Protein AF-A0A167NV75-F1 (afdb_monomer_lite)

InterPro domains:
  IPR060487 Spore killer, N-terminal domain [PF27653] (122-400)

Foldseek 3Di:
DDPVVVVVVVVVVVVVVVVVVVVVVVVVVVVVVVVVVVVVVVVVVVVVVVVVVVVVVVVVVVVVVVVVVVVVVVVVVVVVVVVVVVVVVVVVVVVVVVVVVVVVVVVVVVVVVVCLQQFFDFPVRLLVLLCPQQNVLAAADPDPVLADDDALLPLPPFDADQKDADPVCVVVVVVVLVVVVVVDCSRVDRQHGGSNVSNVLSVVLSVDHFRYLVNVVVSCCSSPVVSQQSVLQSLCVVVVSCVVVVQQHTKDKDQACVVLDDCVVVVVVVVVPDPPDDDDDDDPPPPPPDDDDDDDDDDDDDDDPDDDDDPDDPHDDRQWIWMWRDHPPDTHTAATEGEDRCVNQPPVLCVLADHIDRVVVLVDDDPDDDPSSVSVSSVSSNVSVRVSSCVSSVYPHYDYD

Radius of gyration: 64.73 Å; chains: 1; bounding box: 189×59×182 Å

Structure (mmCIF, N/CA/C/O backbone):
data_AF-A0A167NV75-F1
#
_entry.id   AF-A0A167NV75-F1
#
loop_
_atom_site.group_PDB
_atom_site.id
_atom_site.type_symbol
_atom_site.label_atom_id
_atom_site.label_alt_id
_atom_site.label_comp_id
_atom_site.label_asym_id
_atom_site.label_entity_id
_atom_site.label_seq_id
_atom_site.pdbx_PDB_ins_code
_atom_site.Cartn_x
_atom_site.Cartn_y
_atom_site.Cartn_z
_atom_site.occupancy
_atom_site.B_iso_or_equiv
_atom_site.auth_seq_id
_atom_site.auth_comp_id
_atom_site.auth_asym_id
_atom_site.auth_atom_id
_atom_site.pdbx_PDB_model_num
ATOM 1 N N . MET A 1 1 ? -116.058 -7.822 131.829 1.00 46.25 1 MET A N 1
ATOM 2 C CA . MET A 1 1 ? -116.247 -7.078 130.558 1.00 46.25 1 MET A CA 1
ATOM 3 C C . MET A 1 1 ? -114.898 -6.467 130.189 1.00 46.25 1 MET A C 1
ATOM 5 O O . MET A 1 1 ? -114.355 -5.819 131.060 1.00 46.25 1 MET A O 1
ATOM 9 N N . ARG A 1 2 ? -114.283 -6.664 129.015 1.00 49.78 2 ARG A N 1
ATOM 10 C CA . ARG A 1 2 ? -114.650 -7.441 127.815 1.00 49.78 2 ARG A CA 1
ATOM 11 C C . ARG A 1 2 ? -113.383 -8.068 127.208 1.00 49.78 2 ARG A C 1
ATOM 13 O O . ARG A 1 2 ? -112.376 -7.400 127.034 1.00 49.78 2 ARG A O 1
ATOM 20 N N . PHE A 1 3 ? -113.500 -9.332 126.818 1.00 51.41 3 PHE A N 1
ATOM 21 C CA . PHE A 1 3 ? -112.498 -10.187 126.164 1.00 51.41 3 PHE A CA 1
ATOM 22 C C . PHE A 1 3 ? -111.933 -9.624 124.829 1.00 51.41 3 PHE A C 1
ATOM 24 O O . PHE A 1 3 ? -111.003 -10.195 124.278 1.00 51.41 3 PHE A O 1
ATOM 31 N N . GLY A 1 4 ? -112.456 -8.494 124.324 1.00 54.09 4 GLY A N 1
ATOM 32 C CA . GLY A 1 4 ? -112.075 -7.888 123.038 1.00 54.09 4 GLY A CA 1
ATOM 33 C C . GLY A 1 4 ? -110.856 -6.948 123.056 1.00 54.09 4 GLY A C 1
ATOM 34 O O . GLY A 1 4 ? -110.278 -6.703 122.002 1.00 54.09 4 GLY A O 1
ATOM 35 N N . GLU A 1 5 ? -110.418 -6.434 124.214 1.00 54.75 5 GLU A N 1
ATOM 36 C CA . GLU A 1 5 ? -109.227 -5.555 124.292 1.00 54.75 5 GLU A CA 1
ATOM 37 C C . GLU A 1 5 ? -107.904 -6.342 124.308 1.00 54.75 5 GLU A C 1
ATOM 39 O O . GLU A 1 5 ? -106.921 -5.915 123.703 1.00 54.75 5 GLU A O 1
ATOM 44 N N . LEU A 1 6 ? -107.896 -7.539 124.907 1.00 55.75 6 LEU A N 1
ATOM 45 C CA . LEU A 1 6 ? -106.759 -8.472 124.880 1.00 55.75 6 LEU A CA 1
ATOM 46 C C . LEU A 1 6 ? -106.546 -9.091 123.489 1.00 55.75 6 LEU A C 1
ATOM 48 O O . LEU A 1 6 ? -105.407 -9.288 123.072 1.00 55.75 6 LEU A O 1
ATOM 52 N N . GLU A 1 7 ? -107.625 -9.332 122.740 1.00 59.34 7 GLU A N 1
ATOM 53 C CA . GLU A 1 7 ? -107.563 -9.792 121.345 1.00 59.34 7 GLU A CA 1
ATOM 54 C C . GLU A 1 7 ? -107.029 -8.707 120.393 1.00 59.34 7 GLU A C 1
ATOM 56 O O . GLU A 1 7 ? -106.280 -9.009 119.466 1.00 59.34 7 GLU A O 1
ATOM 61 N N . SER A 1 8 ? -107.356 -7.436 120.652 1.00 60.00 8 SER A N 1
ATOM 62 C CA . SER A 1 8 ? -106.864 -6.283 119.883 1.00 60.00 8 SER A CA 1
ATOM 63 C C . SER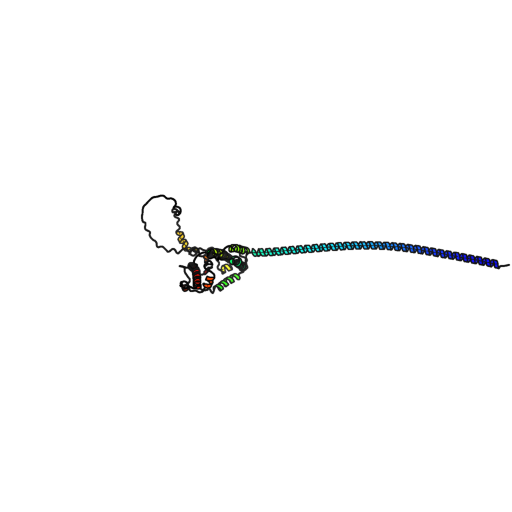 A 1 8 ? -105.377 -5.995 120.143 1.00 60.00 8 SER A C 1
ATOM 65 O O . SER A 1 8 ? -104.617 -5.752 119.205 1.00 60.00 8 SER A O 1
ATOM 67 N N . LEU A 1 9 ? -104.925 -6.099 121.400 1.00 63.34 9 LEU A N 1
ATOM 68 C CA . LEU A 1 9 ? -103.506 -5.980 121.763 1.00 63.34 9 LEU A CA 1
ATOM 69 C C . LEU A 1 9 ? -102.668 -7.145 121.231 1.00 63.34 9 LEU A C 1
ATOM 71 O O . LEU A 1 9 ? -101.576 -6.913 120.724 1.00 63.34 9 LEU A O 1
ATOM 75 N N . ARG A 1 10 ? -103.189 -8.377 121.277 1.00 66.12 10 ARG A N 1
ATOM 76 C CA . ARG A 1 10 ? -102.521 -9.544 120.689 1.00 66.12 10 ARG A CA 1
ATOM 77 C C . ARG A 1 10 ? -102.408 -9.429 119.167 1.00 66.12 10 ARG A C 1
ATOM 79 O O . ARG A 1 10 ? -101.325 -9.650 118.644 1.00 66.12 10 ARG A O 1
ATOM 86 N N . LYS A 1 11 ? -103.467 -8.993 118.471 1.00 69.75 11 LYS A N 1
ATOM 87 C CA . LYS A 1 11 ? -103.410 -8.707 117.026 1.00 69.75 11 LYS A CA 1
ATOM 88 C C . LYS A 1 11 ? -102.404 -7.613 116.680 1.00 69.75 11 LYS A C 1
ATOM 90 O O . LYS A 1 11 ? -101.676 -7.772 115.713 1.00 69.75 11 LYS A O 1
ATOM 95 N N . ARG A 1 12 ? -102.329 -6.536 117.470 1.00 70.88 12 ARG A N 1
ATOM 96 C CA . ARG A 1 12 ? -101.333 -5.469 117.274 1.00 70.88 12 ARG A CA 1
ATOM 97 C C . ARG A 1 12 ? -99.906 -5.945 117.508 1.00 70.88 12 ARG A C 1
ATOM 99 O O . ARG A 1 12 ? -99.027 -5.536 116.767 1.00 70.88 12 ARG A O 1
ATOM 106 N N . LEU A 1 13 ? -99.678 -6.791 118.510 1.00 72.25 13 LEU A N 1
ATOM 107 C CA . LEU A 1 13 ? -98.352 -7.336 118.798 1.00 72.25 13 LEU A CA 1
ATOM 108 C C . LEU A 1 13 ? -97.928 -8.350 117.725 1.00 72.25 13 LEU A C 1
ATOM 110 O O . LEU A 1 13 ? -96.788 -8.319 117.283 1.00 72.25 13 LEU A O 1
ATOM 114 N N . GLU A 1 14 ? -98.858 -9.178 117.238 1.00 75.25 14 GLU A N 1
ATOM 115 C CA . GLU A 1 14 ? -98.642 -10.091 116.105 1.00 75.25 14 GLU A CA 1
ATOM 116 C C . GLU A 1 14 ? -98.414 -9.326 114.785 1.00 75.25 14 GLU A C 1
ATOM 118 O O . GLU A 1 14 ? -97.583 -9.726 113.971 1.00 75.25 14 GLU A O 1
ATOM 123 N N . GLU A 1 15 ? -99.106 -8.205 114.565 1.00 77.50 15 GLU A N 1
ATOM 124 C CA . GLU A 1 15 ? -98.922 -7.333 113.399 1.00 77.50 15 GLU A CA 1
ATOM 125 C C . GLU A 1 15 ? -97.608 -6.540 113.472 1.00 77.50 15 GLU A C 1
ATOM 127 O O . GLU A 1 15 ? -96.898 -6.444 112.474 1.00 77.50 15 GLU A O 1
ATOM 132 N N . GLU A 1 16 ? -97.228 -6.041 114.650 1.00 77.38 16 GLU A N 1
ATOM 133 C CA . GLU A 1 16 ? -95.951 -5.365 114.891 1.00 77.38 16 GLU A CA 1
ATOM 134 C C . GLU A 1 16 ? -94.774 -6.341 114.780 1.00 77.38 16 GLU A C 1
ATOM 136 O O . GLU A 1 16 ? -93.780 -6.021 114.136 1.00 77.38 16 GLU A O 1
ATOM 141 N N . GLU A 1 17 ? -94.898 -7.566 115.302 1.00 78.75 17 GLU A N 1
ATOM 142 C CA . GLU A 1 17 ? -93.900 -8.627 115.131 1.00 78.75 17 GLU A CA 1
ATOM 143 C C . GLU A 1 17 ? -93.784 -9.056 113.660 1.00 78.75 17 GLU A C 1
ATOM 145 O O . GLU A 1 17 ? -92.680 -9.270 113.158 1.00 78.75 17 GLU A O 1
ATOM 150 N N . ARG A 1 18 ? -94.904 -9.112 112.929 1.00 80.31 18 ARG A N 1
ATOM 151 C CA . ARG A 1 18 ? -94.916 -9.376 111.486 1.00 80.31 18 ARG A CA 1
ATOM 152 C C . ARG A 1 18 ? -94.267 -8.239 110.693 1.00 80.31 18 ARG A C 1
ATOM 154 O O . ARG A 1 18 ? -93.493 -8.523 109.784 1.00 80.31 18 ARG A O 1
ATOM 161 N N . LEU A 1 19 ? -94.524 -6.979 111.043 1.00 81.06 19 LEU A N 1
ATOM 162 C CA . LEU A 1 19 ? -93.865 -5.814 110.444 1.00 81.06 19 LEU A CA 1
ATOM 163 C C . LEU A 1 19 ? -92.371 -5.776 110.777 1.00 81.06 19 LEU A C 1
ATOM 165 O O . LEU A 1 19 ? -91.573 -5.418 109.915 1.00 81.06 19 LEU A O 1
ATOM 169 N N . ARG A 1 20 ? -91.977 -6.189 111.988 1.00 80.19 20 ARG A N 1
ATOM 170 C CA . ARG A 1 20 ? -90.573 -6.283 112.409 1.00 80.19 20 ARG A CA 1
ATOM 171 C C . ARG A 1 20 ? -89.834 -7.367 111.632 1.00 80.19 20 ARG A C 1
ATOM 173 O O . ARG A 1 20 ? -88.796 -7.067 111.058 1.00 80.19 20 ARG A O 1
ATOM 180 N N . LYS A 1 21 ? -90.422 -8.563 111.511 1.00 81.50 21 LYS A N 1
ATOM 181 C CA . LYS A 1 21 ? -89.900 -9.650 110.665 1.00 81.50 21 LYS A CA 1
ATOM 182 C C . LYS A 1 21 ? -89.816 -9.234 109.201 1.00 81.50 21 LYS A C 1
ATOM 184 O O . LYS A 1 21 ? -88.832 -9.523 108.540 1.00 81.50 21 LYS A O 1
ATOM 189 N N . GLN A 1 22 ? -90.809 -8.506 108.696 1.00 83.88 22 GLN A N 1
ATOM 190 C CA . GLN A 1 22 ? -90.800 -8.007 107.322 1.00 83.88 22 GLN A CA 1
ATOM 191 C C . GLN A 1 22 ? -89.756 -6.895 107.112 1.00 83.88 22 GLN A C 1
ATOM 193 O O . GLN A 1 22 ? -89.167 -6.800 106.039 1.00 83.88 22 GLN A O 1
ATOM 198 N N . ALA A 1 23 ? -89.504 -6.052 108.116 1.00 81.12 23 ALA A N 1
ATOM 199 C CA . ALA A 1 23 ? -88.459 -5.031 108.077 1.00 81.12 23 ALA A CA 1
ATOM 200 C C . ALA A 1 23 ? -87.049 -5.635 108.177 1.00 81.12 23 ALA A C 1
ATOM 202 O O . ALA A 1 23 ? -86.145 -5.152 107.501 1.00 81.12 23 ALA A O 1
ATOM 203 N N . GLU A 1 24 ? -86.881 -6.687 108.979 1.00 83.50 24 GLU A N 1
ATOM 204 C CA . GLU A 1 24 ? -85.655 -7.483 109.092 1.00 83.50 24 GLU A CA 1
ATOM 205 C C . GLU A 1 24 ? -85.366 -8.209 107.774 1.00 83.50 24 GLU A C 1
ATOM 207 O O . GLU A 1 24 ? -84.323 -7.986 107.174 1.00 83.50 24 GLU A O 1
ATOM 212 N N . GLN A 1 25 ? -86.363 -8.888 107.203 1.00 85.50 25 GLN A N 1
ATOM 213 C CA . GLN A 1 25 ? -86.255 -9.545 105.898 1.00 85.50 25 GLN A CA 1
ATOM 214 C C . GLN A 1 25 ? -85.906 -8.562 104.763 1.00 85.50 25 GLN A C 1
ATOM 216 O O . GLN A 1 25 ? -85.081 -8.861 103.907 1.00 85.50 25 GLN A O 1
ATOM 221 N N . ARG A 1 26 ? -86.470 -7.343 104.772 1.00 84.56 26 ARG A N 1
ATOM 222 C CA . ARG A 1 26 ? -86.100 -6.284 103.811 1.00 84.56 26 ARG A CA 1
ATOM 223 C C . ARG A 1 26 ? -84.702 -5.711 104.050 1.00 84.56 26 ARG A C 1
ATOM 225 O O . ARG A 1 26 ? -84.119 -5.178 103.108 1.00 84.56 26 ARG A O 1
ATOM 232 N N . ARG A 1 27 ? -84.193 -5.756 105.284 1.00 84.81 27 ARG A N 1
ATOM 233 C CA . ARG A 1 27 ? -82.813 -5.377 105.613 1.00 84.81 27 ARG A CA 1
ATOM 234 C C . ARG A 1 27 ? -81.843 -6.426 105.092 1.00 84.81 27 ARG A C 1
ATOM 236 O O . ARG A 1 27 ? -80.931 -6.039 104.375 1.00 84.81 27 ARG A O 1
ATOM 243 N N . ASP A 1 28 ? -82.114 -7.700 105.349 1.00 87.38 28 ASP A N 1
ATOM 244 C CA . ASP A 1 28 ? -81.296 -8.822 104.880 1.00 87.38 28 ASP A CA 1
ATOM 245 C C . ASP A 1 28 ? -81.250 -8.867 103.345 1.00 87.38 28 ASP A C 1
ATOM 247 O O . ASP A 1 28 ? -80.185 -8.997 102.749 1.00 87.38 28 ASP A O 1
ATOM 251 N N . GLU A 1 29 ? -82.389 -8.652 102.673 1.00 88.69 29 GLU A N 1
ATOM 252 C CA . GLU A 1 29 ? -82.440 -8.523 101.209 1.00 88.69 29 GLU A CA 1
ATOM 253 C C . GLU A 1 29 ? -81.672 -7.292 100.696 1.00 88.69 29 GLU A C 1
ATOM 255 O O . GLU A 1 29 ? -81.089 -7.323 99.610 1.00 88.69 29 GLU A O 1
ATOM 260 N N . ALA A 1 30 ? -81.690 -6.178 101.434 1.00 85.81 30 ALA A N 1
ATOM 261 C CA . ALA A 1 30 ? -80.947 -4.976 101.062 1.00 85.81 30 ALA A CA 1
ATOM 262 C C . ALA A 1 30 ? -79.436 -5.131 101.294 1.00 85.81 30 ALA A C 1
ATOM 264 O O . ALA A 1 30 ? -78.659 -4.536 100.548 1.00 85.81 30 ALA A O 1
ATOM 265 N N . GLU A 1 31 ? -79.035 -5.908 102.300 1.00 88.06 31 GLU A N 1
ATOM 266 C CA . GLU A 1 31 ? -77.649 -6.268 102.600 1.00 88.06 31 GLU A CA 1
ATOM 267 C C . GLU A 1 31 ? -77.109 -7.237 101.543 1.00 88.06 31 GLU A C 1
ATOM 269 O O . GLU A 1 31 ? -76.140 -6.898 100.874 1.00 88.06 31 GLU A O 1
ATOM 274 N N . GLN A 1 32 ? -77.838 -8.313 101.218 1.00 88.88 32 GLN A N 1
ATOM 275 C CA . GLN A 1 32 ? -77.487 -9.206 100.101 1.00 88.88 32 GLN A CA 1
ATOM 276 C C . GLN A 1 32 ? -77.331 -8.460 98.770 1.00 88.88 32 GLN A C 1
ATOM 278 O O . GLN A 1 32 ? -76.381 -8.691 98.028 1.00 88.88 32 GLN A O 1
ATOM 283 N N . ARG A 1 33 ? -78.230 -7.517 98.460 1.00 89.19 33 ARG A N 1
ATOM 284 C CA . ARG A 1 33 ? -78.111 -6.697 97.241 1.00 89.19 33 ARG A CA 1
ATOM 285 C C . ARG A 1 33 ? -76.902 -5.765 97.255 1.00 89.19 33 ARG A C 1
ATOM 287 O O . ARG A 1 33 ? -76.428 -5.405 96.179 1.00 89.19 33 ARG A O 1
ATOM 294 N N . ARG A 1 34 ? -76.445 -5.315 98.430 1.00 89.56 34 ARG A N 1
ATOM 295 C CA . ARG A 1 34 ? -75.214 -4.522 98.553 1.00 89.56 34 ARG A CA 1
ATOM 296 C C . ARG A 1 34 ? -73.996 -5.400 98.331 1.00 89.56 34 ARG A C 1
ATOM 298 O O . ARG A 1 34 ? -73.177 -5.014 97.508 1.00 89.56 34 ARG A O 1
ATOM 305 N N . ASP A 1 35 ? -73.946 -6.571 98.954 1.00 91.31 35 ASP A N 1
ATOM 306 C CA . ASP A 1 35 ? -72.844 -7.523 98.793 1.00 91.31 35 ASP A CA 1
ATOM 307 C C . ASP A 1 35 ? -72.716 -7.979 97.331 1.00 91.31 35 ASP A C 1
ATOM 309 O O . ASP A 1 35 ? -71.629 -7.975 96.758 1.00 91.31 35 ASP A O 1
ATOM 313 N N . GLU A 1 36 ? -73.839 -8.274 96.667 1.00 92.06 36 GLU A N 1
ATOM 314 C CA . GLU A 1 36 ? -73.860 -8.577 95.230 1.00 92.06 36 GLU A CA 1
ATOM 315 C C . GLU A 1 36 ? -73.412 -7.383 94.371 1.00 92.06 36 GLU A C 1
ATOM 317 O O . GLU A 1 36 ? -72.770 -7.559 93.333 1.00 92.06 36 GLU A O 1
ATOM 322 N N . ALA A 1 37 ? -73.774 -6.156 94.756 1.00 89.19 37 ALA A N 1
ATOM 323 C CA . ALA A 1 37 ? -73.356 -4.954 94.040 1.00 89.19 37 ALA A CA 1
ATOM 324 C C . ALA A 1 37 ? -71.865 -4.642 94.244 1.00 89.19 37 ALA A C 1
ATOM 326 O O . ALA A 1 37 ? -71.240 -4.110 93.326 1.00 89.19 37 ALA A O 1
ATOM 327 N N . GLU A 1 38 ? -71.312 -4.969 95.412 1.00 91.88 38 GLU A N 1
ATOM 328 C CA . GLU A 1 38 ? -69.891 -4.850 95.741 1.00 91.88 38 GLU A CA 1
ATOM 329 C C . GLU A 1 38 ? -69.072 -5.892 94.972 1.00 91.88 38 GLU A C 1
ATOM 331 O O . GLU A 1 38 ? -68.196 -5.508 94.205 1.00 91.88 38 GLU A O 1
ATOM 336 N N . GLN A 1 39 ? -69.474 -7.168 94.984 1.00 91.50 39 GLN A N 1
ATOM 337 C CA . GLN A 1 39 ? -68.841 -8.210 94.159 1.00 91.50 39 GLN A CA 1
ATOM 338 C C . GLN A 1 39 ? -68.835 -7.861 92.665 1.00 91.50 39 GLN A C 1
ATOM 340 O O . GLN A 1 39 ? -67.828 -8.026 91.980 1.00 91.50 39 GLN A O 1
ATOM 345 N N . ARG A 1 40 ? -69.942 -7.320 92.136 1.00 92.25 40 ARG A N 1
ATOM 346 C CA . ARG A 1 40 ? -70.000 -6.868 90.735 1.00 92.25 40 ARG A CA 1
ATOM 347 C C . ARG A 1 40 ? -69.080 -5.684 90.448 1.00 92.25 40 ARG A C 1
ATOM 349 O O . ARG A 1 40 ? -68.660 -5.532 89.301 1.00 92.25 40 ARG A O 1
ATOM 356 N N . ARG A 1 41 ? -68.816 -4.818 91.433 1.00 92.75 41 ARG A N 1
ATOM 357 C CA . ARG A 1 41 ? -67.844 -3.725 91.291 1.00 92.75 41 ARG A CA 1
ATOM 358 C C . ARG A 1 41 ? -66.429 -4.275 91.261 1.00 92.75 41 ARG A C 1
ATOM 360 O O . ARG A 1 41 ? -65.715 -3.919 90.332 1.00 92.75 41 ARG A O 1
ATOM 367 N N . ASP A 1 42 ? -66.088 -5.180 92.170 1.00 93.62 42 ASP A N 1
ATOM 368 C CA . ASP A 1 42 ? -64.764 -5.807 92.225 1.00 93.62 42 ASP A CA 1
ATOM 369 C C . ASP A 1 42 ? -64.463 -6.586 90.936 1.00 93.62 42 ASP A C 1
ATOM 371 O O . ASP A 1 42 ? -63.396 -6.439 90.342 1.00 93.62 42 ASP A O 1
ATOM 375 N N . GLU A 1 43 ? -65.434 -7.348 90.419 1.00 93.62 43 GLU A N 1
ATOM 376 C CA . GLU A 1 43 ? -65.304 -8.022 89.120 1.00 93.62 43 GLU A CA 1
ATOM 377 C C . GLU A 1 43 ? -65.157 -7.030 87.956 1.00 93.62 43 GLU A C 1
ATOM 379 O O . GLU A 1 43 ? -64.434 -7.290 86.991 1.00 93.62 43 GLU A O 1
ATOM 384 N N . ALA A 1 44 ? -65.870 -5.901 87.999 1.00 91.44 44 ALA A N 1
ATOM 385 C CA . ALA A 1 44 ? -65.767 -4.872 86.970 1.00 91.44 44 ALA A CA 1
ATOM 386 C C . ALA A 1 44 ? -64.423 -4.127 87.026 1.00 91.44 44 ALA A C 1
ATOM 388 O O . ALA A 1 44 ? -63.930 -3.716 85.974 1.00 91.44 44 ALA A O 1
ATOM 389 N N . GLU A 1 45 ? -63.846 -3.963 88.216 1.00 93.81 45 GLU A N 1
ATOM 390 C CA . GLU A 1 45 ? -62.519 -3.389 88.441 1.00 93.81 45 GLU A CA 1
ATOM 391 C C . GLU A 1 45 ? -61.429 -4.339 87.936 1.00 93.81 45 GLU A C 1
ATOM 393 O O . GLU A 1 45 ? -60.667 -3.955 87.054 1.00 93.81 45 GLU A O 1
ATOM 398 N N . GLN A 1 46 ? -61.469 -5.624 88.307 1.00 93.06 46 GLN A N 1
ATOM 399 C CA . GLN A 1 46 ? -60.542 -6.635 87.775 1.00 93.06 46 GLN A CA 1
ATOM 400 C C . GLN A 1 46 ? -60.573 -6.719 86.242 1.00 93.06 46 GLN A C 1
ATOM 402 O O . GLN A 1 46 ? -59.534 -6.772 85.586 1.00 93.06 46 GLN A O 1
ATOM 407 N N . ARG A 1 47 ? -61.766 -6.676 85.632 1.00 93.88 47 ARG A N 1
ATOM 408 C CA . ARG A 1 47 ? -61.894 -6.664 84.164 1.00 93.88 47 ARG A CA 1
ATOM 409 C C . ARG A 1 47 ? -61.324 -5.401 83.523 1.00 93.88 47 ARG A C 1
ATOM 411 O O . ARG A 1 47 ? -60.915 -5.461 82.363 1.00 93.88 47 ARG A O 1
ATOM 418 N N . ARG A 1 48 ? -61.349 -4.259 84.219 1.00 94.12 48 ARG A N 1
ATOM 419 C CA . ARG A 1 48 ? -60.716 -3.023 83.738 1.00 94.12 48 ARG A CA 1
ATOM 420 C C . ARG A 1 48 ? -59.203 -3.148 83.790 1.00 94.12 48 ARG A C 1
ATOM 422 O O . ARG A 1 48 ? -58.586 -2.881 82.766 1.00 94.12 48 ARG A O 1
ATOM 429 N N . ASP A 1 49 ? -58.655 -3.640 84.894 1.00 94.88 49 ASP A N 1
ATOM 430 C CA . ASP A 1 49 ? -57.212 -3.838 85.054 1.00 94.88 49 ASP A CA 1
ATOM 431 C C . ASP A 1 49 ? -56.665 -4.822 84.009 1.00 94.88 49 ASP A C 1
ATOM 433 O O . ASP A 1 49 ? -55.665 -4.550 83.347 1.00 94.88 49 ASP A O 1
ATOM 437 N N . GLU A 1 50 ? -57.365 -5.935 83.765 1.00 94.62 50 GLU A N 1
ATOM 438 C CA . GLU A 1 50 ? -57.004 -6.874 82.694 1.00 94.62 50 GLU A CA 1
ATOM 439 C C . GLU A 1 50 ? -57.090 -6.237 81.298 1.00 94.62 50 GLU A C 1
ATOM 441 O O . GLU A 1 50 ? -56.286 -6.541 80.413 1.00 94.62 50 GLU A O 1
ATOM 446 N N . ALA A 1 51 ? -58.086 -5.380 81.059 1.00 92.75 51 ALA A N 1
ATOM 447 C CA . ALA A 1 51 ? -58.232 -4.687 79.783 1.00 92.75 51 ALA A CA 1
ATOM 448 C C . ALA A 1 51 ? -57.145 -3.621 79.575 1.00 92.75 51 ALA A C 1
ATOM 450 O O . ALA A 1 51 ? -56.739 -3.402 78.433 1.00 92.75 51 ALA A O 1
ATOM 451 N N . GLU A 1 52 ? -56.684 -2.982 80.650 1.00 94.88 52 GLU A N 1
ATOM 452 C CA . GLU A 1 52 ? -55.574 -2.029 80.649 1.00 94.88 52 GLU A CA 1
ATOM 453 C C . GLU A 1 52 ? -54.248 -2.745 80.373 1.00 94.88 52 GLU A C 1
ATOM 455 O O . GLU A 1 52 ? -53.591 -2.423 79.388 1.00 94.88 52 GLU A O 1
ATOM 460 N N . GLN A 1 53 ? -53.946 -3.837 81.083 1.00 94.12 53 GLN A N 1
ATOM 461 C CA . GLN A 1 53 ? -52.758 -4.660 80.809 1.00 94.12 53 GLN A CA 1
ATOM 462 C C . GLN A 1 53 ? -52.708 -5.161 79.358 1.00 94.12 53 GLN A C 1
ATOM 464 O O . GLN A 1 53 ? -51.671 -5.103 78.699 1.00 94.12 53 GLN A O 1
ATOM 469 N N . ARG A 1 54 ? -53.844 -5.612 78.808 1.00 95.06 54 ARG A N 1
ATOM 470 C CA . ARG A 1 54 ? -53.919 -6.036 77.398 1.00 95.06 54 ARG A CA 1
ATOM 471 C C . ARG A 1 54 ? -53.694 -4.889 76.415 1.00 95.06 54 ARG A C 1
ATOM 473 O O . ARG A 1 54 ? -53.237 -5.147 75.301 1.00 95.06 54 ARG A O 1
ATOM 480 N N . ARG A 1 55 ? -54.061 -3.654 76.773 1.00 95.12 55 ARG A N 1
ATOM 481 C CA . ARG A 1 55 ? -53.777 -2.471 75.949 1.00 95.12 55 ARG A CA 1
ATOM 482 C C . ARG A 1 55 ? -52.290 -2.160 75.965 1.00 95.12 55 ARG A C 1
ATOM 484 O O . ARG A 1 55 ? -51.737 -2.021 74.880 1.00 95.12 55 ARG A O 1
ATOM 491 N N . ASP A 1 56 ? -51.664 -2.165 77.135 1.00 95.81 56 ASP A N 1
ATOM 492 C CA . ASP A 1 56 ? -50.230 -1.904 77.280 1.00 95.81 56 ASP A CA 1
ATOM 493 C C . ASP A 1 56 ? -49.394 -2.942 76.516 1.00 95.81 56 ASP A C 1
ATOM 495 O O . ASP A 1 56 ? -48.488 -2.595 75.761 1.00 95.81 56 ASP A O 1
ATOM 499 N N . 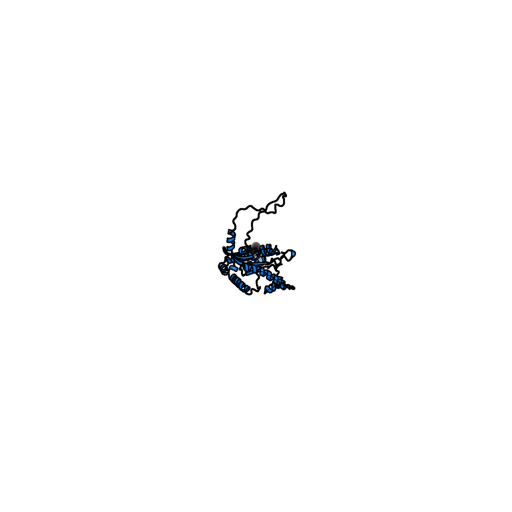GLU A 1 57 ? -49.748 -4.230 76.612 1.00 95.62 57 GLU A N 1
ATOM 500 C CA . GLU A 1 57 ? -49.102 -5.284 75.818 1.00 95.62 57 GLU A CA 1
ATOM 501 C C . GLU A 1 57 ? -49.309 -5.095 74.307 1.00 95.62 57 GLU A C 1
ATOM 503 O O . GLU A 1 57 ? -48.417 -5.382 73.504 1.00 95.62 57 GLU A O 1
ATOM 508 N N . ALA A 1 58 ? -50.499 -4.655 73.889 1.00 93.75 58 ALA A N 1
ATOM 509 C CA . ALA A 1 58 ? -50.788 -4.406 72.481 1.00 93.75 58 ALA A CA 1
ATOM 510 C C . ALA A 1 58 ? -50.039 -3.177 71.945 1.00 93.75 58 ALA A C 1
ATOM 512 O O . ALA A 1 58 ? -49.671 -3.173 70.769 1.00 93.75 58 ALA A O 1
ATOM 513 N N . GLU A 1 59 ? -49.819 -2.164 72.782 1.00 95.50 59 GLU A N 1
ATOM 514 C CA . GLU A 1 59 ? -49.019 -0.978 72.476 1.00 95.50 59 GLU A CA 1
ATOM 515 C C . GLU A 1 59 ? -47.540 -1.349 72.334 1.00 95.50 59 GLU A C 1
ATOM 517 O O . GLU A 1 59 ? -46.974 -1.143 71.264 1.00 95.50 59 GLU A O 1
ATOM 522 N N . GLN A 1 60 ? -46.966 -2.077 73.298 1.00 94.94 60 GLN A N 1
ATOM 523 C CA . GLN A 1 60 ? -45.586 -2.578 73.200 1.00 94.94 60 GLN A CA 1
ATOM 524 C C . GLN A 1 60 ? -45.350 -3.416 71.935 1.00 94.94 60 GLN A C 1
ATOM 526 O O . GLN A 1 60 ? -44.350 -3.251 71.239 1.00 94.94 60 GLN A O 1
ATOM 531 N N . ARG A 1 61 ? -46.296 -4.295 71.575 1.00 95.50 61 ARG A N 1
ATOM 532 C CA . ARG A 1 61 ? -46.201 -5.086 70.334 1.00 95.50 61 ARG A CA 1
ATOM 533 C C . ARG A 1 61 ? -46.269 -4.232 69.071 1.00 95.50 61 ARG A C 1
ATOM 535 O O . ARG A 1 61 ? -45.720 -4.643 68.048 1.00 95.50 61 ARG A O 1
ATOM 542 N N . ARG A 1 62 ? -46.980 -3.100 69.098 1.00 95.56 62 ARG A N 1
ATOM 543 C CA . ARG A 1 62 ? -47.016 -2.157 67.971 1.00 95.56 62 ARG A CA 1
ATOM 544 C C . ARG A 1 62 ? -45.684 -1.440 67.839 1.00 95.56 62 ARG A C 1
ATOM 546 O O . ARG A 1 62 ? -45.154 -1.444 66.734 1.00 95.56 62 ARG A O 1
ATOM 553 N N . ASP A 1 63 ? -45.129 -0.954 68.942 1.00 96.06 63 ASP A N 1
ATOM 554 C CA . ASP A 1 63 ? -43.836 -0.267 68.955 1.00 96.06 63 ASP A CA 1
ATOM 555 C C . ASP A 1 63 ? -42.712 -1.188 68.457 1.00 96.06 63 ASP A C 1
ATOM 557 O O . ASP A 1 63 ? -41.921 -0.811 67.593 1.00 96.06 63 ASP A O 1
ATOM 561 N N . GLU A 1 64 ? -42.681 -2.447 68.910 1.00 95.81 64 GLU A N 1
ATOM 562 C CA . GLU A 1 64 ? -41.728 -3.441 68.399 1.00 95.81 64 GLU A CA 1
ATOM 563 C C . GLU A 1 64 ? -41.924 -3.733 66.903 1.00 95.81 64 GLU A C 1
ATOM 565 O O . GLU A 1 64 ? -40.959 -3.959 66.167 1.00 95.81 64 GLU A O 1
ATOM 570 N N . ALA A 1 65 ? -43.174 -3.779 66.433 1.00 94.38 65 ALA A N 1
ATOM 571 C CA . ALA A 1 65 ? -43.471 -4.015 65.025 1.00 94.38 65 ALA A CA 1
ATOM 572 C C . ALA A 1 65 ? -43.088 -2.817 64.144 1.00 94.38 65 ALA A C 1
ATOM 574 O O . ALA A 1 65 ? -42.690 -3.027 62.997 1.00 94.38 65 ALA A O 1
ATOM 575 N N . GLU A 1 66 ? -43.206 -1.595 64.663 1.00 95.94 66 GLU A N 1
ATOM 576 C CA . GLU A 1 66 ? -42.774 -0.359 64.010 1.00 95.94 66 GLU A CA 1
ATOM 577 C C . GLU A 1 66 ? -41.248 -0.307 63.912 1.00 95.94 66 GLU A C 1
ATOM 579 O O . GLU A 1 66 ? -40.723 -0.239 62.804 1.00 95.94 66 GLU A O 1
ATOM 584 N N . GLN A 1 67 ? -40.527 -0.549 65.012 1.00 95.25 67 GLN A N 1
ATOM 585 C CA . GLN A 1 67 ? -39.059 -0.634 64.997 1.00 95.25 67 GLN A CA 1
ATOM 586 C C . GLN A 1 67 ? -38.538 -1.670 63.991 1.00 95.25 67 GLN A C 1
ATOM 588 O O . GLN A 1 67 ? -37.606 -1.410 63.232 1.00 95.25 67 GLN A O 1
ATOM 593 N N . ARG A 1 68 ? -39.167 -2.852 63.921 1.00 95.81 68 ARG A N 1
ATOM 594 C CA . ARG A 1 68 ? -38.794 -3.881 62.933 1.00 95.81 68 ARG A CA 1
ATOM 595 C C . ARG A 1 68 ? -39.059 -3.453 61.491 1.00 95.81 68 ARG A C 1
ATOM 597 O O . ARG A 1 68 ? -38.374 -3.946 60.593 1.00 95.81 68 ARG A O 1
ATOM 604 N N . ARG A 1 69 ? -40.069 -2.612 61.243 1.00 95.50 69 ARG A N 1
ATOM 605 C CA . ARG A 1 69 ? -40.334 -2.061 59.907 1.00 95.50 69 ARG A CA 1
ATOM 606 C C . ARG A 1 69 ? -39.266 -1.049 59.530 1.00 95.50 69 ARG A C 1
ATOM 608 O O . ARG A 1 69 ? -38.715 -1.194 58.444 1.00 95.50 69 ARG A O 1
ATOM 615 N N . ASP A 1 70 ? -38.919 -0.144 60.436 1.00 96.62 70 ASP A N 1
ATOM 616 C CA . ASP A 1 70 ? -37.885 0.868 60.208 1.00 96.62 70 ASP A CA 1
ATOM 617 C C . ASP A 1 70 ? -36.522 0.217 59.929 1.00 96.62 70 ASP A C 1
ATOM 619 O O . ASP A 1 70 ? -35.842 0.563 58.964 1.00 96.62 70 ASP A O 1
ATOM 623 N N . GLU A 1 71 ? -36.143 -0.808 60.701 1.00 96.31 71 GLU A N 1
ATOM 624 C CA . GLU A 1 71 ? -34.922 -1.581 60.436 1.00 96.31 71 GLU A CA 1
ATOM 625 C C . GLU A 1 71 ? -34.962 -2.300 59.078 1.00 96.31 71 GLU A C 1
ATOM 627 O O . GLU A 1 71 ? -33.942 -2.424 58.395 1.00 96.31 71 GLU A O 1
ATOM 632 N N . ALA A 1 72 ? -36.124 -2.827 58.683 1.00 94.75 72 ALA A N 1
ATOM 633 C CA . ALA A 1 72 ? -36.279 -3.504 57.400 1.00 94.75 72 ALA A CA 1
ATOM 634 C C . ALA A 1 72 ? -36.230 -2.525 56.217 1.00 94.75 72 ALA A C 1
ATOM 636 O O . ALA A 1 72 ? -35.739 -2.906 55.153 1.00 94.75 72 ALA A O 1
ATOM 637 N N . GLU A 1 73 ? -36.723 -1.300 56.396 1.00 96.50 73 GLU A N 1
ATOM 638 C CA . GLU A 1 73 ? -36.642 -0.211 55.421 1.00 96.50 73 GLU A CA 1
ATOM 639 C C . GLU A 1 73 ? -35.195 0.260 55.257 1.00 96.50 73 GLU A C 1
ATOM 641 O O . GLU A 1 73 ? -34.664 0.183 54.152 1.00 96.50 73 GLU A O 1
ATOM 646 N N . GLN A 1 74 ? -34.486 0.544 56.355 1.00 95.50 74 GLN A N 1
ATOM 647 C CA . GLN A 1 74 ? -33.059 0.898 56.311 1.00 95.50 74 GLN A CA 1
ATOM 648 C C . GLN A 1 74 ? -32.212 -0.167 55.600 1.00 95.50 74 GLN A C 1
ATOM 650 O O . GLN A 1 74 ? -31.367 0.144 54.761 1.00 95.50 74 GLN A O 1
ATOM 655 N N . ARG A 1 75 ? -32.463 -1.456 55.873 1.00 96.38 75 ARG A N 1
ATOM 656 C CA . ARG A 1 75 ? -31.763 -2.555 55.184 1.00 96.38 75 ARG A CA 1
ATOM 657 C C . ARG A 1 75 ? -32.071 -2.621 53.690 1.00 96.38 75 ARG A C 1
ATOM 659 O O . ARG A 1 75 ? -31.229 -3.106 52.932 1.00 96.38 75 ARG A O 1
ATOM 666 N N . ARG A 1 76 ? -33.271 -2.216 53.262 1.00 96.19 76 ARG A N 1
ATOM 667 C CA . ARG A 1 76 ? -33.626 -2.148 51.837 1.00 96.19 76 ARG A CA 1
ATOM 668 C C . ARG A 1 76 ? -32.886 -1.005 51.160 1.00 96.19 76 ARG A C 1
ATOM 670 O O . ARG A 1 76 ? -32.263 -1.267 50.137 1.00 96.19 76 ARG A O 1
ATOM 677 N N . ASP A 1 77 ? -32.870 0.172 51.771 1.00 97.06 77 ASP A N 1
ATOM 678 C CA . ASP A 1 77 ? -32.177 1.346 51.236 1.00 97.06 77 ASP A CA 1
ATOM 679 C C . ASP A 1 77 ? -30.671 1.086 51.095 1.00 97.06 77 ASP A C 1
ATOM 681 O O . ASP A 1 77 ? -30.078 1.343 50.048 1.00 97.06 77 ASP A O 1
ATOM 685 N N . GLU A 1 78 ? -30.042 0.474 52.106 1.00 96.69 78 GLU A N 1
ATOM 686 C CA . GLU A 1 78 ? -28.635 0.062 52.022 1.00 96.69 78 GLU A CA 1
ATOM 687 C C . GLU A 1 78 ? -28.388 -0.972 50.912 1.00 96.69 78 GLU A C 1
ATOM 689 O O . GLU A 1 78 ? -27.342 -0.963 50.256 1.00 96.69 78 GLU A O 1
ATOM 694 N N . ALA A 1 79 ? -29.320 -1.906 50.708 1.00 95.06 79 ALA A N 1
ATOM 695 C CA . ALA A 1 79 ? -29.201 -2.917 49.663 1.00 95.06 79 ALA A CA 1
ATOM 696 C C . ALA A 1 79 ? -29.381 -2.324 48.258 1.00 95.06 79 ALA A C 1
ATOM 698 O O . ALA A 1 79 ? -28.741 -2.808 47.322 1.00 95.06 79 ALA A O 1
ATOM 699 N N . GLU A 1 80 ? -30.225 -1.303 48.112 1.00 97.12 80 GLU A N 1
ATOM 700 C CA . GLU A 1 80 ? -30.424 -0.549 46.874 1.00 97.12 80 GLU A CA 1
ATOM 701 C C . GLU A 1 80 ? -29.179 0.275 46.535 1.00 97.12 80 GLU A C 1
ATOM 703 O O . GLU A 1 80 ? -28.593 0.064 45.476 1.00 97.12 80 GLU A O 1
ATOM 708 N N . GLN A 1 81 ? -28.645 1.047 47.488 1.00 96.44 81 GLN A N 1
ATOM 709 C CA . GLN A 1 81 ? -27.390 1.792 47.300 1.00 96.44 81 GLN A CA 1
ATOM 710 C C . GLN A 1 81 ? -26.227 0.885 46.874 1.00 96.44 81 GLN A C 1
ATOM 712 O O . GLN A 1 81 ? -25.464 1.206 45.963 1.00 96.44 81 GLN A O 1
ATOM 717 N N . ARG A 1 82 ? -26.100 -0.302 47.485 1.00 96.94 82 ARG A N 1
ATOM 718 C CA . ARG A 1 82 ? -25.070 -1.281 47.094 1.00 96.94 82 ARG A CA 1
ATOM 719 C C . ARG A 1 82 ? -25.266 -1.829 45.682 1.00 96.94 82 ARG A C 1
ATOM 721 O O . ARG A 1 82 ? -24.279 -2.222 45.058 1.00 96.94 82 ARG A O 1
ATOM 728 N N . ARG A 1 83 ? -26.507 -1.930 45.196 1.00 96.88 83 ARG A N 1
ATOM 729 C CA . ARG A 1 83 ? -26.791 -2.353 43.818 1.00 96.88 83 ARG A CA 1
ATOM 730 C C . ARG A 1 83 ? -26.397 -1.265 42.834 1.00 96.88 83 ARG A C 1
ATOM 732 O O . ARG A 1 83 ? -25.678 -1.592 41.895 1.00 96.88 83 ARG A O 1
ATOM 739 N N . ASP A 1 84 ? -26.765 -0.020 43.106 1.00 97.56 84 ASP A N 1
ATOM 740 C CA . ASP A 1 84 ? -26.433 1.123 42.252 1.00 97.56 84 ASP A CA 1
ATOM 741 C C . ASP A 1 84 ? -24.914 1.303 42.137 1.00 97.56 84 ASP A C 1
ATOM 743 O O . ASP A 1 84 ? -24.370 1.410 41.039 1.00 97.56 84 ASP A O 1
ATOM 747 N N . GLU A 1 85 ? -24.187 1.214 43.258 1.00 97.44 85 GLU A N 1
ATOM 748 C CA . GLU A 1 85 ? -22.721 1.234 43.236 1.00 97.44 85 GLU A CA 1
ATOM 749 C C . GLU A 1 85 ? -22.129 0.072 42.424 1.00 97.44 85 GLU A C 1
ATOM 751 O O . GLU A 1 85 ? -21.102 0.223 41.756 1.00 97.44 85 GLU A O 1
ATOM 756 N N . ALA A 1 86 ? -22.726 -1.119 42.507 1.00 95.88 86 ALA A N 1
ATOM 757 C CA . ALA A 1 86 ? -22.253 -2.282 41.767 1.00 95.88 86 ALA A CA 1
ATOM 758 C C . ALA A 1 86 ? -22.537 -2.166 40.262 1.00 95.88 86 ALA A C 1
ATOM 760 O O . ALA A 1 86 ? -21.724 -2.641 39.467 1.00 95.88 86 ALA A O 1
ATOM 761 N N . GLU A 1 87 ? -23.656 -1.553 39.879 1.00 97.56 87 GLU A N 1
ATOM 762 C CA . GLU A 1 87 ? -24.008 -1.240 38.492 1.00 97.56 87 GLU A CA 1
ATOM 763 C C . GLU A 1 87 ? -23.055 -0.189 37.922 1.00 97.56 87 GLU A C 1
ATOM 765 O O . GLU A 1 87 ? -22.379 -0.463 36.934 1.00 97.56 87 GLU A O 1
ATOM 770 N N . GLN A 1 88 ? -22.831 0.916 38.637 1.00 97.19 88 GLN A N 1
ATOM 771 C CA . GLN A 1 88 ? -21.872 1.942 38.223 1.00 97.19 88 GLN A CA 1
ATOM 772 C C . GLN A 1 88 ? -20.456 1.371 38.033 1.00 97.19 88 GLN A C 1
ATOM 774 O O . GLN A 1 88 ? -19.784 1.649 37.039 1.00 97.19 88 GLN A O 1
ATOM 779 N N . ARG A 1 89 ? -19.997 0.500 38.944 1.00 97.44 89 ARG A N 1
ATOM 780 C CA . ARG A 1 89 ? -18.694 -0.175 38.797 1.00 97.44 89 ARG A CA 1
ATOM 781 C C . ARG A 1 89 ? -18.640 -1.110 37.587 1.00 97.44 89 ARG A C 1
ATOM 783 O O . ARG A 1 89 ? -17.550 -1.306 37.040 1.00 97.44 89 ARG A O 1
ATOM 790 N N . ARG A 1 90 ? -19.762 -1.729 37.201 1.00 97.31 90 ARG A N 1
ATOM 791 C CA . ARG A 1 90 ? -19.849 -2.573 35.998 1.00 97.31 90 ARG A CA 1
ATOM 792 C C . ARG A 1 90 ? -19.773 -1.722 34.742 1.00 97.31 90 ARG A C 1
ATOM 794 O O . ARG A 1 90 ? -18.929 -2.034 33.907 1.00 97.31 90 ARG A O 1
ATOM 801 N N . ASP A 1 91 ? -20.540 -0.644 34.672 1.00 97.81 91 ASP A N 1
ATOM 802 C CA . ASP A 1 91 ? -20.549 0.270 33.528 1.00 97.81 91 ASP A CA 1
ATOM 803 C C . ASP A 1 91 ? -19.161 0.873 33.297 1.00 97.81 91 ASP A C 1
ATOM 805 O O . ASP A 1 91 ? -18.631 0.844 32.188 1.00 97.81 91 ASP A O 1
ATOM 809 N N . GLU A 1 92 ? -18.493 1.325 34.362 1.00 97.62 92 GLU A N 1
ATOM 810 C CA . GLU A 1 92 ? -17.113 1.803 34.263 1.00 97.62 92 GLU A CA 1
ATOM 811 C C . GLU A 1 92 ? -16.136 0.703 33.818 1.00 97.62 92 GLU A C 1
ATOM 813 O O . GLU A 1 92 ? -15.156 0.963 33.117 1.00 97.62 92 GLU A O 1
ATOM 818 N N . ALA A 1 93 ? -16.334 -0.540 34.266 1.00 96.62 93 ALA A N 1
ATOM 819 C CA . ALA A 1 93 ? -15.487 -1.655 33.856 1.00 96.62 93 ALA A CA 1
ATOM 820 C C . ALA A 1 93 ? -15.714 -2.045 32.390 1.00 96.62 93 ALA A C 1
ATOM 822 O O . ALA A 1 93 ? -14.757 -2.464 31.740 1.00 96.62 93 ALA A O 1
ATOM 823 N N . GLU A 1 94 ? -16.937 -1.909 31.885 1.00 97.81 94 GLU A N 1
ATOM 824 C CA . GLU A 1 94 ? -17.290 -2.113 30.481 1.00 97.81 94 GLU A CA 1
ATOM 825 C C . GLU A 1 94 ? -16.691 -1.013 29.601 1.00 97.81 94 G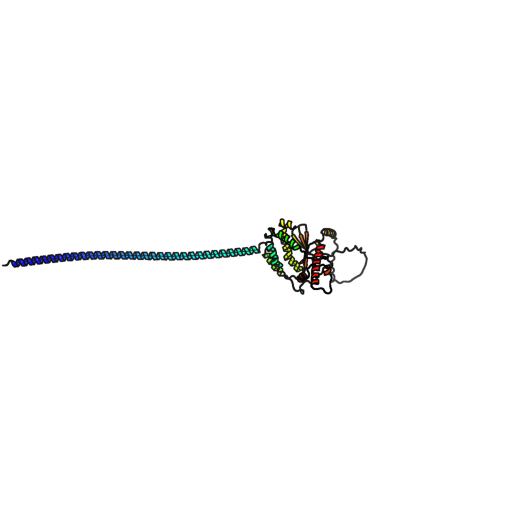LU A C 1
ATOM 827 O O . GLU A 1 94 ? -15.934 -1.328 28.687 1.00 97.81 94 GLU A O 1
ATOM 832 N N . GLN A 1 95 ? -16.856 0.260 29.971 1.00 97.50 95 GLN A N 1
ATOM 833 C CA . GLN A 1 95 ? -16.229 1.387 29.267 1.00 97.50 95 GLN A CA 1
ATOM 834 C C . GLN A 1 95 ? -14.707 1.229 29.162 1.00 97.50 95 GLN A C 1
ATOM 836 O O . GLN A 1 95 ? -14.131 1.357 28.082 1.00 97.50 95 GLN A O 1
ATOM 841 N N . ARG A 1 96 ? -14.040 0.849 30.262 1.00 97.56 96 ARG A N 1
ATOM 842 C CA . ARG A 1 96 ? -12.593 0.571 30.248 1.00 97.56 96 ARG A CA 1
ATOM 843 C C . ARG A 1 96 ? -12.219 -0.584 29.314 1.00 97.56 96 ARG A C 1
ATOM 845 O O . ARG A 1 96 ? -11.120 -0.583 28.763 1.00 97.56 96 ARG A O 1
ATOM 852 N N . ARG A 1 97 ? -13.079 -1.596 29.151 1.00 97.31 97 ARG A N 1
ATOM 853 C CA . ARG A 1 97 ? -12.831 -2.708 28.216 1.00 97.31 97 ARG A CA 1
ATOM 854 C C . ARG A 1 97 ? -12.966 -2.250 26.771 1.00 97.31 97 ARG A C 1
ATOM 856 O O . ARG A 1 97 ? -12.082 -2.574 25.978 1.00 97.31 97 ARG A O 1
ATOM 863 N N . ASP A 1 98 ? -13.999 -1.477 26.467 1.00 97.88 98 ASP A N 1
ATOM 864 C CA . ASP A 1 98 ? -14.243 -0.947 25.127 1.00 97.88 98 ASP A CA 1
ATOM 865 C C . ASP A 1 98 ? -13.110 -0.017 24.681 1.00 97.88 98 ASP A C 1
ATOM 867 O O . ASP A 1 98 ? -12.604 -0.140 23.566 1.00 97.88 98 ASP A O 1
ATOM 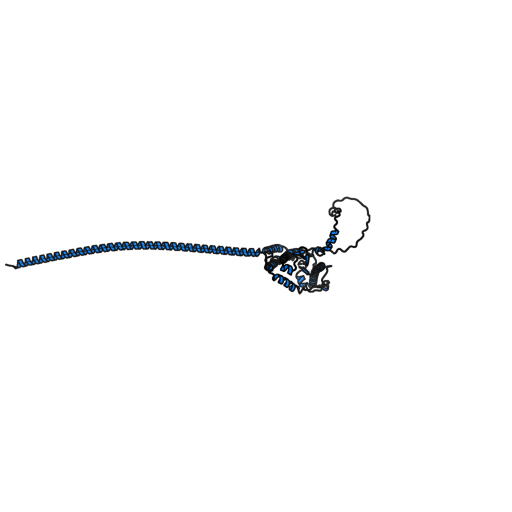871 N N . GLU A 1 99 ? -12.630 0.858 25.568 1.00 97.81 99 GLU A N 1
ATOM 872 C CA . GLU A 1 99 ? -11.475 1.720 25.296 1.00 97.81 99 GLU A CA 1
ATOM 873 C C . GLU A 1 99 ? -10.210 0.908 24.984 1.00 97.81 99 GLU A C 1
ATOM 875 O O . GLU A 1 99 ? -9.494 1.200 24.022 1.00 97.81 99 GLU A O 1
ATOM 880 N N . VAL A 1 100 ? -9.934 -0.141 25.765 1.00 97.81 100 VAL A N 1
ATOM 881 C CA . VAL A 1 100 ? -8.783 -1.028 25.534 1.00 97.81 100 VAL A CA 1
ATOM 882 C C . VAL A 1 100 ? -8.922 -1.785 24.212 1.00 97.81 100 VAL A C 1
ATOM 884 O O . VAL A 1 100 ? -7.934 -1.953 23.492 1.00 97.81 100 VAL A O 1
ATOM 887 N N . GLU A 1 101 ? -10.126 -2.239 23.862 1.00 97.69 101 GLU A N 1
ATOM 888 C CA . GLU A 1 101 ? -10.390 -2.896 22.583 1.00 97.69 101 GLU A CA 1
ATOM 889 C C . GLU A 1 101 ? -10.177 -1.944 21.401 1.00 97.69 101 GLU A C 1
ATOM 891 O O . GLU A 1 101 ? -9.441 -2.288 20.471 1.00 97.69 101 GLU A O 1
ATOM 896 N N . GLN A 1 102 ? -10.708 -0.723 21.474 1.00 97.44 102 GLN A N 1
ATOM 897 C CA . GLN A 1 102 ? -10.498 0.304 20.452 1.00 97.44 102 GLN A CA 1
ATOM 898 C C . GLN A 1 102 ? -9.015 0.648 20.283 1.00 97.44 102 GLN A C 1
ATOM 900 O O . GLN A 1 102 ? -8.517 0.709 19.157 1.00 97.44 102 GLN A O 1
ATOM 905 N N . GLN A 1 103 ? -8.275 0.816 21.383 1.00 96.94 103 GLN A N 1
ATOM 906 C CA . GLN A 1 103 ? -6.832 1.067 21.335 1.00 96.94 103 GLN A CA 1
ATOM 907 C C . GLN A 1 103 ? -6.071 -0.099 20.702 1.00 96.94 103 GLN A C 1
ATOM 909 O O . GLN A 1 103 ? -5.183 0.112 19.874 1.00 96.94 103 GLN A O 1
ATOM 914 N N . ARG A 1 104 ? -6.425 -1.339 21.054 1.00 97.56 104 ARG A N 1
ATOM 915 C CA . ARG A 1 104 ? -5.817 -2.542 20.476 1.00 97.56 104 ARG A CA 1
ATOM 916 C C . ARG A 1 104 ? -6.069 -2.617 18.975 1.00 97.56 104 ARG A C 1
ATOM 918 O O . ARG A 1 104 ? -5.157 -2.959 18.222 1.00 97.56 104 ARG A O 1
ATOM 925 N N . ASP A 1 105 ? -7.283 -2.327 18.537 1.00 97.62 105 ASP A N 1
ATOM 926 C CA . ASP A 1 105 ? -7.654 -2.427 17.131 1.00 97.62 105 ASP A CA 1
ATOM 927 C C . ASP A 1 105 ? -7.031 -1.289 16.310 1.00 97.62 105 ASP A C 1
ATOM 929 O O . ASP A 1 105 ? -6.494 -1.545 15.229 1.00 97.62 105 ASP A O 1
ATOM 933 N N . ALA A 1 106 ? -6.950 -0.075 16.865 1.00 97.31 106 ALA A N 1
ATOM 934 C CA . ALA A 1 106 ? -6.181 1.027 16.290 1.00 97.31 106 ALA A CA 1
ATOM 935 C C . ALA A 1 106 ? -4.683 0.687 16.178 1.00 97.31 106 ALA A C 1
ATOM 937 O O . ALA A 1 106 ? -4.084 0.876 15.117 1.00 97.31 106 ALA A O 1
ATOM 938 N N . ALA A 1 107 ? -4.085 0.107 17.224 1.00 97.12 107 ALA A N 1
ATOM 939 C CA . ALA A 1 107 ? -2.685 -0.317 17.216 1.00 97.12 107 ALA A CA 1
ATOM 940 C C . ALA A 1 107 ? -2.424 -1.427 16.185 1.00 97.12 107 ALA A C 1
ATOM 942 O O . ALA A 1 107 ? -1.448 -1.361 15.436 1.00 97.12 107 ALA A O 1
ATOM 943 N N . LYS A 1 108 ? -3.314 -2.424 16.082 1.00 97.12 108 LYS A N 1
ATOM 944 C CA . LYS A 1 108 ? -3.246 -3.469 15.045 1.00 97.12 108 LYS A CA 1
ATOM 945 C C . LYS A 1 108 ? -3.359 -2.879 13.643 1.00 97.12 108 LYS A C 1
ATOM 947 O O . LYS A 1 108 ? -2.620 -3.293 12.750 1.00 97.12 108 LYS A O 1
ATOM 952 N N . HIS A 1 109 ? -4.268 -1.928 13.440 1.00 96.19 109 HIS A N 1
ATOM 953 C CA . HIS A 1 109 ? -4.439 -1.256 12.158 1.00 96.19 109 HIS A CA 1
ATOM 954 C C . HIS A 1 109 ? -3.182 -0.463 11.773 1.00 96.19 109 HIS A C 1
ATOM 956 O O . HIS A 1 109 ? -2.668 -0.624 10.667 1.00 96.19 109 HIS A O 1
ATOM 962 N N . GLN A 1 110 ? -2.629 0.322 12.700 1.00 95.69 110 GLN A N 1
ATOM 963 C CA . GLN A 1 110 ? -1.394 1.073 12.478 1.00 95.69 110 GLN A CA 1
ATOM 964 C C . GLN A 1 110 ? -0.205 0.151 12.191 1.00 95.69 110 GLN A C 1
ATOM 966 O O . GLN A 1 110 ? 0.549 0.401 11.250 1.00 95.69 110 GLN A O 1
ATOM 971 N N . LEU A 1 111 ? -0.067 -0.943 12.946 1.00 96.12 111 LEU A N 1
ATOM 972 C CA . LEU A 1 111 ? 0.962 -1.947 12.699 1.00 96.12 111 LEU A CA 1
ATOM 973 C C . LEU A 1 111 ? 0.810 -2.553 11.302 1.00 96.12 111 LEU A C 1
ATOM 975 O O . LEU A 1 111 ? 1.792 -2.652 10.577 1.00 96.12 111 LEU A O 1
ATOM 979 N N . ARG A 1 112 ? -0.416 -2.895 10.884 1.00 95.19 112 ARG A N 1
ATOM 980 C CA . ARG A 1 112 ? -0.682 -3.437 9.545 1.00 95.19 112 ARG A CA 1
ATOM 981 C C . ARG A 1 112 ? -0.264 -2.467 8.442 1.00 95.19 112 ARG A C 1
ATOM 983 O O . ARG A 1 112 ? 0.364 -2.904 7.481 1.00 95.19 112 ARG A O 1
ATOM 990 N N . LEU A 1 113 ? -0.576 -1.178 8.581 1.00 92.88 113 LEU A N 1
ATOM 991 C CA . LEU A 1 113 ? -0.152 -0.153 7.622 1.00 92.88 113 LEU A CA 1
ATOM 992 C C . LEU A 1 113 ? 1.376 -0.034 7.566 1.00 92.88 113 LEU A C 1
ATOM 994 O O . LEU A 1 113 ? 1.954 -0.045 6.480 1.00 92.88 113 LEU A O 1
ATOM 998 N N . GLN A 1 114 ? 2.043 0.004 8.723 1.00 92.75 114 GLN A N 1
ATOM 999 C CA . GLN A 1 114 ? 3.506 0.041 8.781 1.00 92.75 114 GLN A CA 1
ATOM 1000 C C . GLN A 1 114 ? 4.131 -1.206 8.156 1.00 92.75 114 GLN A C 1
ATOM 1002 O O . GLN A 1 114 ? 5.067 -1.094 7.365 1.00 92.75 114 GLN A O 1
ATOM 1007 N N . THR A 1 115 ? 3.607 -2.395 8.456 1.00 93.69 115 THR A N 1
ATOM 1008 C CA . THR A 1 115 ? 4.069 -3.645 7.846 1.00 93.69 115 THR A CA 1
ATOM 1009 C C . THR A 1 115 ? 3.883 -3.606 6.336 1.00 93.69 115 THR A C 1
ATOM 1011 O O . THR A 1 115 ? 4.813 -3.948 5.620 1.00 93.69 115 THR A O 1
ATOM 1014 N N . GLN A 1 116 ? 2.744 -3.129 5.827 1.00 90.94 116 GLN A N 1
ATOM 1015 C CA . GLN A 1 116 ? 2.521 -3.016 4.382 1.00 90.94 116 GLN A CA 1
ATOM 1016 C C . GLN A 1 116 ? 3.515 -2.072 3.694 1.00 90.94 116 GLN A C 1
ATOM 1018 O O . GLN A 1 116 ? 3.953 -2.368 2.585 1.00 90.94 116 GLN A O 1
ATOM 1023 N N . GLN A 1 117 ? 3.897 -0.972 4.346 1.00 91.25 117 GLN A N 1
ATOM 1024 C CA . GLN A 1 117 ? 4.865 -0.014 3.804 1.00 91.25 117 GLN A CA 1
ATOM 1025 C C . GLN A 1 117 ? 6.320 -0.504 3.872 1.00 91.25 117 GLN A C 1
ATOM 1027 O O . GLN A 1 117 ? 7.126 -0.154 3.007 1.00 91.25 117 GLN A O 1
ATOM 1032 N N . THR A 1 118 ? 6.660 -1.289 4.898 1.00 94.75 118 THR A N 1
ATOM 1033 C CA . THR A 1 118 ? 8.044 -1.700 5.205 1.00 94.75 118 THR A CA 1
ATOM 1034 C C . THR A 1 118 ? 8.394 -3.110 4.740 1.00 94.75 118 THR A C 1
ATOM 1036 O O . THR A 1 118 ? 9.574 -3.413 4.573 1.00 94.75 118 THR A O 1
ATOM 1039 N N . GLN A 1 119 ? 7.404 -3.970 4.499 1.00 95.94 119 GLN A N 1
ATOM 1040 C CA . GLN A 1 119 ? 7.636 -5.286 3.914 1.00 95.94 119 GLN A CA 1
ATOM 1041 C C . GLN A 1 119 ? 8.092 -5.164 2.460 1.00 95.94 119 GLN A C 1
ATOM 1043 O O . GLN A 1 119 ? 7.729 -4.230 1.741 1.00 95.94 119 GLN A O 1
ATOM 1048 N N . ASN A 1 120 ? 8.841 -6.163 2.005 1.00 97.69 120 ASN A N 1
ATOM 1049 C CA . ASN A 1 120 ? 9.194 -6.280 0.601 1.00 97.69 120 ASN A CA 1
ATOM 1050 C C . ASN A 1 120 ? 7.939 -6.392 -0.278 1.00 97.69 120 ASN A C 1
ATOM 1052 O O . ASN A 1 120 ? 6.919 -6.975 0.109 1.00 97.69 120 ASN A O 1
ATOM 1056 N N . THR A 1 121 ? 8.028 -5.846 -1.481 1.00 97.94 121 THR A N 1
ATOM 1057 C CA . THR A 1 121 ? 6.947 -5.872 -2.466 1.00 97.94 121 THR A CA 1
ATOM 1058 C C . THR A 1 121 ? 6.985 -7.159 -3.289 1.00 97.94 121 THR A C 1
ATOM 1060 O O . THR A 1 121 ? 8.045 -7.773 -3.472 1.00 97.94 121 THR A O 1
ATOM 1063 N N . THR A 1 122 ? 5.817 -7.591 -3.768 1.00 97.56 122 THR A N 1
ATOM 1064 C CA . THR A 1 122 ? 5.718 -8.598 -4.838 1.00 97.56 122 THR A CA 1
ATOM 1065 C C . THR A 1 122 ? 6.135 -7.998 -6.180 1.00 97.56 122 THR A C 1
ATOM 1067 O O . THR A 1 122 ? 6.302 -6.783 -6.285 1.00 97.56 122 THR A O 1
ATOM 1070 N N . LEU A 1 123 ? 6.298 -8.810 -7.233 1.00 96.94 123 LEU A N 1
ATOM 1071 C CA . LEU A 1 123 ? 6.707 -8.280 -8.542 1.00 96.94 123 LEU A CA 1
ATOM 1072 C C . LEU A 1 123 ? 5.725 -7.218 -9.064 1.00 96.94 123 LEU A C 1
ATOM 1074 O O . LEU A 1 123 ? 6.144 -6.164 -9.533 1.00 96.94 123 LEU A O 1
ATOM 1078 N N . LEU A 1 124 ? 4.420 -7.480 -8.969 1.00 96.69 124 LEU A N 1
ATOM 1079 C CA . LEU A 1 124 ? 3.397 -6.561 -9.474 1.00 96.69 124 LEU A CA 1
ATOM 1080 C C . LEU A 1 124 ? 3.292 -5.293 -8.620 1.00 96.69 124 LEU A C 1
ATOM 1082 O O . LEU A 1 124 ? 3.208 -4.196 -9.170 1.00 96.69 124 LEU A O 1
ATOM 1086 N N . GLU A 1 125 ? 3.353 -5.429 -7.290 1.00 96.75 125 GLU A N 1
ATOM 1087 C CA . GLU A 1 125 ? 3.411 -4.279 -6.379 1.00 96.75 125 GLU A CA 1
ATOM 1088 C C . GLU A 1 125 ? 4.644 -3.412 -6.674 1.00 96.75 125 GLU A C 1
ATOM 1090 O O . GLU A 1 125 ? 4.528 -2.191 -6.750 1.00 96.75 125 GLU A O 1
ATOM 1095 N N . PHE A 1 126 ? 5.804 -4.038 -6.901 1.00 97.50 126 PHE A N 1
ATOM 1096 C CA . PHE A 1 126 ? 7.059 -3.367 -7.230 1.00 97.50 126 PHE A CA 1
ATOM 1097 C C . PHE A 1 126 ? 6.975 -2.593 -8.546 1.00 97.50 126 PHE A C 1
ATOM 1099 O O . PHE A 1 126 ? 7.297 -1.409 -8.579 1.00 97.50 126 PHE A O 1
ATOM 1106 N N . LEU A 1 127 ? 6.512 -3.232 -9.626 1.00 96.62 127 LEU A N 1
ATOM 1107 C CA . LEU A 1 127 ? 6.389 -2.590 -10.938 1.00 96.62 127 LEU A CA 1
ATOM 1108 C C . LEU A 1 127 ? 5.398 -1.422 -10.904 1.00 96.62 127 LEU A C 1
ATOM 1110 O O . LEU A 1 127 ? 5.693 -0.348 -11.432 1.00 96.62 127 LEU A O 1
ATOM 1114 N N . ASN A 1 128 ? 4.258 -1.602 -10.231 1.00 96.75 128 ASN A N 1
ATOM 1115 C CA . ASN A 1 128 ? 3.293 -0.527 -10.037 1.00 96.75 128 ASN A CA 1
ATOM 1116 C C . ASN A 1 128 ? 3.893 0.622 -9.211 1.00 96.75 128 ASN A C 1
ATOM 1118 O O . ASN A 1 128 ? 3.752 1.782 -9.586 1.00 96.75 128 ASN A O 1
ATOM 1122 N N . ALA A 1 129 ? 4.613 0.319 -8.128 1.00 95.88 129 ALA A N 1
ATOM 1123 C CA . ALA A 1 129 ? 5.280 1.326 -7.309 1.00 95.88 129 ALA A CA 1
ATOM 1124 C C . ALA A 1 129 ? 6.376 2.078 -8.083 1.00 95.88 129 ALA A C 1
ATOM 1126 O O . ALA A 1 129 ? 6.470 3.298 -7.970 1.00 95.88 129 ALA A O 1
ATOM 1127 N N . CYS A 1 130 ? 7.168 1.391 -8.913 1.00 95.50 130 CYS A N 1
ATOM 1128 C CA . CYS A 1 130 ? 8.133 2.031 -9.806 1.00 95.50 130 CYS A CA 1
ATOM 1129 C C . CYS A 1 130 ? 7.441 2.998 -10.772 1.00 95.50 130 CYS A C 1
ATOM 1131 O O . CYS A 1 130 ? 7.882 4.136 -10.912 1.00 95.50 130 CYS A O 1
ATOM 1133 N N . HIS A 1 131 ? 6.329 2.586 -11.383 1.00 95.19 131 HIS A N 1
ATOM 1134 C CA . HIS A 1 131 ? 5.561 3.462 -12.263 1.00 95.19 131 HIS A CA 1
ATOM 1135 C C . HIS A 1 131 ? 5.016 4.692 -11.516 1.00 95.19 131 HIS A C 1
ATOM 1137 O O . HIS A 1 131 ? 5.293 5.824 -11.908 1.00 95.19 131 HIS A O 1
ATOM 1143 N N . GLN A 1 132 ? 4.303 4.479 -10.407 1.00 95.12 132 GLN A N 1
ATOM 1144 C CA . GLN A 1 132 ? 3.609 5.538 -9.668 1.00 95.12 132 GLN A CA 1
ATOM 1145 C C . GLN A 1 132 ? 4.561 6.514 -8.963 1.00 95.12 132 GLN A C 1
ATOM 1147 O O . GLN A 1 132 ? 4.365 7.731 -9.004 1.00 95.12 132 GLN A O 1
ATOM 1152 N N . HIS A 1 133 ? 5.592 5.997 -8.295 1.00 93.69 133 HIS A N 1
ATOM 1153 C CA . HIS A 1 133 ? 6.456 6.817 -7.449 1.00 93.69 133 HIS A CA 1
ATOM 1154 C C . HIS A 1 133 ? 7.680 7.346 -8.190 1.00 93.69 133 HIS A C 1
ATOM 1156 O O . HIS A 1 133 ? 8.042 8.502 -7.969 1.00 93.69 133 HIS A O 1
ATOM 1162 N N . LEU A 1 134 ? 8.279 6.545 -9.080 1.00 91.81 134 LEU A N 1
ATOM 1163 C CA . LEU A 1 134 ? 9.522 6.912 -9.762 1.00 91.81 134 LEU A CA 1
ATOM 1164 C C . LEU A 1 134 ? 9.275 7.517 -11.147 1.00 91.81 134 LEU A C 1
ATOM 1166 O O . LEU A 1 134 ? 9.868 8.540 -11.468 1.00 91.81 134 LEU A O 1
ATOM 1170 N N . PHE A 1 135 ? 8.412 6.902 -11.963 1.00 89.88 135 PHE A N 1
ATOM 1171 C CA . PHE A 1 135 ? 8.286 7.275 -13.375 1.00 89.88 135 PHE A CA 1
ATOM 1172 C C . PHE A 1 135 ? 7.313 8.435 -13.625 1.00 89.88 135 PHE A C 1
ATOM 1174 O O . PHE A 1 135 ? 7.657 9.372 -14.336 1.00 89.88 135 PHE A O 1
ATOM 1181 N N . LEU A 1 136 ? 6.119 8.429 -13.017 1.00 88.25 136 LEU A N 1
ATOM 1182 C CA . LEU A 1 136 ? 5.117 9.497 -13.211 1.00 88.25 136 LEU A CA 1
ATOM 1183 C C . LEU A 1 136 ? 5.577 10.886 -12.733 1.00 88.25 136 LEU A C 1
ATOM 1185 O O . LEU A 1 136 ? 4.943 11.882 -13.062 1.00 88.25 136 LEU A O 1
ATOM 1189 N N . GLY A 1 137 ? 6.659 10.960 -11.954 1.00 76.94 137 GLY A N 1
ATOM 1190 C CA . GLY A 1 137 ? 7.278 12.214 -11.522 1.00 76.94 137 GLY A CA 1
ATOM 1191 C C . GLY A 1 137 ? 8.235 12.841 -12.540 1.00 76.94 137 GLY A C 1
ATOM 1192 O O . GLY A 1 137 ? 8.936 13.779 -12.174 1.00 76.94 137 GLY A O 1
ATOM 1193 N N . LEU A 1 138 ? 8.312 12.302 -13.761 1.00 84.12 138 LEU A N 1
ATOM 1194 C CA . LEU A 1 138 ? 9.133 12.820 -14.851 1.00 84.12 138 LEU A CA 1
ATOM 1195 C C . LEU A 1 138 ? 8.737 14.262 -15.198 1.00 84.12 138 LEU A C 1
ATOM 1197 O O . LEU A 1 138 ? 7.644 14.496 -15.712 1.00 84.12 138 LEU A O 1
ATOM 1201 N N . ASP A 1 139 ? 9.650 15.200 -14.964 1.00 82.56 139 ASP A N 1
ATOM 1202 C CA . ASP A 1 139 ? 9.502 16.601 -15.351 1.00 82.56 139 ASP A CA 1
ATOM 1203 C C . ASP A 1 139 ? 10.475 16.932 -16.486 1.00 82.56 139 ASP A C 1
ATOM 1205 O O . ASP A 1 139 ? 11.666 16.622 -16.407 1.00 82.56 139 ASP A O 1
ATOM 1209 N N . VAL A 1 140 ? 9.976 17.531 -17.565 1.00 82.44 140 VAL A N 1
ATOM 1210 C CA . VAL A 1 140 ? 10.767 17.851 -18.760 1.00 82.44 140 VAL A CA 1
ATOM 1211 C C . VAL A 1 140 ? 10.920 19.360 -18.851 1.00 82.44 140 VAL A C 1
ATOM 1213 O O . VAL A 1 140 ? 9.934 20.089 -18.835 1.00 82.44 140 VAL A O 1
ATOM 1216 N N . GLN A 1 141 ? 12.156 19.835 -19.005 1.00 77.75 141 GLN A N 1
ATOM 1217 C CA . GLN A 1 141 ? 12.419 21.258 -19.175 1.00 77.75 141 GLN A CA 1
ATOM 1218 C C . GLN A 1 141 ? 11.842 21.749 -20.514 1.00 77.75 141 GLN A C 1
ATOM 1220 O O . GLN A 1 141 ? 12.351 21.408 -21.582 1.00 77.75 141 GLN A O 1
ATOM 1225 N N . GLU A 1 142 ? 10.796 22.575 -20.462 1.00 72.06 142 GLU A N 1
ATOM 1226 C CA . GLU A 1 142 ? 10.127 23.101 -21.664 1.00 72.06 142 GLU A CA 1
ATOM 1227 C C . GLU A 1 142 ? 10.875 24.281 -22.309 1.00 72.06 142 GLU A C 1
ATOM 1229 O O . GLU A 1 142 ? 10.720 24.550 -23.505 1.00 72.06 142 GLU A O 1
ATOM 1234 N N . ASP A 1 143 ? 11.712 24.980 -21.535 1.00 70.31 143 ASP A N 1
ATOM 1235 C CA . ASP A 1 143 ? 12.482 26.118 -22.031 1.00 70.31 143 ASP A CA 1
ATOM 1236 C C . ASP A 1 143 ? 13.669 25.673 -22.902 1.00 70.31 143 ASP A C 1
ATOM 1238 O O . ASP A 1 143 ? 14.655 25.094 -22.432 1.00 70.31 143 ASP A O 1
ATOM 1242 N N . LYS A 1 144 ? 13.587 26.012 -24.191 1.00 63.22 144 LYS A N 1
ATOM 1243 C CA . LYS A 1 144 ? 14.598 25.704 -25.209 1.00 63.22 144 LYS A CA 1
ATOM 1244 C C . LYS A 1 144 ? 15.927 26.423 -24.975 1.00 63.22 144 LYS A C 1
ATOM 1246 O O . LYS A 1 144 ? 16.950 25.946 -25.468 1.00 63.22 144 LYS A O 1
ATOM 1251 N N . GLU A 1 145 ? 15.945 27.550 -24.261 1.00 63.69 145 GLU A N 1
ATOM 1252 C CA . GLU A 1 145 ? 17.187 28.285 -23.985 1.00 63.69 145 GLU A CA 1
ATOM 1253 C C . GLU A 1 145 ? 18.028 27.631 -22.886 1.00 63.69 145 GLU A C 1
ATOM 1255 O O . GLU A 1 145 ? 19.254 27.767 -22.888 1.00 63.69 145 GLU A O 1
ATOM 1260 N N . SER A 1 146 ? 17.384 26.853 -22.013 1.00 54.88 146 SER A N 1
ATOM 1261 C CA . SER A 1 146 ? 18.021 26.149 -20.898 1.00 54.88 146 SER A CA 1
ATOM 1262 C C . SER A 1 146 ? 18.463 24.716 -21.235 1.00 54.88 146 SER A C 1
ATOM 1264 O O . SER A 1 146 ? 18.917 23.987 -20.353 1.00 54.88 146 SER A O 1
ATOM 1266 N N . SER A 1 147 ? 18.312 24.289 -22.490 1.00 61.12 147 SER A N 1
ATOM 1267 C CA . SER A 1 147 ? 18.507 22.902 -22.915 1.00 61.12 147 SER A CA 1
ATOM 1268 C C . SER A 1 147 ? 19.747 22.697 -23.802 1.00 61.12 147 SER A C 1
ATOM 1270 O O . SER A 1 147 ? 20.305 23.642 -24.373 1.00 61.12 147 SER A O 1
ATOM 1272 N N . THR A 1 148 ? 20.218 21.448 -23.929 1.00 58.00 148 THR A N 1
ATOM 1273 C CA . THR A 1 148 ? 21.407 21.131 -24.736 1.00 58.00 148 THR A CA 1
ATOM 1274 C C . THR A 1 148 ? 21.171 21.415 -26.219 1.00 58.00 148 THR A C 1
ATOM 1276 O O . THR A 1 148 ? 20.263 20.875 -26.851 1.00 58.00 148 THR A O 1
ATOM 1279 N N . LYS A 1 149 ? 22.038 22.238 -26.816 1.00 54.19 149 LYS A N 1
ATOM 1280 C CA . LYS A 1 149 ? 21.981 22.582 -28.244 1.00 54.19 149 LYS A CA 1
ATOM 1281 C C . LYS A 1 149 ? 22.722 21.525 -29.070 1.00 54.19 149 LYS A C 1
ATOM 1283 O O . LYS A 1 149 ? 23.881 21.228 -28.793 1.00 54.19 149 LYS A O 1
ATOM 1288 N N . GLY A 1 150 ? 22.066 20.955 -30.079 1.00 57.09 150 GLY A N 1
ATOM 1289 C CA . GLY A 1 150 ? 22.665 20.000 -31.017 1.00 57.09 150 GLY A CA 1
ATOM 1290 C C . GLY A 1 150 ? 21.623 19.387 -31.951 1.00 57.09 150 GLY A C 1
ATOM 1291 O O . GLY A 1 150 ? 20.479 19.207 -31.542 1.00 57.09 150 GLY A O 1
ATOM 1292 N N . ASP A 1 151 ? 22.018 19.088 -33.189 1.00 58.97 151 ASP A N 1
ATOM 1293 C CA . ASP A 1 151 ? 21.132 18.506 -34.200 1.00 58.97 151 ASP A CA 1
ATOM 1294 C C . ASP A 1 151 ? 20.880 17.008 -33.911 1.00 58.97 151 ASP A C 1
ATOM 1296 O O . ASP A 1 151 ? 21.845 16.231 -33.892 1.00 58.97 151 ASP A O 1
ATOM 1300 N N . PRO A 1 152 ? 19.624 16.575 -33.673 1.00 57.38 152 PRO A N 1
ATOM 1301 C CA . PRO A 1 152 ? 19.288 15.158 -33.516 1.00 57.38 152 PRO A CA 1
ATOM 1302 C C . PRO A 1 152 ? 19.616 14.315 -34.754 1.00 57.38 152 PRO A C 1
ATOM 1304 O O . PRO A 1 152 ? 19.787 13.103 -34.628 1.00 57.38 152 PRO A O 1
ATOM 1307 N N . ALA A 1 153 ? 19.724 14.937 -35.932 1.00 57.44 153 ALA A N 1
ATOM 1308 C CA . ALA A 1 153 ? 19.895 14.265 -37.212 1.00 57.44 153 ALA A CA 1
ATOM 1309 C C . ALA A 1 153 ? 21.356 13.942 -37.578 1.00 57.44 153 ALA A C 1
ATOM 1311 O O . ALA A 1 153 ? 21.633 13.567 -38.717 1.00 57.44 153 ALA A O 1
ATOM 1312 N N . ASN A 1 154 ? 22.306 14.039 -36.637 1.00 61.25 154 ASN A N 1
ATOM 1313 C CA . ASN A 1 154 ? 23.717 13.746 -36.908 1.00 61.25 154 ASN A CA 1
ATOM 1314 C C . ASN A 1 154 ? 24.000 12.227 -37.009 1.00 61.25 154 ASN A C 1
ATOM 1316 O O . ASN A 1 154 ? 24.579 11.591 -36.117 1.00 61.25 154 ASN A O 1
ATOM 1320 N N . ALA A 1 155 ? 23.560 11.644 -38.123 1.00 61.50 155 ALA A N 1
ATOM 1321 C CA . ALA A 1 155 ? 23.798 10.263 -38.534 1.00 61.50 155 ALA A CA 1
ATOM 1322 C C . ALA A 1 155 ? 24.837 10.152 -39.669 1.00 61.50 155 ALA A C 1
ATOM 1324 O O . ALA A 1 155 ? 24.919 9.125 -40.342 1.00 61.50 155 ALA A O 1
ATOM 1325 N N . GLU A 1 156 ? 25.645 11.194 -39.887 1.00 65.88 156 GLU A N 1
ATOM 1326 C CA . GLU A 1 156 ? 26.658 11.200 -40.941 1.00 65.88 156 GLU A CA 1
ATOM 1327 C C . GLU A 1 156 ? 27.671 10.058 -40.756 1.00 65.88 156 GLU A C 1
ATOM 1329 O O . GLU A 1 156 ? 28.147 9.793 -39.650 1.00 65.88 156 GLU A O 1
ATOM 1334 N N . GLN A 1 157 ? 28.014 9.385 -41.861 1.00 75.44 157 GLN A N 1
ATOM 1335 C CA . GLN A 1 157 ? 28.987 8.281 -41.914 1.00 75.44 157 GLN A CA 1
ATOM 1336 C C . GLN A 1 157 ? 28.625 7.041 -41.069 1.00 75.44 157 GLN A C 1
ATOM 1338 O O . GLN A 1 157 ? 29.508 6.256 -40.720 1.00 75.44 157 GLN A O 1
ATOM 1343 N N . LYS A 1 158 ? 27.340 6.835 -40.750 1.00 81.06 158 LYS A N 1
ATOM 1344 C CA . LYS A 1 158 ? 26.846 5.646 -40.037 1.00 81.06 158 LYS A CA 1
ATOM 1345 C C . LYS A 1 158 ? 26.238 4.617 -40.987 1.00 81.06 158 LYS A C 1
ATOM 1347 O O . LYS A 1 158 ? 25.731 4.963 -42.053 1.00 81.06 158 LYS A O 1
ATOM 1352 N N . LEU A 1 159 ? 26.266 3.347 -40.581 1.00 84.75 159 LEU A N 1
ATOM 1353 C CA . LEU A 1 159 ? 25.509 2.305 -41.275 1.00 84.75 159 LEU A CA 1
ATOM 1354 C C . LEU A 1 159 ? 24.022 2.537 -41.010 1.00 84.75 159 LEU A C 1
ATOM 1356 O O . LEU A 1 159 ? 23.623 2.677 -39.856 1.00 84.75 159 LEU A O 1
ATOM 1360 N N . ARG A 1 160 ? 23.219 2.578 -42.072 1.00 88.88 160 ARG A N 1
ATOM 1361 C CA . ARG A 1 160 ? 21.766 2.767 -41.996 1.00 88.88 160 ARG A CA 1
ATOM 1362 C C . ARG A 1 160 ? 21.026 1.490 -42.387 1.00 88.88 160 ARG A C 1
ATOM 1364 O O . ARG A 1 160 ? 21.570 0.714 -43.175 1.00 88.88 160 ARG A O 1
ATOM 1371 N N . PRO A 1 161 ? 19.811 1.264 -41.868 1.00 92.50 161 PRO A N 1
ATOM 1372 C CA . PRO A 1 161 ? 18.943 0.234 -42.410 1.00 92.50 161 PRO A CA 1
ATOM 1373 C C . PRO A 1 161 ? 18.415 0.656 -43.789 1.00 92.50 161 PRO A C 1
ATOM 1375 O O . PRO A 1 161 ? 18.398 1.842 -44.135 1.00 92.50 161 PRO A O 1
ATOM 1378 N N . ASP A 1 162 ? 17.953 -0.317 -44.567 1.00 93.38 162 ASP A N 1
ATOM 1379 C CA . ASP A 1 162 ? 17.245 -0.037 -45.820 1.00 93.38 162 ASP A CA 1
ATOM 1380 C C . ASP A 1 162 ? 15.807 0.418 -45.539 1.00 93.38 162 ASP A C 1
ATOM 1382 O O . ASP A 1 162 ? 15.311 1.362 -46.146 1.00 93.38 162 ASP A O 1
ATOM 1386 N N . HIS A 1 163 ? 15.158 -0.214 -44.555 1.00 95.12 163 HIS A N 1
ATOM 1387 C CA . HIS A 1 163 ? 13.757 0.021 -44.220 1.00 95.12 163 HIS A CA 1
ATOM 1388 C C . HIS A 1 163 ? 13.554 0.121 -42.708 1.00 95.12 163 HIS A C 1
ATOM 1390 O O . HIS A 1 163 ? 14.178 -0.615 -41.941 1.00 95.12 163 HIS A O 1
ATOM 1396 N N . ILE A 1 164 ? 12.610 0.962 -42.293 1.00 94.69 164 ILE A N 1
ATOM 1397 C CA . ILE A 1 164 ? 12.012 0.928 -40.952 1.00 94.69 164 ILE A CA 1
ATOM 1398 C C . ILE A 1 164 ? 10.593 0.396 -41.113 1.00 94.69 164 ILE A C 1
ATOM 1400 O O . ILE A 1 164 ? 9.864 0.876 -41.979 1.00 94.69 164 ILE A O 1
ATOM 1404 N N . ARG A 1 165 ? 10.227 -0.620 -40.323 1.00 95.06 165 ARG A N 1
ATOM 1405 C CA . ARG A 1 165 ? 8.906 -1.261 -40.361 1.00 95.06 165 ARG A CA 1
ATOM 1406 C C . ARG A 1 165 ? 8.423 -1.642 -38.973 1.00 95.06 165 ARG A C 1
ATOM 1408 O O . ARG A 1 165 ? 9.234 -1.886 -38.078 1.00 95.06 165 ARG A O 1
ATOM 1415 N N . GLU A 1 166 ? 7.109 -1.747 -38.822 1.00 93.75 166 GLU A N 1
ATOM 1416 C CA . GLU A 1 166 ? 6.498 -2.254 -37.595 1.00 93.75 166 GLU A CA 1
ATOM 1417 C C . GLU A 1 166 ? 6.925 -3.701 -37.279 1.00 93.75 166 GLU A C 1
ATOM 1419 O O . GLU A 1 166 ? 6.870 -4.607 -38.117 1.00 93.75 166 GLU A O 1
ATOM 1424 N N . TRP A 1 167 ? 7.288 -3.944 -36.017 1.00 92.94 167 TRP A N 1
ATOM 1425 C CA . TRP A 1 167 ? 7.588 -5.279 -35.505 1.00 92.94 167 TRP A CA 1
ATOM 1426 C C . TRP A 1 167 ? 6.310 -5.996 -35.024 1.00 92.94 167 TRP A C 1
ATOM 1428 O O . TRP A 1 167 ? 6.033 -6.126 -33.832 1.00 92.94 167 TRP A O 1
ATOM 1438 N N . THR A 1 168 ? 5.524 -6.498 -35.976 1.00 95.12 168 THR A N 1
ATOM 1439 C CA . THR A 1 168 ? 4.150 -6.994 -35.744 1.00 95.12 168 THR A CA 1
ATOM 1440 C C . THR A 1 168 ? 4.021 -8.213 -34.814 1.00 95.12 168 THR A C 1
ATOM 1442 O O . THR A 1 168 ? 2.991 -8.387 -34.162 1.00 95.12 168 THR A O 1
ATOM 1445 N N . ASN A 1 169 ? 5.039 -9.073 -34.702 1.00 95.69 169 ASN A N 1
ATOM 1446 C CA . ASN A 1 169 ? 5.026 -10.241 -33.805 1.00 95.69 169 ASN A CA 1
ATOM 1447 C C . ASN A 1 169 ? 5.504 -9.948 -32.374 1.00 95.69 169 ASN A C 1
ATOM 1449 O O . ASN A 1 169 ? 5.261 -10.780 -31.492 1.00 95.69 169 ASN A O 1
ATOM 1453 N N . PHE A 1 170 ? 6.122 -8.792 -32.112 1.00 93.56 170 PHE A N 1
ATOM 1454 C CA . PHE A 1 170 ? 6.687 -8.465 -30.800 1.00 93.56 170 PHE A CA 1
ATOM 1455 C C . PHE A 1 170 ? 5.676 -8.568 -29.642 1.00 93.56 170 PHE A C 1
ATOM 1457 O O . PHE A 1 170 ? 5.995 -9.240 -28.658 1.00 93.56 170 PHE A O 1
ATOM 1464 N N . PRO A 1 171 ? 4.432 -8.042 -29.733 1.00 95.75 171 PRO A N 1
ATOM 1465 C CA . PRO A 1 171 ? 3.471 -8.152 -28.629 1.00 95.75 171 PRO A CA 1
ATOM 1466 C C . PRO A 1 171 ? 3.155 -9.604 -28.250 1.00 95.75 171 PRO A C 1
ATOM 1468 O O . PRO A 1 171 ? 3.024 -9.943 -27.073 1.00 95.75 171 PRO A O 1
ATOM 1471 N N . ARG A 1 172 ? 3.075 -10.499 -29.245 1.00 96.88 172 ARG A N 1
ATOM 1472 C CA . ARG A 1 172 ? 2.817 -11.927 -29.015 1.00 96.88 172 ARG A CA 1
ATOM 1473 C C . ARG A 1 172 ? 4.010 -12.616 -28.358 1.00 96.88 172 ARG A C 1
ATOM 1475 O O . ARG A 1 172 ? 3.813 -13.504 -27.531 1.00 96.88 172 ARG A O 1
ATOM 1482 N N . GLU A 1 173 ? 5.230 -12.256 -28.742 1.00 94.56 173 GLU A N 1
ATOM 1483 C CA . GLU A 1 173 ? 6.453 -12.783 -28.128 1.00 94.56 173 GLU A CA 1
ATOM 1484 C C . GLU A 1 173 ? 6.600 -12.300 -26.686 1.00 94.56 173 GLU A C 1
ATOM 1486 O O . GLU A 1 173 ? 6.808 -13.113 -25.784 1.00 94.56 173 GLU A O 1
ATOM 1491 N N . GLN A 1 174 ? 6.360 -11.013 -26.445 1.00 94.81 174 GLN A N 1
ATOM 1492 C CA . GLN A 1 174 ? 6.369 -10.422 -25.113 1.00 94.81 174 GLN A CA 1
ATOM 1493 C C . GLN A 1 174 ? 5.315 -11.063 -24.193 1.00 94.81 174 GLN A C 1
ATOM 1495 O O . GLN A 1 174 ? 5.613 -11.398 -23.047 1.00 94.81 174 GLN A O 1
ATOM 1500 N N . ALA A 1 175 ? 4.099 -11.313 -24.693 1.00 96.69 175 ALA A N 1
ATOM 1501 C CA . ALA A 1 175 ? 3.039 -11.964 -23.921 1.00 96.69 175 ALA A CA 1
ATOM 1502 C C . ALA A 1 175 ? 3.411 -13.388 -23.470 1.00 96.69 175 ALA A C 1
ATOM 1504 O O . ALA A 1 175 ? 3.019 -13.809 -22.383 1.00 96.69 175 ALA A O 1
ATOM 1505 N N . LYS A 1 176 ? 4.193 -14.134 -24.266 1.00 96.50 176 LYS A N 1
ATOM 1506 C CA . LYS A 1 176 ? 4.686 -15.466 -23.866 1.00 96.50 176 LYS A CA 1
ATOM 1507 C C . LYS A 1 176 ? 5.661 -15.381 -22.693 1.00 96.50 176 LYS A C 1
ATOM 1509 O O . LYS A 1 176 ? 5.582 -16.215 -21.796 1.00 96.50 176 LYS A O 1
ATOM 1514 N N . ILE A 1 177 ? 6.541 -14.377 -22.690 1.00 94.75 177 ILE A N 1
ATOM 1515 C CA . ILE A 1 177 ? 7.484 -14.128 -21.590 1.00 94.75 177 ILE A CA 1
ATOM 1516 C C . ILE A 1 177 ? 6.710 -13.789 -20.314 1.00 94.75 177 ILE A C 1
ATOM 1518 O O . ILE A 1 177 ? 6.935 -14.410 -19.277 1.00 94.75 177 ILE A O 1
ATOM 1522 N N . TRP A 1 178 ? 5.746 -12.865 -20.404 1.00 95.81 178 TRP A N 1
ATOM 1523 C CA . TRP A 1 178 ? 4.896 -12.507 -19.268 1.00 95.81 178 TRP A CA 1
ATOM 1524 C C . TRP A 1 178 ? 4.092 -13.685 -18.744 1.00 95.81 178 TRP A C 1
ATOM 1526 O O . TRP A 1 178 ? 4.019 -13.863 -17.536 1.00 95.81 178 TRP A O 1
ATOM 1536 N N . LYS A 1 179 ? 3.533 -14.515 -19.628 1.00 96.38 179 LYS A N 1
ATOM 1537 C CA . LYS A 1 179 ? 2.817 -15.720 -19.216 1.00 96.38 179 LYS A CA 1
ATOM 1538 C C . LYS A 1 179 ? 3.723 -16.668 -18.427 1.00 96.38 179 LYS A C 1
ATOM 1540 O O . LYS A 1 179 ? 3.374 -17.038 -17.317 1.00 96.38 179 LYS A O 1
ATOM 1545 N N . ALA A 1 180 ? 4.901 -16.998 -18.961 1.00 95.19 180 ALA A N 1
ATOM 1546 C CA . ALA A 1 180 ? 5.854 -17.873 -18.276 1.00 95.19 180 ALA A CA 1
ATOM 1547 C C . ALA A 1 180 ? 6.283 -17.320 -16.906 1.00 95.19 180 ALA A C 1
ATOM 1549 O O . ALA A 1 180 ? 6.495 -18.085 -15.970 1.00 95.19 180 ALA A O 1
ATOM 1550 N N . LEU A 1 181 ? 6.389 -15.994 -16.784 1.00 95.12 181 LEU A N 1
ATOM 1551 C CA . LEU A 1 181 ? 6.697 -15.338 -15.520 1.00 95.12 181 LEU A CA 1
ATOM 1552 C C . LEU A 1 181 ? 5.516 -15.374 -14.538 1.00 95.12 181 LEU A C 1
ATOM 1554 O O . LEU A 1 181 ? 5.724 -15.681 -13.372 1.00 95.12 181 LEU A O 1
ATOM 1558 N N . MET A 1 182 ? 4.298 -15.073 -14.996 1.00 94.88 182 MET A N 1
ATOM 1559 C CA . MET A 1 182 ? 3.089 -15.013 -14.160 1.00 94.88 182 MET A CA 1
ATOM 1560 C C . MET A 1 182 ? 2.594 -16.385 -13.702 1.00 94.88 182 MET A C 1
ATOM 1562 O O . MET A 1 182 ? 1.990 -16.477 -12.639 1.00 94.88 182 MET A O 1
ATOM 1566 N N . ASP A 1 183 ? 2.874 -17.437 -14.471 1.00 92.31 183 ASP A N 1
ATOM 1567 C CA . ASP A 1 183 ? 2.545 -18.818 -14.107 1.00 92.31 183 ASP A CA 1
ATOM 1568 C C . ASP A 1 183 ? 3.457 -19.360 -12.978 1.00 92.31 183 ASP A C 1
ATOM 1570 O O . ASP A 1 183 ? 3.205 -20.442 -12.451 1.00 92.31 183 ASP A O 1
ATOM 1574 N N . ALA A 1 184 ? 4.517 -18.635 -12.593 1.00 93.38 184 ALA A N 1
ATOM 1575 C CA . ALA A 1 184 ? 5.424 -19.028 -11.516 1.00 93.38 184 ALA A CA 1
ATOM 1576 C C . ALA A 1 184 ? 5.028 -18.407 -10.167 1.00 93.38 184 ALA A C 1
ATOM 1578 O O . ALA A 1 184 ? 4.810 -17.199 -10.077 1.00 93.38 184 ALA A O 1
ATOM 1579 N N . ASP A 1 185 ? 5.084 -19.194 -9.084 1.00 93.00 185 ASP A N 1
ATOM 1580 C CA . ASP A 1 185 ? 4.791 -18.731 -7.711 1.00 93.00 185 ASP A CA 1
ATOM 1581 C C . ASP A 1 185 ? 5.623 -17.506 -7.290 1.00 93.00 185 ASP A C 1
ATOM 1583 O O . ASP A 1 185 ? 5.175 -16.683 -6.488 1.00 93.00 185 ASP A O 1
ATOM 1587 N N . PHE A 1 186 ? 6.796 -17.331 -7.911 1.00 94.94 186 PHE A N 1
ATOM 1588 C CA . PHE A 1 186 ? 7.705 -16.194 -7.755 1.00 94.94 186 PHE A CA 1
ATOM 1589 C C . PHE A 1 186 ? 7.007 -14.826 -7.764 1.00 94.94 186 PHE A C 1
ATOM 1591 O O . PHE A 1 186 ? 7.409 -13.932 -7.022 1.00 94.94 186 PHE A O 1
ATOM 1598 N N . VAL A 1 187 ? 5.964 -14.630 -8.581 1.00 94.69 187 VAL A N 1
ATOM 1599 C CA . VAL A 1 187 ? 5.292 -13.319 -8.678 1.00 94.69 187 VAL A CA 1
ATOM 1600 C C . VAL A 1 187 ? 4.476 -12.966 -7.437 1.00 94.69 187 VAL A C 1
ATOM 1602 O O . VAL A 1 187 ? 4.199 -11.787 -7.215 1.00 94.69 187 VAL A O 1
ATOM 1605 N N . THR A 1 188 ? 4.116 -13.963 -6.625 1.00 94.94 188 THR A N 1
ATOM 1606 C CA . THR A 1 188 ? 3.410 -13.782 -5.346 1.00 94.94 188 THR A CA 1
ATOM 1607 C C . THR A 1 188 ? 4.367 -13.603 -4.165 1.00 94.94 188 THR A C 1
ATOM 1609 O O . THR A 1 188 ? 3.970 -13.111 -3.107 1.00 94.94 188 THR A O 1
ATOM 1612 N N . GLU A 1 189 ? 5.640 -13.948 -4.351 1.00 96.38 189 GLU A N 1
ATOM 1613 C CA . GLU A 1 189 ? 6.678 -13.833 -3.335 1.00 96.38 189 GLU A CA 1
ATOM 1614 C C . GLU A 1 189 ? 7.179 -12.383 -3.196 1.00 96.38 189 GLU A C 1
ATOM 1616 O O . GLU A 1 189 ? 7.221 -11.600 -4.148 1.00 96.38 189 GLU A O 1
ATOM 1621 N N . ARG A 1 190 ? 7.579 -12.009 -1.976 1.00 96.81 190 ARG A N 1
ATOM 1622 C CA . ARG A 1 190 ? 7.970 -10.638 -1.606 1.00 96.81 190 ARG A CA 1
ATOM 1623 C C . ARG A 1 190 ? 9.489 -10.451 -1.645 1.00 96.81 190 ARG A C 1
ATOM 1625 O O . ARG A 1 190 ? 10.158 -10.440 -0.610 1.00 96.81 190 ARG A O 1
ATOM 1632 N N . HIS A 1 191 ? 10.040 -10.297 -2.847 1.00 96.50 191 HIS A N 1
ATOM 1633 C CA . HIS A 1 191 ? 11.493 -10.195 -3.075 1.00 96.50 191 HIS A CA 1
ATOM 1634 C C . HIS A 1 191 ? 12.029 -8.777 -3.238 1.00 96.50 191 HIS A C 1
ATOM 1636 O O . HIS A 1 191 ? 13.248 -8.576 -3.202 1.00 96.50 191 HIS A O 1
ATOM 1642 N N . PHE A 1 192 ? 11.148 -7.810 -3.481 1.00 97.31 192 PHE A N 1
ATOM 1643 C CA . PHE A 1 192 ? 11.541 -6.515 -4.020 1.00 97.31 192 PHE A CA 1
ATOM 1644 C C . PHE A 1 192 ? 11.468 -5.395 -2.993 1.00 97.31 192 PHE A C 1
ATOM 1646 O O . PHE A 1 192 ? 10.902 -5.540 -1.912 1.00 97.31 192 PHE A O 1
ATOM 1653 N N . THR A 1 193 ? 12.087 -4.268 -3.337 1.00 96.94 193 THR A N 1
ATOM 1654 C CA . THR A 1 193 ? 12.226 -3.099 -2.469 1.00 96.94 193 THR A CA 1
ATOM 1655 C C . THR A 1 193 ? 10.883 -2.691 -1.841 1.00 96.94 193 THR A C 1
ATOM 1657 O O . THR A 1 193 ? 9.889 -2.606 -2.568 1.00 96.94 193 THR A O 1
ATOM 1660 N N . PRO A 1 194 ? 10.833 -2.424 -0.522 1.00 97.69 194 PRO A N 1
ATOM 1661 C CA . PRO A 1 194 ? 9.620 -1.962 0.145 1.00 97.69 194 PRO A CA 1
ATOM 1662 C C . PRO A 1 194 ? 9.037 -0.688 -0.467 1.00 97.69 194 PRO A C 1
ATOM 1664 O O . PRO A 1 194 ? 9.773 0.163 -0.977 1.00 97.69 194 PRO A O 1
ATOM 1667 N N . LEU A 1 195 ? 7.715 -0.535 -0.359 1.00 96.00 195 LEU A N 1
ATOM 1668 C CA . LEU A 1 195 ? 6.980 0.589 -0.944 1.00 96.00 195 LEU A CA 1
ATOM 1669 C C . LEU A 1 195 ? 7.486 1.940 -0.423 1.00 96.00 195 LEU A C 1
ATOM 1671 O O . LEU A 1 195 ? 7.725 2.844 -1.219 1.00 96.00 195 LEU A O 1
ATOM 1675 N N . LEU A 1 196 ? 7.729 2.043 0.888 1.00 95.44 196 LEU A N 1
ATOM 1676 C CA . LEU A 1 196 ? 8.225 3.266 1.526 1.00 95.44 196 LEU A CA 1
ATOM 1677 C C . LEU A 1 196 ? 9.536 3.763 0.897 1.00 95.44 196 LEU A C 1
ATOM 1679 O O . LEU A 1 196 ? 9.713 4.957 0.680 1.00 95.44 196 LEU A O 1
ATOM 1683 N N . VAL A 1 197 ? 10.446 2.843 0.567 1.00 95.56 197 VAL A N 1
ATOM 1684 C CA . VAL A 1 197 ? 11.753 3.178 -0.021 1.00 95.56 197 VAL A CA 1
ATOM 1685 C C . VAL A 1 197 ? 11.599 3.652 -1.468 1.00 95.5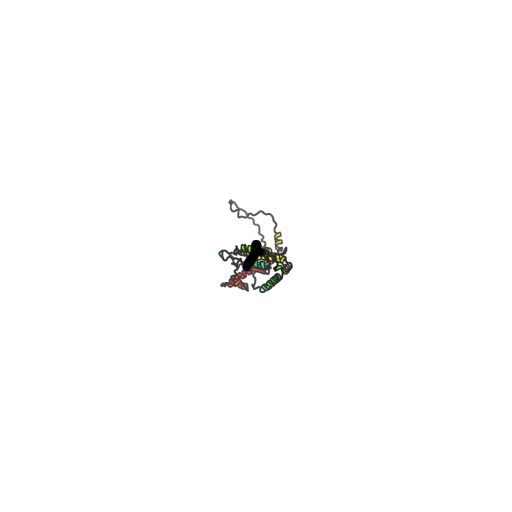6 197 VAL A C 1
ATOM 1687 O O . VAL A 1 197 ? 12.324 4.537 -1.915 1.00 95.56 197 VAL A O 1
ATOM 1690 N N . LEU A 1 198 ? 10.667 3.074 -2.231 1.00 94.81 198 LEU A N 1
ATOM 1691 C CA . LEU A 1 198 ? 10.383 3.524 -3.598 1.00 94.81 198 LEU A CA 1
ATOM 1692 C C . LEU A 1 198 ? 9.704 4.895 -3.613 1.00 94.81 198 LEU A C 1
ATOM 1694 O O . LEU A 1 198 ? 10.035 5.717 -4.464 1.00 94.81 198 LEU A O 1
ATOM 1698 N N . GLU A 1 199 ? 8.804 5.154 -2.666 1.00 94.12 199 GLU A N 1
ATOM 1699 C CA . GLU A 1 199 ? 8.185 6.467 -2.496 1.00 94.12 199 GLU A CA 1
ATOM 1700 C C . GLU A 1 199 ? 9.235 7.544 -2.201 1.00 94.12 199 GLU A C 1
ATOM 1702 O O . GLU A 1 199 ? 9.231 8.595 -2.840 1.00 94.12 199 GLU A O 1
ATOM 1707 N N . ASP A 1 200 ? 10.156 7.264 -1.278 1.00 92.62 200 ASP A N 1
ATOM 1708 C CA . ASP A 1 200 ? 11.213 8.199 -0.889 1.00 92.62 200 ASP A CA 1
ATOM 1709 C C . ASP A 1 200 ? 12.172 8.503 -2.050 1.00 92.62 200 ASP A C 1
ATOM 1711 O O . ASP A 1 200 ? 12.372 9.663 -2.402 1.00 92.62 200 ASP A O 1
ATOM 1715 N N . ASN A 1 201 ? 12.633 7.467 -2.765 1.00 91.00 201 ASN A N 1
ATOM 1716 C CA . ASN A 1 201 ? 13.433 7.638 -3.987 1.00 91.00 201 ASN A CA 1
ATOM 1717 C C . ASN A 1 201 ? 12.723 8.519 -5.034 1.00 91.00 201 ASN A C 1
ATOM 1719 O O . ASN A 1 201 ? 13.363 9.281 -5.757 1.00 91.00 201 ASN A O 1
ATOM 1723 N N . GLY A 1 202 ? 11.395 8.411 -5.136 1.00 91.31 202 GLY A N 1
ATOM 1724 C CA . GLY A 1 202 ? 10.590 9.229 -6.040 1.00 91.31 202 GLY A CA 1
ATOM 1725 C C . GLY A 1 202 ? 10.593 10.717 -5.678 1.00 91.31 202 GLY A C 1
ATOM 1726 O O . GLY A 1 202 ? 10.551 11.558 -6.576 1.00 91.31 202 GLY A O 1
ATOM 1727 N N . LYS A 1 203 ? 10.676 11.059 -4.385 1.00 90.19 203 LYS A N 1
ATOM 1728 C CA . LYS A 1 203 ? 10.742 12.456 -3.913 1.00 90.19 203 LYS A CA 1
ATOM 1729 C C . LYS A 1 203 ? 12.038 13.133 -4.349 1.00 90.19 203 LYS A C 1
ATOM 1731 O O . LYS A 1 203 ? 11.992 14.291 -4.757 1.00 90.19 203 LYS A O 1
ATOM 1736 N N . ASP A 1 204 ? 13.154 12.411 -4.322 1.00 84.94 204 ASP A N 1
ATOM 1737 C CA . ASP A 1 204 ? 14.453 12.924 -4.770 1.00 84.94 204 ASP A CA 1
ATOM 1738 C C . ASP A 1 204 ? 14.502 13.126 -6.288 1.00 84.94 204 ASP A C 1
ATOM 1740 O O . ASP A 1 204 ? 15.011 14.138 -6.772 1.00 84.94 204 ASP A O 1
ATOM 1744 N N . LEU A 1 205 ? 13.939 12.185 -7.055 1.00 85.88 205 LEU A N 1
ATOM 1745 C CA . LEU A 1 205 ? 13.928 12.258 -8.520 1.00 85.88 205 LEU A CA 1
ATOM 1746 C C . LEU A 1 205 ? 13.135 13.459 -9.045 1.00 85.88 205 LEU A C 1
ATOM 1748 O O . LEU A 1 205 ? 13.584 14.121 -9.978 1.00 85.88 205 LEU A O 1
ATOM 1752 N N . ARG A 1 206 ? 12.003 13.786 -8.413 1.00 83.69 206 ARG A N 1
ATOM 1753 C CA . ARG A 1 206 ? 11.126 14.906 -8.808 1.00 83.69 206 ARG A CA 1
ATOM 1754 C C . ARG A 1 206 ? 11.751 16.291 -8.632 1.00 83.69 206 ARG A C 1
ATOM 1756 O O . ARG A 1 206 ? 11.184 17.271 -9.094 1.00 83.69 206 ARG A O 1
ATOM 1763 N N . GLN A 1 207 ? 12.891 16.401 -7.953 1.00 81.44 207 GLN A N 1
ATOM 1764 C CA . GLN A 1 207 ? 13.576 17.684 -7.764 1.00 81.44 207 GLN A CA 1
ATOM 1765 C C . GLN A 1 207 ? 14.393 18.115 -8.991 1.00 81.44 207 GLN A C 1
ATOM 1767 O O . GLN A 1 207 ? 14.937 19.219 -8.997 1.00 81.44 207 GLN A O 1
ATOM 1772 N N . ARG A 1 208 ? 14.534 17.255 -10.009 1.00 77.00 208 ARG A N 1
ATOM 1773 C CA . ARG A 1 208 ? 15.349 17.519 -11.201 1.00 77.00 208 ARG A CA 1
ATOM 1774 C C . ARG A 1 208 ? 14.483 17.494 -12.456 1.00 77.00 208 ARG A C 1
ATOM 1776 O O . ARG A 1 208 ? 13.840 16.485 -12.722 1.00 77.00 208 ARG A O 1
ATOM 1783 N N . SER A 1 209 ? 14.533 18.564 -13.248 1.00 78.88 209 SER A N 1
ATOM 1784 C CA . SER A 1 209 ? 13.940 18.594 -14.585 1.00 78.88 209 SER A CA 1
ATOM 1785 C C . SER A 1 209 ? 14.906 18.013 -15.624 1.00 78.88 209 SER A C 1
ATOM 1787 O O . SER A 1 209 ? 16.126 18.183 -15.540 1.00 78.88 209 SER A O 1
ATOM 1789 N N . LEU A 1 210 ? 14.374 17.300 -16.619 1.00 80.94 210 LEU A N 1
ATOM 1790 C CA . LEU A 1 210 ? 15.163 16.748 -17.715 1.00 80.94 210 LEU A CA 1
ATOM 1791 C C . LEU A 1 210 ? 15.455 17.817 -18.761 1.00 80.94 210 LEU A C 1
ATOM 1793 O O . LEU A 1 210 ? 14.564 18.223 -19.508 1.00 80.94 210 LEU A O 1
ATOM 1797 N N . SER A 1 211 ? 16.719 18.231 -18.851 1.00 78.81 211 SER A N 1
ATOM 1798 C CA . SER A 1 211 ? 17.174 19.252 -19.805 1.00 78.81 211 SER A CA 1
ATOM 1799 C C . SER A 1 211 ? 18.164 18.725 -20.853 1.00 78.81 211 SER A C 1
ATOM 1801 O O . SER A 1 211 ? 18.470 19.419 -21.830 1.00 78.81 211 SER A O 1
ATOM 1803 N N . SER A 1 212 ? 18.671 17.501 -20.668 1.00 76.75 212 SER A N 1
ATOM 1804 C CA . SER A 1 212 ? 19.751 16.910 -21.459 1.00 76.75 212 SER A CA 1
ATOM 1805 C C . SER A 1 212 ? 19.678 15.380 -21.526 1.00 76.75 212 SER A C 1
ATOM 1807 O O . SER A 1 212 ? 19.008 14.736 -20.721 1.00 76.75 212 SER A O 1
ATOM 1809 N N . GLU A 1 213 ? 20.429 14.779 -22.452 1.00 78.38 213 GLU A N 1
ATOM 1810 C CA . GLU A 1 213 ? 20.615 13.322 -22.513 1.00 78.38 213 GLU A CA 1
ATOM 1811 C C . GLU A 1 213 ? 21.276 12.756 -21.251 1.00 78.38 213 GLU A C 1
ATOM 1813 O O . GLU A 1 213 ? 21.004 11.623 -20.866 1.00 78.38 213 GLU A O 1
ATOM 1818 N N . LEU A 1 214 ? 22.132 13.541 -20.591 1.00 79.31 214 LEU A N 1
ATOM 1819 C CA . LEU A 1 214 ? 22.775 13.130 -19.347 1.00 79.31 214 LEU A CA 1
ATOM 1820 C C . LEU A 1 214 ? 21.760 13.057 -18.199 1.00 79.31 214 LEU A C 1
ATOM 1822 O O . LEU A 1 214 ? 21.786 12.097 -17.431 1.00 79.31 214 LEU A O 1
ATOM 1826 N N . ASP A 1 215 ? 20.859 14.039 -18.101 1.00 81.44 215 ASP A N 1
ATOM 1827 C CA . ASP A 1 215 ? 19.776 14.032 -17.110 1.00 81.44 215 ASP A CA 1
ATOM 1828 C C . ASP A 1 215 ? 18.836 12.848 -17.348 1.00 81.44 215 ASP A C 1
ATOM 1830 O O . ASP A 1 215 ? 18.494 12.138 -16.401 1.00 81.44 215 ASP A O 1
ATOM 1834 N N . LEU A 1 216 ? 18.485 12.587 -18.616 1.00 83.81 216 LEU A N 1
ATOM 1835 C CA . LEU A 1 216 ? 17.682 11.426 -19.002 1.00 83.81 216 LEU A CA 1
ATOM 1836 C C . LEU A 1 216 ? 18.387 10.117 -18.624 1.00 83.81 216 LEU A C 1
ATOM 1838 O O . LEU A 1 216 ? 17.769 9.247 -18.022 1.00 83.81 216 LEU A O 1
ATOM 1842 N N . GLY A 1 217 ? 19.693 10.001 -18.875 1.00 84.06 217 GLY A N 1
ATOM 1843 C CA . GLY A 1 217 ? 20.476 8.836 -18.461 1.00 84.06 217 GLY A CA 1
ATOM 1844 C C . GLY A 1 217 ? 20.499 8.631 -16.940 1.00 84.06 217 GLY A C 1
ATOM 1845 O O . GLY A 1 217 ? 20.403 7.499 -16.468 1.00 84.06 217 GLY A O 1
ATOM 1846 N N . TYR A 1 218 ? 20.582 9.702 -16.140 1.00 84.94 218 TYR A N 1
ATOM 1847 C CA . TYR A 1 218 ? 20.456 9.590 -14.680 1.00 84.94 218 TYR A CA 1
ATOM 1848 C C . TYR A 1 218 ? 19.063 9.132 -14.250 1.00 84.94 218 TYR A C 1
ATOM 1850 O O . TYR A 1 218 ? 18.954 8.316 -13.331 1.00 84.94 218 TYR A O 1
ATOM 1858 N N . PHE A 1 219 ? 18.023 9.652 -14.898 1.00 88.31 219 PHE A N 1
ATOM 1859 C CA . PHE A 1 219 ? 16.647 9.258 -14.639 1.00 88.31 219 PHE A CA 1
ATOM 1860 C C . PHE A 1 219 ? 16.425 7.781 -14.976 1.00 88.31 219 PHE A C 1
ATOM 1862 O O . PHE A 1 219 ? 16.092 7.011 -14.078 1.00 88.31 219 PHE A O 1
ATOM 1869 N N . GLU A 1 220 ? 16.720 7.360 -16.208 1.00 87.75 220 GLU A N 1
ATOM 1870 C CA . GLU A 1 220 ? 16.590 5.974 -16.679 1.00 87.75 220 GLU A CA 1
ATOM 1871 C C . GLU A 1 220 ? 17.389 4.999 -15.812 1.00 87.75 220 GLU A C 1
ATOM 1873 O O . GLU A 1 220 ? 16.891 3.937 -15.431 1.00 87.75 220 GLU A O 1
ATOM 1878 N N . ARG A 1 221 ? 18.594 5.386 -15.375 1.00 88.50 221 ARG A N 1
ATOM 1879 C CA . ARG A 1 221 ? 19.379 4.572 -14.443 1.00 88.50 221 ARG A CA 1
ATOM 1880 C C . ARG A 1 221 ? 18.627 4.278 -13.145 1.00 88.50 221 ARG A C 1
ATOM 1882 O O . ARG A 1 221 ? 18.663 3.153 -12.641 1.00 88.50 221 ARG A O 1
ATOM 1889 N N . GLN A 1 222 ? 17.963 5.286 -12.589 1.00 88.12 222 GLN A N 1
ATOM 1890 C CA . GLN A 1 222 ? 17.262 5.191 -11.310 1.00 88.12 222 GLN A CA 1
ATOM 1891 C C . GLN A 1 222 ? 15.876 4.559 -11.431 1.00 88.12 222 GLN A C 1
ATOM 1893 O O . GLN A 1 222 ? 15.443 3.875 -10.498 1.00 88.12 222 GLN A O 1
ATOM 1898 N N . THR A 1 223 ? 15.165 4.786 -12.532 1.00 90.75 223 THR A N 1
ATOM 1899 C CA . THR A 1 223 ? 13.768 4.363 -12.708 1.00 90.75 223 THR A CA 1
ATOM 1900 C C . THR A 1 223 ? 13.639 3.041 -13.455 1.00 90.75 223 THR A C 1
ATOM 1902 O O . THR A 1 223 ? 12.729 2.271 -13.145 1.00 90.75 223 THR A O 1
ATOM 1905 N N . VAL A 1 224 ? 14.581 2.727 -14.348 1.00 90.62 224 VAL A N 1
ATOM 1906 C CA . VAL A 1 224 ? 14.559 1.532 -15.198 1.00 90.62 224 VAL A CA 1
ATOM 1907 C C . VAL A 1 224 ? 15.752 0.628 -14.907 1.00 90.62 224 VAL A C 1
ATOM 1909 O O . VAL A 1 224 ? 15.551 -0.473 -14.395 1.00 90.62 224 VAL A O 1
ATOM 1912 N N . GLU A 1 225 ? 16.990 1.067 -15.151 1.00 90.81 225 GLU A N 1
ATOM 1913 C CA . GLU A 1 225 ? 18.163 0.174 -15.169 1.00 90.81 225 GLU A CA 1
ATOM 1914 C C . GLU A 1 225 ? 18.358 -0.563 -13.835 1.00 90.81 225 GLU A C 1
ATOM 1916 O O . GLU A 1 225 ? 18.420 -1.793 -13.790 1.00 90.81 225 GLU A O 1
ATOM 1921 N N . MET A 1 226 ? 18.380 0.172 -12.716 1.00 91.56 226 MET A N 1
ATOM 1922 C CA . MET A 1 226 ? 18.531 -0.419 -11.381 1.00 91.56 226 MET A CA 1
ATOM 1923 C C . MET A 1 226 ? 17.349 -1.314 -10.990 1.00 91.56 226 MET A C 1
ATOM 1925 O O . MET A 1 226 ? 17.518 -2.276 -10.235 1.00 91.56 226 MET A O 1
ATOM 1929 N N . ARG A 1 227 ? 16.143 -1.008 -11.482 1.00 94.50 227 ARG A N 1
ATOM 1930 C CA . ARG A 1 227 ? 14.923 -1.759 -11.151 1.00 94.50 227 ARG A CA 1
ATOM 1931 C C . ARG A 1 227 ? 14.883 -3.070 -11.918 1.00 94.50 227 ARG A C 1
ATOM 1933 O O . ARG A 1 227 ? 14.677 -4.116 -11.308 1.00 94.50 227 ARG A O 1
ATOM 1940 N N . VAL A 1 228 ? 15.193 -3.028 -13.211 1.00 94.00 228 VAL A N 1
ATOM 1941 C CA . VAL A 1 228 ? 15.357 -4.214 -14.055 1.00 94.00 228 VAL A CA 1
ATOM 1942 C C . VAL A 1 228 ? 16.492 -5.089 -13.526 1.00 94.00 228 VAL A C 1
ATOM 1944 O O . VAL A 1 228 ? 16.291 -6.292 -13.381 1.00 94.00 228 VAL A O 1
ATOM 1947 N N . ALA A 1 229 ? 17.633 -4.510 -13.135 1.00 93.56 229 ALA A N 1
ATOM 1948 C CA . ALA A 1 229 ? 18.725 -5.263 -12.514 1.00 93.56 229 ALA A CA 1
ATOM 1949 C C . ALA A 1 229 ? 18.289 -6.004 -11.247 1.00 93.56 229 ALA A C 1
ATOM 1951 O O . ALA A 1 229 ? 18.539 -7.200 -11.099 1.00 93.56 229 ALA A O 1
ATOM 1952 N N . SER A 1 230 ? 17.542 -5.332 -10.368 1.00 95.31 230 SER A N 1
ATOM 1953 C CA . SER A 1 230 ? 16.956 -5.970 -9.187 1.00 95.31 230 SER A CA 1
ATOM 1954 C C . SER A 1 230 ? 16.044 -7.148 -9.558 1.00 95.31 230 SER A C 1
ATOM 1956 O O . SER A 1 230 ? 16.159 -8.222 -8.965 1.00 95.31 230 SER A O 1
ATOM 1958 N N . VAL A 1 231 ? 15.188 -6.989 -10.575 1.00 96.00 231 VAL A N 1
ATOM 1959 C CA . VAL A 1 231 ? 14.296 -8.054 -11.062 1.00 96.00 231 VAL A CA 1
ATOM 1960 C C . VAL A 1 231 ? 15.080 -9.244 -11.605 1.00 96.00 231 VAL A C 1
ATOM 1962 O O . VAL A 1 231 ? 14.895 -10.360 -11.117 1.00 96.00 231 VAL A O 1
ATOM 1965 N N . ILE A 1 232 ? 16.000 -9.021 -12.546 1.00 95.31 232 ILE A N 1
ATOM 1966 C CA . ILE A 1 232 ? 16.816 -10.085 -13.150 1.00 95.31 232 ILE A CA 1
ATOM 1967 C C . ILE A 1 232 ? 17.628 -10.827 -12.086 1.00 95.31 232 ILE A C 1
ATOM 1969 O O . ILE A 1 232 ? 17.668 -12.057 -12.088 1.00 95.31 232 ILE A O 1
ATOM 1973 N N . LYS A 1 233 ? 18.199 -10.105 -11.118 1.00 94.62 233 LYS A N 1
ATOM 1974 C CA . LYS A 1 233 ? 18.946 -10.705 -10.011 1.00 94.62 233 LYS A CA 1
ATOM 1975 C C . LYS A 1 233 ? 18.097 -11.653 -9.164 1.00 94.62 233 LYS A C 1
ATOM 1977 O O . LYS A 1 233 ? 18.613 -12.676 -8.713 1.00 94.62 233 LYS A O 1
ATOM 1982 N N . GLN A 1 234 ? 16.826 -11.334 -8.915 1.00 95.94 234 GLN A N 1
ATOM 1983 C CA . GLN A 1 234 ? 15.928 -12.231 -8.178 1.00 95.94 234 GLN A CA 1
ATOM 1984 C C . GLN A 1 234 ? 15.460 -13.401 -9.050 1.00 95.94 234 GLN A C 1
ATOM 1986 O O . GLN A 1 234 ? 15.470 -14.538 -8.579 1.00 95.94 234 GLN A O 1
ATOM 1991 N N . LEU A 1 235 ? 15.161 -13.161 -10.331 1.00 95.69 235 LEU A N 1
ATOM 1992 C CA . LEU A 1 235 ? 14.823 -14.223 -11.286 1.00 95.69 235 LEU A CA 1
ATOM 1993 C C . LEU A 1 235 ? 15.951 -15.248 -11.427 1.00 95.69 235 LEU A C 1
ATOM 1995 O O . LEU A 1 235 ? 15.694 -16.445 -11.432 1.00 95.69 235 LEU A O 1
ATOM 1999 N N . HIS A 1 236 ? 17.208 -14.803 -11.462 1.00 94.88 236 HIS A N 1
ATOM 2000 C CA . HIS A 1 236 ? 18.369 -15.687 -11.554 1.00 94.88 236 HIS A CA 1
ATOM 2001 C C . HIS A 1 236 ? 18.526 -16.622 -10.336 1.00 94.88 236 HIS A C 1
ATOM 2003 O O . HIS A 1 236 ? 19.082 -17.718 -10.453 1.00 94.88 236 HIS A O 1
ATOM 2009 N N . LYS A 1 237 ? 18.048 -16.219 -9.150 1.00 94.56 237 LYS A N 1
ATOM 2010 C CA . LYS A 1 237 ? 18.056 -17.090 -7.961 1.00 94.56 237 LYS A CA 1
ATOM 2011 C C . LYS A 1 237 ? 17.015 -18.206 -8.053 1.00 94.56 237 LYS A C 1
ATOM 2013 O O . LYS A 1 237 ? 17.202 -19.248 -7.432 1.00 94.56 237 LYS A O 1
ATOM 2018 N N . ASN A 1 238 ? 15.942 -17.998 -8.814 1.00 95.06 238 ASN A N 1
ATOM 2019 C CA . ASN A 1 238 ? 14.915 -19.000 -9.060 1.00 95.06 238 ASN A CA 1
ATOM 2020 C C . ASN A 1 238 ? 15.369 -19.929 -10.200 1.00 95.06 238 ASN A C 1
ATOM 2022 O O . ASN A 1 238 ? 15.435 -19.520 -11.356 1.00 95.06 238 ASN A O 1
ATOM 2026 N N . THR A 1 239 ? 15.708 -21.181 -9.876 1.00 94.69 239 THR A N 1
ATOM 2027 C CA . THR A 1 239 ? 16.277 -22.136 -10.845 1.00 94.69 239 THR A CA 1
ATOM 2028 C C . THR A 1 239 ? 15.389 -22.354 -12.085 1.00 94.69 239 THR A C 1
ATOM 2030 O O . THR A 1 239 ? 15.913 -22.172 -13.186 1.00 94.69 239 THR A O 1
ATOM 2033 N N . PRO A 1 240 ? 14.074 -22.649 -11.962 1.00 94.75 240 PRO A N 1
ATOM 2034 C CA . PRO A 1 240 ? 13.193 -22.776 -13.127 1.00 94.75 240 PRO A CA 1
ATOM 2035 C C . PRO A 1 240 ? 13.176 -21.545 -14.043 1.00 94.75 240 PRO A C 1
ATOM 2037 O O . PRO A 1 240 ? 13.297 -21.675 -15.263 1.00 94.75 240 PRO A O 1
ATOM 2040 N N . LEU A 1 241 ? 13.058 -20.339 -13.477 1.00 95.12 241 LEU A N 1
ATOM 2041 C CA . LEU A 1 241 ? 13.002 -19.100 -14.262 1.00 95.12 241 LEU A CA 1
ATOM 2042 C C . LEU A 1 241 ? 14.359 -18.762 -14.888 1.00 95.12 241 LEU A C 1
ATOM 2044 O O . LEU A 1 241 ? 14.413 -18.336 -16.042 1.00 95.12 241 LEU A O 1
ATOM 2048 N N . ARG A 1 242 ? 15.460 -19.007 -14.167 1.00 95.00 242 ARG A N 1
ATOM 2049 C CA . ARG A 1 242 ? 16.822 -18.855 -14.691 1.00 95.00 242 ARG A CA 1
ATOM 2050 C C . ARG A 1 242 ? 17.036 -19.704 -15.939 1.00 95.00 242 ARG A C 1
ATOM 2052 O O . ARG A 1 242 ? 17.579 -19.198 -16.916 1.00 95.00 242 ARG A O 1
ATOM 2059 N N . GLU A 1 243 ? 16.637 -20.972 -15.902 1.00 94.50 243 GLU A N 1
ATOM 2060 C CA . GLU A 1 243 ? 16.782 -21.895 -17.033 1.00 94.50 243 GLU A CA 1
ATOM 2061 C C . GLU A 1 243 ? 15.855 -21.511 -18.189 1.00 94.50 243 GLU A C 1
ATOM 2063 O O . GLU A 1 243 ? 16.301 -21.439 -19.334 1.00 94.50 243 GLU A O 1
ATOM 2068 N N . THR A 1 244 ? 14.600 -21.164 -17.882 1.00 94.81 244 THR A N 1
ATOM 2069 C CA . THR A 1 244 ? 13.595 -20.742 -18.872 1.00 94.81 244 THR A CA 1
ATOM 2070 C C . THR A 1 244 ? 14.048 -19.514 -19.664 1.00 94.81 244 THR A C 1
ATOM 2072 O O . THR A 1 244 ? 13.916 -19.483 -20.887 1.00 94.81 244 THR A O 1
ATOM 2075 N N . PHE A 1 245 ? 14.613 -18.512 -18.984 1.00 93.38 245 PHE A N 1
ATOM 2076 C CA . PHE A 1 245 ? 15.061 -17.259 -19.601 1.00 93.38 245 PHE A CA 1
ATOM 2077 C C . PHE A 1 245 ? 16.566 -17.213 -19.897 1.00 93.38 245 PHE A C 1
ATOM 2079 O O . PHE A 1 245 ? 17.069 -16.182 -20.337 1.00 93.38 245 PHE A O 1
ATOM 2086 N N . GLN A 1 246 ? 17.289 -18.314 -19.667 1.00 93.38 246 GLN A N 1
ATOM 2087 C CA . GLN A 1 246 ? 18.732 -18.437 -19.911 1.00 93.38 246 GLN A CA 1
ATOM 2088 C C . GLN A 1 246 ? 19.558 -17.306 -19.263 1.00 93.38 246 GLN A C 1
ATOM 2090 O O . GLN A 1 246 ? 20.509 -16.770 -19.843 1.00 93.38 246 GLN A O 1
ATOM 2095 N N . LEU A 1 247 ? 19.193 -16.924 -18.037 1.00 93.12 247 LEU A N 1
ATOM 2096 C CA . LEU A 1 247 ? 19.873 -15.861 -17.295 1.00 93.12 247 LEU A CA 1
ATOM 2097 C C . LEU A 1 247 ? 21.246 -16.361 -16.825 1.00 93.12 247 LEU A C 1
ATOM 2099 O O . LEU A 1 247 ? 21.339 -17.392 -16.160 1.00 93.12 247 LEU A O 1
ATOM 2103 N N . LYS A 1 248 ? 22.318 -15.632 -17.154 1.00 91.50 248 LYS A N 1
ATOM 2104 C CA . LYS A 1 248 ? 23.701 -16.000 -16.798 1.00 91.50 248 LYS A CA 1
ATOM 2105 C C . LYS A 1 248 ? 24.144 -15.447 -15.446 1.00 91.50 248 LYS A C 1
ATOM 2107 O O . LYS A 1 248 ? 25.139 -15.913 -14.897 1.00 91.50 248 LYS A O 1
ATOM 2112 N N . GLY A 1 249 ? 23.428 -14.455 -14.930 1.00 89.06 249 GLY A N 1
ATOM 2113 C CA . GLY A 1 249 ? 23.727 -13.807 -13.663 1.00 89.06 249 GLY A CA 1
ATOM 2114 C C . GLY A 1 249 ? 22.892 -12.549 -13.487 1.00 89.06 249 GLY A C 1
ATOM 2115 O O . GLY A 1 249 ? 21.681 -12.628 -13.297 1.00 89.06 249 GLY A O 1
ATOM 2116 N N . ASP A 1 250 ? 23.556 -11.400 -13.543 1.00 86.50 250 ASP A N 1
ATOM 2117 C CA . ASP A 1 250 ? 22.937 -10.078 -13.448 1.00 86.50 250 ASP A CA 1
ATOM 2118 C C . ASP A 1 250 ? 22.773 -9.449 -14.842 1.00 86.50 250 ASP A C 1
ATOM 2120 O O . ASP A 1 250 ? 23.259 -9.977 -15.846 1.00 86.50 250 ASP A O 1
ATOM 2124 N N . VAL A 1 251 ? 22.124 -8.292 -14.905 1.00 90.81 251 VAL A N 1
ATOM 2125 C CA . VAL A 1 251 ? 22.113 -7.439 -16.095 1.00 90.81 251 VAL A CA 1
ATOM 2126 C C . VAL A 1 251 ? 22.968 -6.199 -15.854 1.00 90.81 251 VAL A C 1
ATOM 2128 O O . VAL A 1 251 ? 22.895 -5.561 -14.806 1.00 90.81 251 VAL A O 1
ATOM 2131 N N . ALA A 1 252 ? 23.815 -5.866 -16.824 1.00 86.81 252 ALA A N 1
ATOM 2132 C CA . ALA A 1 252 ? 24.691 -4.702 -16.755 1.00 86.81 252 ALA A CA 1
ATOM 2133 C C . ALA A 1 252 ? 24.359 -3.706 -17.865 1.00 86.81 252 ALA A C 1
ATOM 2135 O O . ALA A 1 252 ? 24.254 -4.093 -19.027 1.00 86.81 252 ALA A O 1
ATOM 2136 N N . PHE A 1 253 ? 24.251 -2.433 -17.492 1.00 85.25 253 PHE A N 1
ATOM 2137 C CA . PHE A 1 253 ? 24.072 -1.295 -18.389 1.00 85.25 253 PHE A CA 1
ATOM 2138 C C . PHE A 1 253 ? 25.404 -0.543 -18.444 1.00 85.25 253 PHE A C 1
ATOM 2140 O O . PHE A 1 253 ? 25.874 -0.034 -17.425 1.00 85.25 253 PHE A O 1
ATOM 2147 N N . GLU A 1 254 ? 26.073 -0.540 -19.598 1.00 78.75 254 GLU A N 1
ATOM 2148 C CA . GLU A 1 254 ? 27.432 0.004 -19.713 1.00 78.75 254 GLU A CA 1
ATOM 2149 C C . GLU A 1 254 ? 27.578 0.965 -20.900 1.00 78.75 254 GLU A C 1
ATOM 2151 O O . GLU A 1 254 ? 27.164 0.645 -22.009 1.00 78.75 254 GLU A O 1
ATOM 2156 N N . ASN A 1 255 ? 28.227 2.115 -20.657 1.00 67.38 255 ASN A N 1
ATOM 2157 C CA . ASN A 1 255 ? 28.423 3.220 -21.614 1.00 67.38 255 ASN A CA 1
ATOM 2158 C C . ASN A 1 255 ? 29.808 3.221 -22.316 1.00 67.38 255 ASN A C 1
ATOM 2160 O O . ASN A 1 255 ? 30.341 4.265 -22.684 1.00 67.38 255 ASN A O 1
ATOM 2164 N N . HIS A 1 256 ? 30.498 2.079 -22.410 1.00 56.41 256 HIS A N 1
ATOM 2165 C CA . HIS A 1 256 ? 31.843 2.042 -23.005 1.00 56.41 256 HIS A CA 1
ATOM 2166 C C . HIS A 1 256 ? 32.010 0.860 -23.961 1.00 56.41 256 HIS A C 1
ATOM 2168 O O . HIS A 1 256 ? 32.350 -0.255 -23.563 1.00 56.41 256 HIS A O 1
ATOM 2174 N N . ALA A 1 257 ? 31.890 1.150 -25.254 1.00 45.09 257 ALA A N 1
ATOM 2175 C CA . ALA A 1 257 ? 32.088 0.211 -26.355 1.00 45.09 257 ALA A CA 1
ATOM 2176 C C . ALA A 1 257 ? 33.524 -0.310 -26.552 1.00 45.09 257 ALA A C 1
ATOM 2178 O O . ALA A 1 257 ? 33.749 -1.133 -27.435 1.00 45.09 257 ALA A O 1
ATOM 2179 N N . ASN A 1 258 ? 34.498 0.062 -25.708 1.00 46.34 258 ASN A N 1
ATOM 2180 C CA . ASN A 1 258 ? 35.804 -0.622 -25.682 1.00 46.34 258 ASN A CA 1
ATOM 2181 C C . ASN A 1 258 ? 35.674 -2.132 -25.375 1.00 46.34 258 ASN A C 1
ATOM 2183 O O . ASN A 1 258 ? 36.631 -2.874 -25.563 1.00 46.34 258 ASN A O 1
ATOM 2187 N N . THR A 1 259 ? 34.499 -2.577 -24.919 1.00 46.81 259 THR A N 1
ATOM 2188 C CA . THR A 1 259 ? 34.138 -3.973 -24.632 1.00 46.81 259 THR A CA 1
ATOM 2189 C C . THR A 1 259 ? 33.323 -4.657 -25.740 1.00 46.81 259 THR A C 1
ATOM 2191 O O . THR A 1 259 ? 33.012 -5.836 -25.609 1.00 46.81 259 THR A O 1
ATOM 2194 N N . LEU A 1 260 ? 32.978 -3.954 -26.831 1.00 47.22 260 LEU A N 1
ATOM 2195 C CA . LEU A 1 260 ? 32.326 -4.548 -28.014 1.00 47.22 260 LEU A CA 1
ATOM 2196 C C . LEU A 1 260 ? 33.340 -5.117 -29.023 1.00 47.22 260 LEU A C 1
ATOM 2198 O O . LEU A 1 260 ? 32.966 -5.861 -29.924 1.00 47.22 260 LEU A O 1
ATOM 2202 N N . THR A 1 261 ? 34.626 -4.793 -28.866 1.00 45.50 261 THR A N 1
ATOM 2203 C CA . THR A 1 261 ? 35.732 -5.428 -29.594 1.00 45.50 261 THR A CA 1
ATOM 2204 C C . THR A 1 261 ? 36.269 -6.618 -28.807 1.00 45.50 261 THR A C 1
ATOM 2206 O O . THR A 1 261 ? 36.671 -6.470 -27.657 1.00 45.50 261 THR A O 1
ATOM 2209 N N . ASP A 1 262 ? 36.286 -7.776 -29.464 1.00 43.28 262 ASP A N 1
ATOM 2210 C CA . ASP A 1 262 ? 36.804 -9.073 -29.017 1.00 43.28 262 ASP A CA 1
ATOM 2211 C C . ASP A 1 262 ? 38.084 -8.943 -28.150 1.00 43.28 262 ASP A C 1
ATOM 2213 O O . ASP A 1 262 ? 39.093 -8.388 -28.602 1.00 43.28 262 ASP A O 1
ATOM 2217 N N . GLU A 1 263 ? 38.078 -9.466 -26.912 1.00 42.97 263 GLU A N 1
ATOM 2218 C CA . GLU A 1 263 ? 39.212 -9.389 -25.958 1.00 42.97 263 GLU A CA 1
ATOM 2219 C C . GLU A 1 263 ? 40.529 -9.932 -26.546 1.00 42.97 263 GLU A C 1
ATOM 2221 O O . GLU A 1 263 ? 41.625 -9.556 -26.124 1.00 42.97 263 GLU A O 1
ATOM 2226 N N . ARG A 1 264 ? 40.438 -10.766 -27.587 1.00 43.41 264 ARG A N 1
ATOM 2227 C CA . ARG A 1 264 ? 41.578 -11.298 -28.344 1.00 43.41 264 ARG A CA 1
ATOM 2228 C C . ARG A 1 264 ? 42.435 -10.212 -29.005 1.00 43.41 264 ARG A C 1
ATOM 2230 O O . ARG A 1 264 ? 43.632 -10.425 -29.177 1.00 43.41 264 ARG A O 1
ATOM 2237 N N . ILE A 1 265 ? 41.866 -9.046 -29.321 1.00 44.12 265 ILE A N 1
ATOM 2238 C CA . ILE A 1 265 ? 42.595 -7.914 -29.920 1.00 44.12 265 ILE A CA 1
ATOM 2239 C C . ILE A 1 265 ? 43.380 -7.129 -28.848 1.00 44.12 265 ILE A C 1
ATOM 2241 O O . ILE A 1 265 ? 44.459 -6.606 -29.127 1.00 44.12 265 ILE A O 1
ATOM 2245 N N . LEU A 1 266 ? 42.906 -7.106 -27.595 1.00 40.88 266 LEU A N 1
ATOM 2246 C CA . LEU A 1 266 ? 43.549 -6.375 -26.491 1.00 40.88 266 LEU A CA 1
ATOM 2247 C C . LEU A 1 266 ? 44.843 -7.046 -26.000 1.00 40.88 266 LEU A C 1
ATOM 2249 O O . LEU A 1 266 ? 45.793 -6.359 -25.619 1.00 40.88 266 LEU A O 1
ATOM 2253 N N . VAL A 1 267 ? 44.926 -8.379 -26.070 1.00 44.16 267 VAL A N 1
ATOM 2254 C CA . VAL A 1 267 ? 46.136 -9.132 -25.682 1.00 44.16 267 VAL A CA 1
ATOM 2255 C C . VAL A 1 267 ? 47.325 -8.795 -26.595 1.00 44.16 267 VAL A C 1
ATOM 2257 O O . VAL A 1 267 ? 48.475 -8.773 -26.151 1.00 44.16 267 VAL A O 1
ATOM 2260 N N . THR A 1 268 ? 47.069 -8.455 -27.862 1.00 40.62 268 THR A N 1
ATOM 2261 C CA . THR A 1 268 ? 48.130 -8.044 -28.793 1.00 40.62 268 THR A CA 1
ATOM 2262 C C . THR A 1 268 ? 48.702 -6.663 -28.440 1.00 40.62 268 THR A C 1
ATOM 2264 O O . THR A 1 268 ? 49.901 -6.441 -28.603 1.00 40.62 268 THR A O 1
ATOM 2267 N N . ASP A 1 269 ? 47.891 -5.761 -27.876 1.00 41.91 269 ASP A N 1
ATOM 2268 C CA . ASP A 1 269 ? 48.297 -4.380 -27.567 1.00 41.91 269 ASP A CA 1
ATOM 2269 C C . ASP A 1 269 ? 49.052 -4.265 -26.226 1.00 41.91 269 ASP A C 1
ATOM 2271 O O . ASP A 1 269 ? 49.980 -3.464 -26.089 1.00 41.91 269 ASP A O 1
ATOM 2275 N N . MET A 1 270 ? 48.767 -5.149 -25.259 1.00 39.34 270 MET A N 1
ATOM 2276 C CA . MET A 1 270 ? 49.527 -5.251 -23.999 1.00 39.34 270 MET A CA 1
ATOM 2277 C C . MET A 1 270 ? 50.993 -5.664 -24.191 1.00 39.34 270 MET A C 1
ATOM 2279 O O . MET A 1 270 ? 51.843 -5.336 -23.363 1.00 39.34 270 MET A O 1
ATOM 2283 N N . SER A 1 271 ? 51.309 -6.332 -25.302 1.00 40.09 271 SER A N 1
ATOM 2284 C CA . SER A 1 271 ? 52.678 -6.727 -25.660 1.00 40.09 271 SER A CA 1
ATOM 2285 C C . SER A 1 271 ? 53.558 -5.527 -26.056 1.00 40.09 271 SER A C 1
ATOM 2287 O O . SER A 1 271 ? 54.779 -5.654 -26.143 1.00 40.09 271 SER A O 1
ATOM 2289 N N . SER A 1 272 ? 52.956 -4.352 -26.290 1.00 42.16 272 SER A N 1
ATOM 2290 C CA . SER A 1 272 ? 53.648 -3.124 -26.704 1.00 42.16 272 SER A CA 1
ATOM 2291 C C . SER A 1 272 ? 54.009 -2.179 -25.545 1.00 42.16 272 SER A C 1
ATOM 2293 O O . SER A 1 272 ? 54.771 -1.227 -25.735 1.00 42.16 272 SER A O 1
ATOM 2295 N N . LEU A 1 273 ? 53.537 -2.454 -24.323 1.00 36.62 273 LEU A N 1
ATOM 2296 C CA . LEU A 1 273 ? 53.798 -1.629 -23.139 1.00 36.62 273 LEU A CA 1
ATOM 2297 C C . LEU A 1 273 ? 55.131 -2.004 -22.473 1.00 36.62 273 LEU A C 1
ATOM 2299 O O . LEU A 1 273 ? 55.182 -2.503 -21.352 1.00 36.62 273 LEU A O 1
ATOM 2303 N N . SER A 1 274 ? 56.244 -1.731 -23.157 1.00 39.06 274 SER A N 1
ATOM 2304 C CA . SER A 1 274 ? 57.563 -1.719 -22.519 1.00 39.06 274 SER A CA 1
ATOM 2305 C C . SER A 1 274 ? 57.830 -0.336 -21.916 1.00 39.06 274 SER A C 1
ATOM 2307 O O . SER A 1 274 ? 58.080 0.634 -22.633 1.00 39.06 274 SER A O 1
ATOM 2309 N N . LEU A 1 275 ? 57.793 -0.237 -20.584 1.00 39.97 275 LEU A N 1
ATOM 2310 C CA . LEU A 1 275 ? 58.240 0.939 -19.831 1.00 39.97 275 LEU A CA 1
ATOM 2311 C C . LEU A 1 275 ? 59.773 1.040 -19.878 1.00 39.97 275 LEU A C 1
ATOM 2313 O O . LEU A 1 275 ? 60.462 0.739 -18.906 1.00 39.97 275 LEU A O 1
ATOM 2317 N N . LYS A 1 276 ? 60.332 1.493 -21.004 1.00 34.91 276 LYS A N 1
ATOM 2318 C CA . LYS A 1 276 ? 61.670 2.095 -20.986 1.00 34.91 276 LYS A CA 1
ATOM 2319 C C . LYS A 1 276 ? 61.526 3.542 -20.532 1.00 34.91 276 LYS A C 1
ATOM 2321 O O . LYS A 1 276 ? 60.996 4.392 -21.244 1.00 34.91 276 LYS A O 1
ATOM 2326 N N . THR A 1 277 ? 61.981 3.788 -19.310 1.00 41.53 277 THR A N 1
ATOM 2327 C CA . THR A 1 277 ? 62.097 5.094 -18.661 1.00 41.53 277 THR A CA 1
ATOM 2328 C C . THR A 1 277 ? 62.925 6.054 -19.520 1.00 41.53 277 THR A C 1
ATOM 2330 O O . THR A 1 277 ? 64.153 5.997 -19.522 1.00 41.53 277 THR A O 1
ATOM 2333 N N . GLY A 1 278 ? 62.244 6.931 -20.256 1.00 36.22 278 GLY A N 1
ATOM 2334 C CA . GLY A 1 278 ? 62.807 8.139 -20.864 1.00 36.22 278 GLY A CA 1
ATOM 2335 C C . GLY A 1 278 ? 62.304 9.391 -20.130 1.00 36.22 278 GLY A C 1
ATOM 2336 O O . GLY A 1 278 ? 61.256 9.323 -19.483 1.00 36.22 278 GLY A O 1
ATOM 2337 N N . PRO A 1 279 ? 63.020 10.532 -20.179 1.00 34.75 279 PRO A N 1
ATOM 2338 C CA . PRO A 1 279 ? 62.784 11.637 -19.255 1.00 34.75 279 PRO A CA 1
ATOM 2339 C C . PRO A 1 279 ? 61.419 12.300 -19.470 1.00 34.75 279 PRO A C 1
ATOM 2341 O O . PRO A 1 279 ? 61.001 12.565 -20.598 1.00 34.75 279 PRO A O 1
ATOM 2344 N N . LEU A 1 280 ? 60.758 12.606 -18.352 1.00 33.78 280 LEU A N 1
ATOM 2345 C CA . LEU A 1 280 ? 59.472 13.296 -18.251 1.00 33.78 280 LEU A CA 1
ATOM 2346 C C . LEU A 1 280 ? 59.464 14.606 -19.064 1.00 33.78 280 LEU A C 1
ATOM 2348 O O . LEU A 1 280 ? 60.085 15.597 -18.675 1.00 33.78 280 LEU A O 1
ATOM 2352 N N . ARG A 1 281 ? 58.709 14.648 -20.170 1.00 34.28 281 ARG A N 1
ATOM 2353 C CA . ARG A 1 281 ? 58.396 15.902 -20.874 1.00 34.28 281 ARG A CA 1
ATOM 2354 C C . ARG A 1 281 ? 57.391 16.713 -20.050 1.00 34.28 281 ARG A C 1
ATOM 2356 O O . ARG A 1 281 ? 56.198 16.422 -20.055 1.00 34.28 281 ARG A O 1
ATOM 2363 N N . ARG A 1 282 ? 57.879 17.747 -19.354 1.00 35.56 282 ARG A N 1
ATOM 2364 C CA . ARG A 1 282 ? 57.050 18.812 -18.758 1.00 35.56 282 ARG A CA 1
ATOM 2365 C C . ARG A 1 282 ? 56.245 19.526 -19.850 1.00 35.56 282 ARG A C 1
ATOM 2367 O O . ARG A 1 282 ? 56.780 19.848 -20.908 1.00 35.56 282 ARG A O 1
ATOM 2374 N N . SER A 1 283 ? 54.964 19.782 -19.588 1.00 38.84 283 SER A N 1
ATOM 2375 C CA . SER A 1 283 ? 54.054 20.462 -20.512 1.00 38.84 283 SER A CA 1
ATOM 2376 C C . SER A 1 283 ? 54.423 21.945 -20.679 1.00 38.84 283 SER A C 1
ATOM 2378 O O . SER A 1 283 ? 54.638 22.678 -19.713 1.00 38.84 283 SER A O 1
ATOM 2380 N N . GLY A 1 284 ? 54.485 22.400 -21.934 1.00 44.56 284 GLY A N 1
ATOM 2381 C CA . GLY A 1 284 ? 54.971 23.724 -22.352 1.00 44.56 284 GLY A CA 1
ATOM 2382 C C . GLY A 1 284 ? 54.089 24.925 -21.988 1.00 44.56 284 GLY A C 1
ATOM 2383 O O . GLY A 1 284 ? 54.232 25.979 -22.595 1.00 44.56 284 GLY A O 1
ATOM 2384 N N . ARG A 1 285 ? 53.179 24.800 -21.015 1.00 41.53 285 ARG A N 1
ATOM 2385 C CA . ARG A 1 285 ? 52.273 25.890 -20.606 1.00 41.53 285 ARG A CA 1
ATOM 2386 C C . ARG A 1 285 ? 52.797 26.726 -19.431 1.00 41.53 285 ARG A C 1
ATOM 2388 O O . ARG A 1 285 ? 52.215 27.759 -19.131 1.00 41.53 285 ARG A O 1
ATOM 2395 N N . ILE A 1 286 ? 53.897 26.307 -18.793 1.00 41.00 286 ILE A N 1
ATOM 2396 C CA . ILE A 1 286 ? 54.489 26.976 -17.613 1.00 41.00 286 ILE A CA 1
ATOM 2397 C C . ILE A 1 286 ? 55.808 27.716 -17.952 1.00 41.00 286 ILE A C 1
ATOM 2399 O O . ILE A 1 286 ? 56.290 28.517 -17.161 1.00 41.00 286 ILE A O 1
ATOM 2403 N N . ALA A 1 287 ? 56.364 27.551 -19.159 1.00 42.41 287 ALA A N 1
ATOM 2404 C CA . ALA A 1 287 ? 57.646 28.152 -19.564 1.00 42.41 287 ALA A CA 1
ATOM 2405 C C . ALA A 1 287 ? 57.524 29.480 -20.350 1.00 42.41 287 ALA A C 1
ATOM 2407 O O . ALA A 1 287 ? 58.456 29.872 -21.042 1.00 42.41 287 ALA A O 1
ATOM 2408 N N . ALA A 1 288 ? 56.389 30.183 -20.263 1.00 41.22 288 ALA A N 1
ATOM 2409 C CA . ALA A 1 288 ? 56.165 31.464 -20.953 1.00 41.22 288 ALA A CA 1
ATOM 2410 C C . ALA A 1 288 ? 56.334 32.701 -20.041 1.00 41.22 288 ALA A C 1
ATOM 2412 O O . ALA A 1 288 ? 55.795 33.768 -20.326 1.00 41.22 288 ALA A O 1
ATOM 2413 N N . LYS A 1 289 ? 57.074 32.573 -18.931 1.00 42.28 289 LYS A N 1
ATOM 2414 C CA . LYS A 1 289 ? 57.420 33.680 -18.020 1.00 42.28 289 LYS A CA 1
ATOM 2415 C C . LYS A 1 289 ? 58.844 33.529 -17.467 1.00 42.28 289 LYS A C 1
ATOM 2417 O O . LYS A 1 289 ? 59.060 33.446 -16.268 1.00 42.28 289 LYS A O 1
ATOM 2422 N N . SER A 1 290 ? 59.829 33.499 -18.354 1.00 34.44 290 SER A N 1
ATOM 2423 C CA . SER A 1 290 ? 61.217 33.835 -18.011 1.00 34.44 290 SER A CA 1
ATOM 2424 C C . SER A 1 290 ? 61.953 34.175 -19.303 1.00 34.44 290 SER A C 1
ATOM 2426 O O . SER A 1 290 ? 62.337 33.286 -20.059 1.00 34.44 290 SER A O 1
ATOM 2428 N N . GLY A 1 291 ? 62.053 35.470 -19.599 1.00 31.44 291 GLY A N 1
ATOM 2429 C CA . GLY A 1 291 ? 62.817 35.976 -20.735 1.00 31.44 291 GLY A CA 1
ATOM 2430 C C . GLY A 1 291 ? 64.324 35.813 -20.529 1.00 31.44 291 GLY A C 1
ATOM 2431 O O . GLY A 1 291 ? 64.798 35.811 -19.395 1.00 31.44 291 GLY A O 1
ATOM 2432 N N . GLY A 1 292 ? 65.064 35.702 -21.635 1.00 29.23 292 GLY A N 1
ATOM 2433 C CA . GLY A 1 292 ? 66.529 35.725 -21.632 1.00 29.23 292 GLY A CA 1
ATOM 2434 C C . GLY A 1 292 ? 67.173 35.060 -22.852 1.00 29.23 292 GLY A C 1
ATOM 2435 O O . GLY A 1 292 ? 67.500 33.887 -22.804 1.00 29.23 292 GLY A O 1
ATOM 2436 N N . THR A 1 293 ? 67.305 35.835 -23.933 1.00 28.86 293 THR A N 1
ATOM 2437 C CA . THR A 1 293 ? 68.395 35.899 -24.941 1.00 28.86 293 THR A CA 1
ATOM 2438 C C . THR A 1 293 ? 69.282 34.689 -25.319 1.00 28.86 293 THR A C 1
ATOM 2440 O O . THR A 1 293 ? 69.929 34.088 -24.469 1.00 28.86 293 THR A O 1
ATOM 2443 N N . SER A 1 294 ? 69.516 34.595 -26.649 1.00 28.22 294 SER A N 1
ATOM 2444 C CA . SER A 1 294 ? 70.637 33.978 -27.420 1.00 28.22 294 SER A CA 1
ATOM 2445 C C . SER A 1 294 ? 70.617 32.451 -27.635 1.00 28.22 294 SER A C 1
ATOM 2447 O O . SER A 1 294 ? 70.201 31.725 -26.750 1.00 28.22 294 SER A O 1
ATOM 2449 N N . SER A 1 295 ? 71.065 31.835 -28.741 1.00 27.61 295 SER A N 1
ATOM 2450 C CA . SER A 1 295 ? 71.356 32.190 -30.147 1.00 27.61 295 SER A CA 1
ATOM 2451 C C . SER A 1 295 ? 71.673 30.875 -30.908 1.00 27.61 295 SER A C 1
ATOM 2453 O O . SER A 1 295 ? 72.393 30.049 -30.367 1.00 27.61 295 SER A O 1
ATOM 2455 N N . LEU A 1 296 ? 71.154 30.736 -32.136 1.00 29.02 296 LEU A N 1
ATOM 2456 C CA . LEU A 1 296 ? 71.613 30.001 -33.345 1.00 29.02 296 LEU A CA 1
ATOM 2457 C C . LEU A 1 296 ? 72.338 28.620 -33.316 1.00 29.02 296 LEU A C 1
ATOM 2459 O O . LEU A 1 296 ? 73.329 28.410 -32.626 1.00 29.02 296 LEU A O 1
ATOM 2463 N N . SER A 1 297 ? 71.959 27.822 -34.340 1.00 28.44 297 SER A N 1
ATOM 2464 C CA . SER A 1 297 ? 72.657 26.702 -35.033 1.00 28.44 297 SER A CA 1
ATOM 2465 C C . SER A 1 297 ? 72.453 25.283 -34.451 1.00 28.44 297 SER A C 1
ATOM 2467 O O . SER A 1 297 ? 72.283 25.137 -33.252 1.00 28.44 297 SER A O 1
ATOM 2469 N N . ALA A 1 298 ? 72.395 24.173 -35.201 1.00 27.19 298 ALA A N 1
ATOM 2470 C CA . ALA A 1 298 ? 72.579 23.870 -36.622 1.00 27.19 298 ALA A CA 1
ATOM 2471 C C . ALA A 1 298 ? 71.764 22.607 -36.995 1.00 27.19 298 ALA A C 1
ATOM 2473 O O . ALA A 1 298 ? 71.398 21.805 -36.137 1.00 27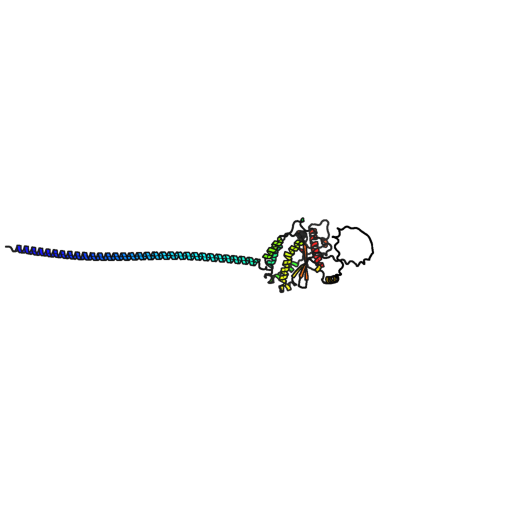.19 298 ALA A O 1
ATOM 2474 N N . ALA A 1 299 ? 71.495 22.441 -38.288 1.00 31.03 299 ALA A N 1
ATOM 2475 C CA . ALA A 1 299 ? 70.791 21.317 -38.897 1.00 31.03 299 ALA A CA 1
ATOM 2476 C C . ALA A 1 299 ? 71.588 20.000 -38.859 1.00 31.03 299 ALA A C 1
ATOM 2478 O O . ALA A 1 299 ? 72.804 20.032 -39.012 1.00 31.03 299 ALA A O 1
ATOM 2479 N N . THR A 1 300 ? 70.907 18.848 -38.798 1.00 26.67 300 THR A N 1
ATOM 2480 C CA . THR A 1 300 ? 71.235 17.652 -39.602 1.00 26.67 300 THR A CA 1
ATOM 2481 C C . THR A 1 300 ? 69.991 16.765 -39.731 1.00 26.67 300 THR A C 1
ATOM 2483 O O . THR A 1 300 ? 69.312 16.460 -38.754 1.00 26.67 300 THR A O 1
ATOM 2486 N N . LEU A 1 301 ? 69.693 16.416 -40.980 1.00 30.52 301 LEU A N 1
ATOM 2487 C CA . LEU A 1 301 ? 68.606 15.573 -41.463 1.00 30.52 301 LEU A CA 1
ATOM 2488 C C . LEU A 1 301 ? 68.758 14.124 -40.981 1.00 30.52 301 LEU A C 1
ATOM 2490 O O . LEU A 1 301 ? 69.848 13.566 -41.068 1.00 30.52 301 LEU A O 1
ATOM 2494 N N . GLN A 1 302 ? 67.655 13.487 -40.583 1.00 26.23 302 GLN A N 1
ATOM 2495 C CA . GLN A 1 302 ? 67.535 12.030 -40.630 1.00 26.23 302 GLN A CA 1
ATOM 2496 C C . GLN A 1 302 ? 66.152 11.637 -41.155 1.00 26.23 302 GLN A C 1
ATOM 2498 O O . GLN A 1 302 ? 65.116 12.096 -40.675 1.00 26.23 302 GLN A O 1
ATOM 2503 N N . GLU A 1 303 ? 66.199 10.833 -42.211 1.00 25.25 303 GLU A N 1
ATOM 2504 C CA . GLU A 1 303 ? 65.114 10.387 -43.072 1.00 25.25 303 GLU A CA 1
ATOM 2505 C C . GLU A 1 303 ? 64.006 9.662 -42.303 1.00 25.25 303 GLU A C 1
ATOM 2507 O O . GLU A 1 303 ? 64.231 8.692 -41.578 1.00 25.25 303 GLU A O 1
ATOM 2512 N N . SER A 1 304 ? 62.766 10.106 -42.508 1.00 25.00 304 SER A N 1
ATOM 2513 C CA . SER A 1 304 ? 61.579 9.400 -42.043 1.00 25.00 304 SER A CA 1
ATOM 2514 C C . SER A 1 304 ? 61.197 8.307 -43.043 1.00 25.00 304 SER A C 1
ATOM 2516 O O . SER A 1 304 ? 60.551 8.583 -44.056 1.00 25.00 304 SER A O 1
ATOM 2518 N N . HIS A 1 305 ? 61.521 7.052 -42.736 1.00 29.44 305 HIS A N 1
ATOM 2519 C CA . HIS A 1 305 ? 60.835 5.914 -43.343 1.00 29.44 305 HIS A CA 1
ATOM 2520 C C . HIS A 1 305 ? 59.361 5.918 -42.906 1.00 29.44 305 HIS A C 1
ATOM 2522 O O . HIS A 1 305 ? 59.017 5.556 -41.780 1.00 29.44 305 HIS A O 1
ATOM 2528 N N . GLN A 1 306 ? 58.478 6.354 -43.805 1.00 29.64 306 GLN A N 1
ATOM 2529 C CA . GLN A 1 306 ? 57.031 6.249 -43.646 1.00 29.64 306 GLN A CA 1
ATOM 2530 C C . GLN A 1 306 ? 56.602 4.781 -43.785 1.00 29.64 306 GLN A C 1
ATOM 2532 O O . GLN A 1 306 ? 56.593 4.226 -44.880 1.00 29.64 306 GLN A O 1
ATOM 2537 N N . LYS A 1 307 ? 56.204 4.152 -42.673 1.00 28.62 307 LYS A N 1
ATOM 2538 C CA . LYS A 1 307 ? 55.297 2.994 -42.715 1.00 28.62 307 LYS A CA 1
ATOM 2539 C C . LYS A 1 307 ? 53.877 3.488 -43.035 1.00 28.62 307 LYS A C 1
ATOM 2541 O O . LYS A 1 307 ? 53.501 4.560 -42.553 1.00 28.62 307 LYS A O 1
ATOM 2546 N N . PRO A 1 308 ? 53.083 2.739 -43.821 1.00 27.61 308 PRO A N 1
ATOM 2547 C CA . PRO A 1 308 ? 51.750 3.169 -44.221 1.00 27.61 308 PRO A CA 1
ATOM 2548 C C . PRO A 1 308 ? 50.866 3.363 -42.985 1.00 27.61 308 PRO A C 1
ATOM 2550 O O . PRO A 1 308 ? 50.763 2.484 -42.128 1.00 27.61 308 PRO A O 1
ATOM 2553 N N . ARG A 1 309 ? 50.243 4.543 -42.889 1.00 29.00 309 ARG A N 1
ATOM 2554 C CA . ARG A 1 309 ? 49.214 4.863 -41.895 1.00 29.00 309 ARG A CA 1
ATOM 2555 C C . ARG A 1 309 ? 48.044 3.898 -42.091 1.00 29.00 309 ARG A C 1
ATOM 2557 O O . ARG A 1 309 ? 47.192 4.130 -42.942 1.00 29.00 309 ARG A O 1
ATOM 2564 N N . GLN A 1 310 ? 47.986 2.842 -41.286 1.00 32.22 310 GLN A N 1
ATOM 2565 C CA . GLN A 1 310 ? 46.723 2.161 -41.029 1.00 32.22 310 GLN A CA 1
ATOM 2566 C C . GLN A 1 310 ? 45.757 3.205 -40.464 1.00 32.22 310 GLN A C 1
ATOM 2568 O O . GLN A 1 310 ? 46.055 3.873 -39.468 1.00 32.22 310 GLN A O 1
ATOM 2573 N N . GLN A 1 311 ? 44.636 3.401 -41.158 1.00 33.94 311 GLN A N 1
ATOM 2574 C CA . GLN A 1 311 ? 43.525 4.212 -40.684 1.00 33.94 311 GLN A CA 1
ATOM 2575 C C . GLN A 1 311 ? 43.108 3.668 -39.317 1.00 33.94 311 GLN A C 1
ATOM 2577 O O . GLN A 1 311 ? 42.559 2.575 -39.210 1.00 33.94 311 GLN A O 1
ATOM 2582 N N . ARG A 1 312 ? 43.410 4.418 -38.253 1.00 29.84 312 ARG A N 1
ATOM 2583 C CA . ARG A 1 312 ? 42.823 4.161 -36.940 1.00 29.84 312 ARG A CA 1
ATOM 2584 C C . ARG A 1 312 ? 41.319 4.332 -37.102 1.00 29.84 312 ARG A C 1
ATOM 2586 O O . ARG A 1 312 ? 40.868 5.458 -37.304 1.00 29.84 312 ARG A O 1
ATOM 2593 N N . LEU A 1 313 ? 40.580 3.227 -37.014 1.00 35.62 313 LEU A N 1
ATOM 2594 C CA . LEU A 1 313 ? 39.137 3.242 -36.799 1.00 35.62 313 LEU A CA 1
ATOM 2595 C C . LEU A 1 313 ? 38.851 4.240 -35.670 1.00 35.62 313 LEU A C 1
ATOM 2597 O O . LEU A 1 313 ? 39.522 4.232 -34.630 1.00 35.62 313 LEU A O 1
ATOM 2601 N N . ALA A 1 314 ? 37.947 5.179 -35.942 1.00 38.28 314 ALA A N 1
ATOM 2602 C CA . ALA A 1 314 ? 37.584 6.228 -35.006 1.00 38.28 314 ALA A CA 1
ATOM 2603 C C . ALA A 1 314 ? 37.203 5.586 -33.667 1.00 38.28 314 ALA A C 1
ATOM 2605 O O . ALA A 1 314 ? 36.424 4.636 -33.624 1.00 38.28 314 ALA A O 1
ATOM 2606 N N . ARG A 1 315 ? 37.793 6.080 -32.573 1.00 38.16 315 ARG A N 1
ATOM 2607 C CA . ARG A 1 315 ? 37.452 5.614 -31.225 1.00 38.16 315 ARG A CA 1
ATOM 2608 C C . ARG A 1 315 ? 35.933 5.745 -31.027 1.00 38.16 315 ARG A C 1
ATOM 2610 O O . ARG A 1 315 ? 35.412 6.819 -31.345 1.00 38.16 315 ARG A O 1
ATOM 2617 N N . PRO A 1 316 ? 35.241 4.720 -30.500 1.00 39.16 316 PRO A N 1
ATOM 2618 C CA . PRO A 1 316 ? 33.821 4.829 -30.195 1.00 39.16 316 PRO A CA 1
ATOM 2619 C C . PRO A 1 316 ? 33.589 5.986 -29.211 1.00 39.16 316 PRO A C 1
ATOM 2621 O O . PRO A 1 316 ? 34.322 6.123 -28.227 1.00 39.16 316 PRO A O 1
ATOM 2624 N N . LYS A 1 317 ? 32.629 6.866 -29.517 1.00 44.59 317 LYS A N 1
ATOM 2625 C CA . LYS A 1 317 ? 32.269 8.016 -28.670 1.00 44.59 317 LYS A CA 1
ATOM 2626 C C . LYS A 1 317 ? 31.567 7.536 -27.392 1.00 44.59 317 LYS A C 1
ATOM 2628 O O . LYS A 1 317 ? 30.969 6.466 -27.383 1.00 44.59 317 LYS A O 1
ATOM 2633 N N . ALA A 1 318 ? 31.641 8.347 -26.340 1.00 43.84 318 ALA A N 1
ATOM 2634 C CA . ALA A 1 318 ? 31.168 8.092 -24.973 1.00 43.84 318 ALA A CA 1
ATOM 2635 C C . ALA A 1 318 ? 29.629 8.016 -24.796 1.00 43.84 318 ALA A C 1
ATOM 2637 O O . ALA A 1 318 ? 29.138 8.236 -23.693 1.00 43.84 318 ALA A O 1
ATOM 2638 N N . ASP A 1 319 ? 28.896 7.709 -25.872 1.00 51.50 319 ASP A N 1
ATOM 2639 C CA . ASP A 1 319 ? 27.427 7.709 -25.947 1.00 51.50 319 ASP A CA 1
ATOM 2640 C C . ASP A 1 319 ? 26.885 6.334 -26.400 1.00 51.50 319 ASP A C 1
ATOM 2642 O O . ASP A 1 319 ? 25.808 6.240 -26.980 1.00 51.50 319 ASP A O 1
ATOM 2646 N N . GLN A 1 320 ? 27.669 5.262 -26.230 1.00 59.97 320 GLN A N 1
ATOM 2647 C CA . GLN A 1 320 ? 27.328 3.912 -26.692 1.00 59.97 320 GLN A CA 1
ATOM 2648 C C . GLN A 1 320 ? 26.938 3.045 -25.500 1.00 59.97 320 GLN A C 1
ATOM 2650 O O . GLN A 1 320 ? 27.804 2.472 -24.832 1.00 59.97 320 GLN A O 1
ATOM 2655 N N . PHE A 1 321 ? 25.632 2.946 -25.253 1.00 72.06 321 PHE A N 1
ATOM 2656 C CA . PHE A 1 321 ? 25.079 2.114 -24.195 1.00 72.06 321 PHE A CA 1
ATOM 2657 C C . PHE A 1 321 ? 24.711 0.732 -24.736 1.00 72.06 321 PHE A C 1
ATOM 2659 O O . PHE A 1 321 ? 24.015 0.594 -25.741 1.00 72.06 321 PHE A O 1
ATOM 2666 N N . CYS A 1 322 ? 25.172 -0.315 -24.059 1.00 81.38 322 CYS A N 1
ATOM 2667 C CA . CYS A 1 322 ? 24.759 -1.686 -24.334 1.00 81.38 322 CYS A CA 1
ATOM 2668 C C . CYS A 1 322 ? 24.358 -2.374 -23.031 1.00 81.38 322 CYS A C 1
ATOM 2670 O O . CYS A 1 322 ? 24.978 -2.177 -21.979 1.00 81.38 322 CYS A O 1
ATOM 2672 N N . VAL A 1 323 ? 23.318 -3.198 -23.123 1.00 87.00 323 VAL A N 1
ATOM 2673 C CA . VAL A 1 323 ? 22.819 -4.034 -22.035 1.00 87.00 323 VAL A CA 1
ATOM 2674 C C . VAL A 1 323 ? 23.369 -5.440 -22.196 1.00 87.00 323 VAL A C 1
ATOM 2676 O O . VAL A 1 323 ? 23.378 -5.985 -23.299 1.00 87.00 323 VAL A O 1
ATOM 2679 N N . TYR A 1 324 ? 23.837 -6.035 -21.104 1.00 88.38 324 TYR A N 1
ATOM 2680 C CA . TYR A 1 324 ? 24.490 -7.341 -21.118 1.00 88.38 324 TYR A CA 1
ATOM 2681 C C . TYR A 1 324 ? 23.850 -8.295 -20.122 1.00 88.38 324 TYR A C 1
ATOM 2683 O O . TYR A 1 324 ? 23.658 -7.938 -18.963 1.00 88.38 324 TYR A O 1
ATOM 2691 N N . ASN A 1 325 ? 23.620 -9.534 -20.554 1.00 90.06 325 ASN A N 1
ATOM 2692 C CA . ASN A 1 325 ? 23.402 -10.669 -19.664 1.00 90.06 325 ASN A CA 1
ATOM 2693 C C . ASN A 1 325 ? 24.775 -11.107 -19.130 1.00 90.06 325 ASN A C 1
ATOM 2695 O O . ASN A 1 325 ? 25.606 -11.641 -19.874 1.00 90.06 325 ASN A O 1
ATOM 2699 N N . LYS A 1 326 ? 25.054 -10.788 -17.865 1.00 88.44 326 LYS A N 1
ATOM 2700 C CA . LYS A 1 326 ? 26.386 -10.854 -17.260 1.00 88.44 326 LYS A CA 1
ATOM 2701 C C . LYS A 1 326 ? 26.454 -11.968 -16.219 1.00 88.44 326 LYS A C 1
ATOM 2703 O O . LYS A 1 326 ? 25.898 -11.853 -15.129 1.00 88.44 326 LYS A O 1
ATOM 2708 N N . GLY A 1 327 ? 27.187 -13.027 -16.544 1.00 84.25 327 GLY A N 1
ATOM 2709 C CA . GLY A 1 327 ? 27.591 -14.066 -15.601 1.00 84.25 327 GLY A CA 1
ATOM 2710 C C . GLY A 1 327 ? 28.928 -13.765 -14.923 1.00 84.25 327 GLY A C 1
ATOM 2711 O O . GLY A 1 327 ? 29.512 -12.694 -15.086 1.00 84.25 327 GLY A O 1
ATOM 2712 N N . SER A 1 328 ? 29.437 -14.731 -14.156 1.00 80.50 328 SER A N 1
ATOM 2713 C CA . SER A 1 328 ? 30.723 -14.618 -13.448 1.00 80.50 328 SER A CA 1
ATOM 2714 C C . SER A 1 328 ? 31.935 -14.531 -14.380 1.00 80.50 328 SER A C 1
ATOM 2716 O O . SER A 1 328 ? 32.935 -13.917 -14.024 1.00 80.50 328 SER A O 1
ATOM 2718 N N . SER A 1 329 ? 31.851 -15.155 -15.555 1.00 76.12 329 SER A N 1
ATOM 2719 C CA . SER A 1 329 ? 32.938 -15.251 -16.541 1.00 76.12 329 SER A CA 1
ATOM 2720 C C . SER A 1 329 ? 32.490 -14.976 -17.977 1.00 76.12 329 SER A C 1
ATOM 2722 O O . SER A 1 329 ? 33.327 -14.878 -18.866 1.00 76.12 329 SER A O 1
ATOM 2724 N N . GLU A 1 330 ? 31.182 -14.874 -18.216 1.00 81.31 330 GLU A N 1
ATOM 2725 C CA . GLU A 1 330 ? 30.596 -14.654 -19.539 1.00 81.31 330 GLU A CA 1
ATOM 2726 C C . GLU A 1 330 ? 29.806 -13.351 -19.541 1.00 81.31 330 GLU A C 1
ATOM 2728 O O . GLU A 1 330 ? 29.107 -13.025 -18.579 1.00 81.31 330 GLU A O 1
ATOM 2733 N N . ARG A 1 331 ? 29.885 -12.620 -20.649 1.00 85.06 331 ARG A N 1
ATOM 2734 C CA . ARG A 1 331 ? 29.154 -11.375 -20.852 1.00 85.06 331 ARG A CA 1
ATOM 2735 C C . ARG A 1 331 ? 28.560 -11.386 -22.252 1.00 85.06 331 ARG A C 1
ATOM 2737 O O . ARG A 1 331 ? 29.287 -11.253 -23.230 1.00 85.06 331 ARG A O 1
ATOM 2744 N N . ILE A 1 332 ? 27.245 -11.557 -22.333 1.00 87.56 332 ILE A N 1
ATOM 2745 C CA . ILE A 1 332 ? 26.534 -11.687 -23.605 1.00 87.56 332 ILE A CA 1
ATOM 2746 C C . ILE A 1 332 ? 25.772 -10.384 -23.863 1.00 87.56 332 ILE A C 1
ATOM 2748 O O . ILE A 1 332 ? 24.935 -10.016 -23.033 1.00 87.56 332 ILE A O 1
ATOM 2752 N N . PRO A 1 333 ? 26.051 -9.658 -24.958 1.00 88.19 333 PRO A N 1
ATOM 2753 C CA . PRO A 1 333 ? 25.291 -8.461 -25.294 1.00 88.19 333 PRO A CA 1
ATOM 2754 C C . PRO A 1 333 ? 23.842 -8.830 -25.641 1.00 88.19 333 PRO A C 1
ATOM 2756 O O . PRO A 1 333 ? 23.597 -9.780 -26.381 1.00 88.19 333 PRO A O 1
ATOM 2759 N N . ALA A 1 334 ? 22.886 -8.088 -25.085 1.00 89.19 334 ALA A N 1
ATOM 2760 C CA . ALA A 1 334 ? 21.454 -8.324 -25.256 1.00 89.19 334 ALA A CA 1
ATOM 2761 C C . ALA A 1 334 ? 20.825 -7.317 -26.230 1.00 89.19 334 ALA A C 1
ATOM 2763 O O . ALA A 1 334 ? 20.225 -7.721 -27.223 1.00 89.19 334 ALA A O 1
ATOM 2764 N N . PHE A 1 335 ? 20.976 -6.016 -25.964 1.00 89.75 335 PHE A N 1
ATOM 2765 C CA . PHE A 1 335 ? 20.481 -4.946 -26.834 1.00 89.75 335 PHE A CA 1
ATOM 2766 C C . PHE A 1 335 ? 21.270 -3.643 -26.660 1.00 89.75 335 PHE A C 1
ATOM 2768 O O . PHE A 1 335 ? 21.875 -3.398 -25.612 1.00 89.75 335 PHE A O 1
ATOM 2775 N N . ILE A 1 336 ? 21.251 -2.810 -27.700 1.00 89.06 336 ILE A N 1
ATOM 2776 C CA . ILE A 1 336 ? 21.803 -1.448 -27.693 1.00 89.06 336 ILE A CA 1
ATOM 2777 C C . ILE A 1 336 ? 20.781 -0.466 -27.121 1.00 89.06 336 ILE A C 1
ATOM 2779 O O . ILE A 1 336 ? 19.590 -0.613 -27.375 1.00 89.06 336 ILE A O 1
ATOM 2783 N N . VAL A 1 337 ? 21.238 0.551 -26.395 1.00 86.25 337 VAL A N 1
ATOM 2784 C CA . VAL A 1 337 ? 20.398 1.648 -25.903 1.00 86.25 337 VAL A CA 1
ATOM 2785 C C . VAL A 1 337 ? 20.881 2.968 -26.490 1.00 86.25 337 VAL A C 1
ATOM 2787 O O . VAL A 1 337 ? 22.079 3.246 -26.513 1.00 86.25 337 VAL A O 1
ATOM 2790 N N . GLU A 1 338 ? 19.944 3.785 -26.955 1.00 85.00 338 GLU A N 1
ATOM 2791 C CA . GLU A 1 338 ? 20.195 5.151 -27.405 1.00 85.00 338 GLU A CA 1
ATOM 2792 C C . GLU A 1 338 ? 19.206 6.092 -26.709 1.00 85.00 338 GLU A C 1
ATOM 2794 O O . GLU A 1 338 ? 17.996 5.970 -26.893 1.00 85.00 338 GLU A O 1
ATOM 2799 N N . TYR A 1 339 ? 19.736 7.032 -25.923 1.00 84.44 339 TYR A N 1
ATOM 2800 C CA . TYR A 1 339 ? 18.950 8.056 -25.237 1.00 84.44 339 TYR A CA 1
ATOM 2801 C C . TYR A 1 339 ? 18.892 9.333 -26.073 1.00 84.44 339 TYR A C 1
ATOM 2803 O O . TYR A 1 339 ? 19.936 9.865 -26.466 1.00 84.44 339 TYR A O 1
ATOM 2811 N N . LYS A 1 340 ? 17.691 9.868 -26.303 1.00 83.88 340 LYS A N 1
ATOM 2812 C CA . LYS A 1 340 ? 17.492 11.186 -26.914 1.00 83.88 340 LYS A CA 1
ATOM 2813 C C . LYS A 1 340 ? 16.686 12.090 -26.002 1.00 83.88 340 LYS A C 1
ATOM 2815 O O . LYS A 1 340 ? 15.593 11.768 -25.564 1.00 83.88 340 LYS A O 1
ATOM 2820 N N . ALA A 1 341 ? 17.224 13.283 -25.767 1.00 79.44 341 ALA A N 1
ATOM 2821 C CA . ALA A 1 341 ? 16.546 14.265 -24.943 1.00 79.44 341 ALA A CA 1
ATOM 2822 C C . ALA A 1 341 ? 15.183 14.666 -25.561 1.00 79.44 341 ALA A C 1
ATOM 2824 O O . ALA A 1 341 ? 15.088 14.791 -26.790 1.00 79.44 341 ALA A O 1
ATOM 2825 N N . PRO A 1 342 ? 14.142 14.929 -24.746 1.00 77.81 342 PRO A N 1
ATOM 2826 C CA . PRO A 1 342 ? 12.781 15.167 -25.242 1.00 77.81 342 PRO A CA 1
ATOM 2827 C C . PRO A 1 342 ? 12.642 16.333 -26.231 1.00 77.81 342 PRO A C 1
ATOM 2829 O O . PRO A 1 342 ? 11.798 16.305 -27.126 1.00 77.81 342 PRO A O 1
ATOM 2832 N N . HIS A 1 343 ? 13.479 17.366 -26.109 1.00 76.19 343 HIS A N 1
ATOM 2833 C CA . HIS A 1 343 ? 13.486 18.508 -27.030 1.00 76.19 343 HIS A CA 1
ATOM 2834 C C . HIS A 1 343 ? 14.109 18.181 -28.396 1.00 76.19 343 HIS A C 1
ATOM 2836 O O . HIS A 1 343 ? 13.831 18.881 -29.369 1.00 76.19 343 HIS A O 1
ATOM 2842 N N . LYS A 1 344 ? 14.929 17.125 -28.478 1.00 78.31 344 LYS A N 1
ATOM 2843 C CA . LYS A 1 344 ? 15.581 16.631 -29.703 1.00 78.31 344 LYS A CA 1
ATOM 2844 C C . LYS A 1 344 ? 14.749 15.579 -30.431 1.00 78.31 344 LYS A C 1
ATOM 2846 O O . LYS A 1 344 ? 14.776 15.534 -31.657 1.00 78.31 344 LYS A O 1
ATOM 2851 N N . LEU A 1 345 ? 13.996 14.762 -29.697 1.00 84.88 345 LEU A N 1
ATOM 2852 C CA . LEU A 1 345 ? 13.046 13.796 -30.248 1.00 84.88 345 LEU A CA 1
ATOM 2853 C C . LEU A 1 345 ? 11.732 13.862 -29.467 1.00 84.88 345 LEU A C 1
ATOM 2855 O O . LEU A 1 345 ? 11.464 13.066 -28.573 1.00 84.88 345 LEU A O 1
ATOM 2859 N N . SER A 1 346 ? 10.906 14.850 -29.798 1.00 85.75 346 SER A N 1
ATOM 2860 C CA . SER A 1 346 ? 9.629 15.041 -29.107 1.00 85.75 346 SER A CA 1
ATOM 2861 C C . SER A 1 346 ? 8.563 14.034 -29.544 1.00 85.75 346 SER A C 1
ATOM 2863 O O . SER A 1 346 ? 8.621 13.452 -30.631 1.00 85.75 346 SER A O 1
ATOM 2865 N N . LEU A 1 347 ? 7.500 13.911 -28.743 1.00 87.38 347 LEU A N 1
ATOM 2866 C CA . LEU A 1 347 ? 6.340 13.083 -29.082 1.00 87.38 347 LEU A CA 1
ATOM 2867 C C . LEU A 1 347 ? 5.697 13.477 -30.424 1.00 87.38 347 LEU A C 1
ATOM 2869 O O . LEU A 1 347 ? 5.157 12.619 -31.119 1.00 87.38 347 LEU A O 1
ATOM 2873 N N . ALA A 1 348 ? 5.767 14.755 -30.809 1.00 86.56 348 ALA A N 1
ATOM 2874 C CA . ALA A 1 348 ? 5.288 15.216 -32.110 1.00 86.56 348 ALA A CA 1
ATOM 2875 C C . ALA A 1 348 ? 6.123 14.633 -33.262 1.00 86.56 348 ALA A C 1
ATOM 2877 O O . ALA A 1 348 ? 5.544 14.144 -34.231 1.00 86.56 348 ALA A O 1
ATOM 2878 N N . HIS A 1 349 ? 7.456 14.600 -33.124 1.00 89.06 349 HIS A N 1
ATOM 2879 C CA . HIS A 1 349 ? 8.334 13.962 -34.109 1.00 89.06 349 HIS A CA 1
ATOM 2880 C C . HIS A 1 349 ? 8.021 12.472 -34.247 1.00 89.06 349 HIS A C 1
ATOM 2882 O O . HIS A 1 349 ? 7.914 11.981 -35.364 1.00 89.06 349 HIS A O 1
ATOM 2888 N N . ILE A 1 350 ? 7.824 11.762 -33.129 1.00 90.75 350 ILE A N 1
ATOM 2889 C CA . ILE A 1 350 ? 7.509 10.326 -33.147 1.00 90.75 350 ILE A CA 1
ATOM 2890 C C . ILE A 1 350 ? 6.154 10.086 -33.820 1.00 90.75 350 ILE A C 1
ATOM 2892 O O . ILE A 1 350 ? 6.073 9.293 -34.750 1.00 90.75 350 ILE A O 1
ATOM 2896 N N . LYS A 1 351 ? 5.098 10.801 -33.415 1.00 92.44 351 LYS A N 1
ATOM 2897 C CA . LYS A 1 351 ? 3.748 10.612 -33.974 1.00 92.44 351 LYS A CA 1
ATOM 2898 C C . LYS A 1 351 ? 3.658 10.944 -35.465 1.00 92.44 351 LYS A C 1
ATOM 2900 O O . LYS A 1 351 ? 2.927 10.272 -36.182 1.00 92.44 351 LYS A O 1
ATOM 2905 N N . ALA A 1 352 ? 4.363 11.979 -35.922 1.00 91.06 352 ALA A N 1
ATOM 2906 C CA . ALA A 1 352 ? 4.341 12.394 -37.325 1.00 91.06 352 ALA A CA 1
ATOM 2907 C C . ALA A 1 352 ? 5.365 11.645 -38.196 1.00 91.06 352 ALA A C 1
ATOM 2909 O O . ALA A 1 352 ? 5.188 11.552 -39.410 1.00 91.06 352 ALA A O 1
ATOM 2910 N N . GLY A 1 353 ? 6.450 11.151 -37.594 1.00 90.19 353 GLY A N 1
ATOM 2911 C CA . GLY A 1 353 ? 7.614 10.619 -38.298 1.00 90.19 353 GLY A CA 1
ATOM 2912 C C . GLY A 1 353 ? 7.774 9.102 -38.243 1.00 90.19 353 GLY A C 1
ATOM 2913 O O . GLY A 1 353 ? 8.280 8.538 -39.206 1.00 90.19 353 GLY A O 1
ATOM 2914 N N . LEU A 1 354 ? 7.362 8.426 -37.165 1.00 93.00 354 LEU A N 1
ATOM 2915 C CA . LEU A 1 354 ? 7.547 6.980 -37.017 1.00 93.00 354 LEU A CA 1
ATOM 2916 C C . LEU A 1 354 ? 6.474 6.215 -37.794 1.00 93.00 354 LEU A C 1
ATOM 2918 O O . LEU A 1 354 ? 5.331 6.096 -37.359 1.00 93.00 354 LEU A O 1
ATOM 2922 N N . MET A 1 355 ? 6.863 5.684 -38.946 1.00 92.12 355 MET A N 1
ATOM 2923 C CA . MET A 1 355 ? 6.028 4.845 -39.798 1.00 92.12 355 MET A CA 1
ATOM 2924 C C . MET A 1 355 ? 6.899 3.979 -40.701 1.00 92.12 355 MET A C 1
ATOM 2926 O O . MET A 1 355 ? 8.116 4.170 -40.762 1.00 92.12 355 MET A O 1
ATOM 2930 N N . ASP A 1 356 ? 6.262 3.067 -41.427 1.00 94.38 356 ASP A N 1
ATOM 2931 C CA . ASP A 1 356 ? 6.924 2.306 -42.476 1.00 94.38 356 ASP A CA 1
ATOM 2932 C C . ASP A 1 356 ? 7.545 3.259 -43.507 1.00 94.38 356 ASP A C 1
ATOM 2934 O O . ASP A 1 356 ? 6.860 4.105 -44.089 1.00 94.38 356 ASP A O 1
ATOM 2938 N N . MET A 1 357 ? 8.857 3.144 -43.711 1.00 93.31 357 MET A N 1
ATOM 2939 C CA . MET A 1 357 ? 9.595 4.008 -44.632 1.00 93.31 357 MET A CA 1
ATOM 2940 C C . MET A 1 357 ? 10.783 3.291 -45.275 1.00 93.31 357 MET A C 1
ATOM 2942 O O . MET A 1 357 ? 11.461 2.482 -44.635 1.00 93.31 357 MET A O 1
ATOM 2946 N N . ASP A 1 358 ? 11.032 3.634 -46.538 1.00 92.94 358 ASP A N 1
ATOM 2947 C CA . ASP A 1 358 ? 12.279 3.366 -47.253 1.00 92.94 358 ASP A CA 1
ATOM 2948 C C . ASP A 1 358 ? 13.235 4.541 -47.009 1.00 92.94 358 ASP A C 1
ATOM 2950 O O . ASP A 1 358 ? 12.887 5.703 -47.244 1.00 92.94 358 ASP A O 1
ATOM 2954 N N . LEU A 1 359 ? 14.427 4.264 -46.478 1.00 89.94 359 LEU A N 1
ATOM 2955 C CA . LEU A 1 359 ? 15.353 5.326 -46.090 1.00 89.94 359 LEU A CA 1
ATOM 2956 C C . LEU A 1 359 ? 15.985 6.029 -47.296 1.00 89.94 359 LEU A C 1
ATOM 2958 O O . LEU A 1 359 ? 16.428 7.169 -47.142 1.00 89.94 359 LEU A O 1
ATOM 2962 N N . ASP A 1 360 ? 16.005 5.421 -48.485 1.00 87.81 360 ASP A N 1
ATOM 2963 C CA . ASP A 1 360 ? 16.532 6.088 -49.682 1.00 87.81 360 ASP A CA 1
ATOM 2964 C C . ASP A 1 360 ? 15.683 7.285 -50.122 1.00 87.81 360 ASP A C 1
ATOM 2966 O O . ASP A 1 360 ? 16.226 8.268 -50.640 1.00 87.81 360 ASP A O 1
ATOM 2970 N N . ASP A 1 361 ? 14.380 7.238 -49.848 1.00 84.69 361 ASP A N 1
ATOM 2971 C CA . ASP A 1 361 ? 13.448 8.328 -50.139 1.00 84.69 361 ASP A CA 1
ATOM 2972 C C . ASP A 1 361 ? 13.511 9.443 -49.085 1.00 84.69 361 ASP A C 1
ATOM 2974 O O . ASP A 1 361 ? 13.266 10.609 -49.392 1.00 84.69 361 ASP A O 1
ATOM 2978 N N . ILE A 1 362 ? 13.868 9.101 -47.843 1.00 83.00 362 ILE A N 1
ATOM 2979 C CA . ILE A 1 362 ? 13.852 10.020 -46.693 1.00 83.00 362 ILE A CA 1
ATOM 2980 C C . ILE A 1 362 ? 15.167 10.795 -46.534 1.00 83.00 362 ILE A C 1
ATOM 2982 O O . ILE A 1 362 ? 15.167 11.936 -46.069 1.00 83.00 362 ILE A O 1
ATOM 2986 N N . VAL A 1 363 ? 16.304 10.201 -46.905 1.00 75.81 363 VAL A N 1
ATOM 2987 C CA . VAL A 1 363 ? 17.628 10.832 -46.737 1.00 75.81 363 VAL A CA 1
ATOM 2988 C C . VAL A 1 363 ? 17.857 11.976 -47.740 1.00 75.81 363 VAL A C 1
ATOM 2990 O O . VAL A 1 363 ? 18.705 12.841 -47.516 1.00 75.81 363 VAL A O 1
ATOM 2993 N N . ARG A 1 364 ? 17.092 12.029 -48.836 1.00 76.88 364 ARG A N 1
ATOM 2994 C CA . ARG A 1 364 ? 17.218 13.065 -49.871 1.00 76.88 364 ARG A CA 1
ATOM 2995 C C . ARG A 1 364 ? 16.503 14.349 -49.446 1.00 76.88 364 ARG A C 1
ATOM 2997 O O . ARG A 1 364 ? 15.280 14.384 -49.399 1.00 76.88 364 ARG A O 1
ATOM 3004 N N . LEU A 1 365 ? 17.277 15.406 -49.192 1.00 75.75 365 LEU A N 1
ATOM 3005 C CA . LEU A 1 365 ? 16.759 16.755 -48.935 1.00 75.75 365 LEU A CA 1
ATOM 3006 C C . LEU A 1 365 ? 15.968 17.274 -50.145 1.00 75.75 365 LEU A C 1
ATOM 3008 O O . LEU A 1 365 ? 16.497 17.305 -51.258 1.00 75.75 365 LEU A O 1
ATOM 3012 N N . GLN A 1 366 ? 14.725 17.703 -49.922 1.00 74.19 366 GLN A N 1
ATOM 3013 C CA . GLN A 1 366 ? 13.885 18.354 -50.936 1.00 74.19 366 GLN A CA 1
ATOM 3014 C C . GLN A 1 366 ? 13.735 19.858 -50.638 1.00 74.19 366 GLN A C 1
ATOM 3016 O O . GLN A 1 366 ? 13.773 20.275 -49.485 1.00 74.19 366 GLN A O 1
ATOM 3021 N N . GLU A 1 367 ? 13.562 20.699 -51.666 1.00 69.19 367 GLU A N 1
ATOM 3022 C CA . GLU A 1 367 ? 13.484 22.166 -51.489 1.00 69.19 367 GLU A CA 1
ATOM 3023 C C . GLU A 1 367 ? 12.212 22.635 -50.752 1.00 69.19 367 GLU A C 1
ATOM 3025 O O . GLU A 1 367 ? 12.233 23.682 -50.112 1.00 69.19 367 GLU A O 1
ATOM 3030 N N . ASN A 1 368 ? 11.124 21.852 -50.791 1.00 76.94 368 ASN A N 1
ATOM 3031 C CA . ASN A 1 368 ? 9.827 22.167 -50.174 1.00 76.94 368 ASN A CA 1
ATOM 3032 C C . ASN A 1 368 ? 9.346 21.026 -49.264 1.00 76.94 368 ASN A C 1
ATOM 3034 O O . ASN A 1 368 ? 8.303 20.416 -49.506 1.00 76.94 368 ASN A O 1
ATOM 3038 N N . GLU A 1 369 ? 10.126 20.690 -48.241 1.00 81.12 369 GLU A N 1
ATOM 3039 C CA . GLU A 1 369 ? 9.765 19.613 -47.317 1.00 81.12 369 GLU A CA 1
ATOM 3040 C C . GLU A 1 369 ? 8.592 19.987 -46.417 1.00 81.12 369 GLU A C 1
ATOM 3042 O O . GLU A 1 369 ? 8.569 21.045 -45.784 1.00 81.12 369 GLU A O 1
ATOM 3047 N N . THR A 1 370 ? 7.629 19.074 -46.313 1.00 86.00 370 THR A N 1
ATOM 3048 C CA . THR A 1 370 ? 6.561 19.210 -45.328 1.00 86.00 370 THR A CA 1
ATOM 3049 C C . THR A 1 370 ? 7.105 18.940 -43.916 1.00 86.00 370 THR A C 1
ATOM 3051 O O . THR A 1 370 ? 8.099 18.218 -43.757 1.00 86.00 370 THR A O 1
ATOM 3054 N N . PRO A 1 371 ? 6.461 19.464 -42.857 1.00 85.56 371 PRO A N 1
ATOM 3055 C CA . PRO A 1 371 ? 6.839 19.156 -41.477 1.00 85.56 371 PRO A CA 1
ATOM 3056 C C . PRO A 1 371 ? 6.916 17.648 -41.181 1.00 85.56 371 PRO A C 1
ATOM 3058 O O . PRO A 1 371 ? 7.775 17.212 -40.415 1.00 85.56 371 PRO A O 1
ATOM 3061 N N . GLU A 1 372 ? 6.069 16.834 -41.816 1.00 87.31 372 GLU A N 1
ATOM 3062 C CA . GLU A 1 372 ? 6.076 15.373 -41.688 1.00 87.31 372 GLU A CA 1
ATOM 3063 C C . GLU A 1 372 ? 7.346 14.753 -42.276 1.00 87.31 372 GLU A C 1
ATOM 3065 O O . GLU A 1 372 ? 7.934 13.871 -41.653 1.00 87.31 372 GLU A O 1
ATOM 3070 N N . MET A 1 373 ? 7.812 15.225 -43.438 1.00 85.12 373 MET A N 1
ATOM 3071 C CA . MET A 1 373 ? 9.067 14.755 -44.041 1.00 85.12 373 MET A CA 1
ATOM 3072 C C . MET A 1 373 ? 10.271 15.071 -43.150 1.00 85.12 373 MET A C 1
ATOM 3074 O O . MET A 1 373 ? 11.136 14.216 -42.948 1.00 85.12 373 MET A O 1
ATOM 3078 N N . ILE A 1 374 ? 10.284 16.262 -42.544 1.00 84.94 374 ILE A N 1
ATOM 3079 C CA . ILE A 1 374 ? 11.307 16.653 -41.567 1.00 84.94 374 ILE A CA 1
ATOM 3080 C C . ILE A 1 374 ? 11.259 15.715 -40.351 1.00 84.94 374 ILE A C 1
ATOM 3082 O O . ILE A 1 374 ? 12.295 15.188 -39.944 1.00 84.94 374 ILE A O 1
ATOM 3086 N N . CYS A 1 375 ? 10.068 15.441 -39.805 1.00 88.44 375 CYS A N 1
ATOM 3087 C CA . CYS A 1 375 ? 9.902 14.526 -38.670 1.00 88.44 375 CYS A CA 1
ATOM 3088 C C . CYS A 1 375 ? 10.357 13.096 -38.998 1.00 88.44 375 CYS A C 1
ATOM 3090 O O . CYS A 1 375 ? 11.066 12.489 -38.195 1.00 88.44 375 CYS A O 1
ATOM 3092 N N . ARG A 1 376 ? 10.007 12.569 -40.181 1.00 89.94 376 ARG A N 1
ATOM 3093 C CA . ARG A 1 376 ? 10.461 11.248 -40.652 1.00 89.94 376 ARG A CA 1
ATOM 3094 C C . ARG A 1 376 ? 11.978 11.175 -40.714 1.00 89.94 376 ARG A C 1
ATOM 3096 O O . ARG A 1 376 ? 12.557 10.214 -40.217 1.00 89.94 376 ARG A O 1
ATOM 3103 N N . ARG A 1 377 ? 12.632 12.202 -41.263 1.00 88.06 377 ARG A N 1
ATOM 3104 C CA . ARG A 1 377 ? 14.096 12.244 -41.340 1.00 88.06 377 ARG A CA 1
ATOM 3105 C C . ARG A 1 377 ? 14.748 12.291 -39.962 1.00 88.06 377 ARG A C 1
ATOM 3107 O O . ARG A 1 377 ? 15.729 11.584 -39.749 1.00 88.06 377 ARG A O 1
ATOM 3114 N N . VAL A 1 378 ? 14.206 13.070 -39.025 1.00 87.75 378 VAL A N 1
ATOM 3115 C CA . VAL A 1 378 ? 14.704 13.106 -37.639 1.00 87.75 378 VAL A CA 1
ATOM 3116 C C . VAL A 1 378 ? 14.599 11.720 -36.995 1.00 87.75 378 VAL A C 1
ATOM 3118 O O . VAL A 1 378 ? 15.597 11.207 -36.493 1.00 87.75 378 VAL A O 1
ATOM 3121 N N . VAL A 1 379 ? 13.432 11.071 -37.070 1.00 90.06 379 VAL A N 1
ATOM 3122 C CA . VAL A 1 379 ? 13.222 9.713 -36.533 1.00 90.06 379 VAL A CA 1
ATOM 3123 C C . VAL A 1 379 ? 14.165 8.699 -37.196 1.00 90.06 379 VAL A C 1
ATOM 3125 O O . VAL A 1 379 ? 14.826 7.927 -36.499 1.00 90.06 379 VAL A O 1
ATOM 3128 N N . ALA A 1 380 ? 14.291 8.734 -38.526 1.00 90.81 380 ALA A N 1
ATOM 3129 C CA . ALA A 1 380 ? 15.178 7.851 -39.279 1.00 90.81 380 ALA A CA 1
ATOM 3130 C C . ALA A 1 380 ? 16.652 8.034 -38.889 1.00 90.81 380 ALA A C 1
ATOM 3132 O O . ALA A 1 380 ? 17.376 7.048 -38.750 1.00 90.81 380 ALA A O 1
ATOM 3133 N N . ALA A 1 381 ? 17.102 9.272 -38.672 1.00 87.75 381 ALA A N 1
ATOM 3134 C CA . ALA A 1 381 ? 18.468 9.562 -38.251 1.00 87.75 381 ALA A CA 1
ATOM 3135 C C . ALA A 1 381 ? 18.763 9.030 -36.838 1.00 87.75 381 ALA A C 1
ATOM 3137 O O . ALA A 1 381 ? 19.819 8.428 -36.616 1.00 87.75 381 ALA A O 1
ATOM 3138 N N . VAL A 1 382 ? 17.820 9.174 -35.900 1.00 87.44 382 VAL A N 1
ATOM 3139 C CA . VAL A 1 382 ? 17.963 8.617 -34.546 1.00 87.44 382 VAL A CA 1
ATOM 3140 C C . VAL A 1 382 ? 17.999 7.085 -34.582 1.00 87.44 382 VAL A C 1
ATOM 3142 O O . VAL A 1 382 ? 18.890 6.481 -33.984 1.00 87.44 382 VAL A O 1
ATOM 3145 N N . ILE A 1 383 ? 17.094 6.440 -35.324 1.00 90.88 383 ILE A N 1
ATOM 3146 C CA . ILE A 1 383 ? 17.091 4.974 -35.474 1.00 90.88 383 ILE A CA 1
ATOM 3147 C C . ILE A 1 383 ? 18.379 4.491 -36.147 1.00 90.88 383 ILE A C 1
ATOM 3149 O O . ILE A 1 383 ? 18.976 3.513 -35.703 1.00 90.88 383 ILE A O 1
ATOM 3153 N N . THR A 1 384 ? 18.860 5.208 -37.166 1.00 89.75 384 THR A N 1
ATOM 3154 C CA . THR A 1 384 ? 20.133 4.916 -37.846 1.00 89.75 384 THR A CA 1
ATOM 3155 C C . THR A 1 384 ? 21.310 4.943 -36.876 1.00 89.75 384 THR A C 1
ATOM 3157 O O . THR A 1 384 ? 22.217 4.119 -36.982 1.00 89.75 384 THR A O 1
ATOM 3160 N N . GLN A 1 385 ? 21.301 5.849 -35.896 1.00 84.94 385 GLN A N 1
ATOM 3161 C CA . GLN A 1 385 ? 22.337 5.878 -34.872 1.00 84.94 385 GLN A CA 1
ATOM 3162 C C . GLN A 1 385 ? 22.368 4.582 -34.048 1.00 84.94 385 GLN A C 1
ATOM 3164 O O . GLN A 1 385 ? 23.436 3.974 -33.952 1.00 84.94 385 GLN A O 1
ATOM 3169 N N . ALA A 1 386 ? 21.227 4.133 -33.521 1.00 87.19 386 ALA A N 1
ATOM 3170 C CA . ALA A 1 386 ? 21.148 2.877 -32.773 1.00 87.19 386 ALA A CA 1
ATOM 3171 C C . ALA A 1 386 ? 21.474 1.661 -33.661 1.00 87.19 386 ALA A C 1
ATOM 3173 O O . ALA A 1 386 ? 22.267 0.800 -33.277 1.00 87.19 386 ALA A O 1
ATOM 3174 N N . TYR A 1 387 ? 20.939 1.628 -34.885 1.00 90.19 387 TYR A N 1
ATOM 3175 C CA . TYR A 1 387 ? 21.175 0.559 -35.857 1.00 90.19 387 TYR A CA 1
ATOM 3176 C C . TYR A 1 387 ? 22.660 0.404 -36.208 1.00 90.19 387 TYR A C 1
ATOM 3178 O O . TYR A 1 387 ? 23.185 -0.707 -36.247 1.00 90.19 387 TYR A O 1
ATOM 3186 N N . SER A 1 388 ? 23.380 1.510 -36.407 1.00 87.06 388 SER A N 1
ATOM 3187 C CA . SER A 1 388 ? 24.814 1.456 -36.693 1.00 87.06 388 SER A CA 1
ATOM 3188 C C . SER A 1 388 ? 25.600 0.781 -35.566 1.00 87.06 388 SER A C 1
ATOM 3190 O O . SER A 1 388 ? 26.573 0.073 -35.839 1.00 87.06 388 SER A O 1
ATOM 3192 N N . TYR A 1 389 ? 25.193 0.978 -34.310 1.00 84.00 389 TYR A N 1
ATOM 3193 C CA . TYR A 1 389 ? 25.802 0.309 -33.160 1.00 84.00 389 TYR A CA 1
ATOM 3194 C C . TYR A 1 389 ? 25.391 -1.160 -33.070 1.00 84.00 389 TYR A C 1
ATOM 3196 O O . TYR A 1 389 ? 26.242 -2.002 -32.800 1.00 84.00 389 TYR A O 1
ATOM 3204 N N . MET A 1 390 ? 24.132 -1.480 -33.375 1.00 88.31 390 MET A N 1
ATOM 3205 C CA . MET A 1 390 ? 23.639 -2.857 -33.465 1.00 88.31 390 MET A CA 1
ATOM 3206 C C . MET A 1 390 ? 24.450 -3.678 -34.474 1.00 88.31 390 MET A C 1
ATOM 3208 O O . MET A 1 390 ? 24.947 -4.748 -34.132 1.00 88.31 390 MET A O 1
ATOM 3212 N N . VAL A 1 391 ? 24.681 -3.147 -35.680 1.00 87.88 391 VAL A N 1
ATOM 3213 C CA . VAL A 1 391 ? 25.492 -3.822 -36.709 1.00 87.88 391 VAL A CA 1
ATOM 3214 C C . VAL A 1 391 ? 26.951 -3.952 -36.274 1.00 87.88 391 VAL A C 1
ATOM 3216 O O . VAL A 1 391 ? 27.536 -5.023 -36.414 1.00 87.88 391 VAL A O 1
ATOM 3219 N N . THR A 1 392 ? 27.534 -2.892 -35.706 1.00 82.50 392 THR A N 1
ATOM 3220 C CA . THR A 1 392 ? 28.932 -2.913 -35.237 1.00 82.50 392 THR A CA 1
ATOM 3221 C C . THR A 1 392 ? 29.140 -3.925 -34.105 1.00 82.50 392 THR A C 1
ATOM 3223 O O . THR A 1 392 ? 30.172 -4.587 -34.062 1.00 82.50 392 THR A O 1
ATOM 3226 N N . GLY A 1 393 ? 28.165 -4.060 -33.202 1.00 78.00 393 GLY A N 1
ATOM 3227 C CA . GLY A 1 393 ? 28.200 -5.002 -32.082 1.00 78.00 393 GLY A CA 1
ATOM 3228 C C . GLY A 1 393 ? 27.695 -6.410 -32.410 1.00 78.00 393 GLY A C 1
ATOM 3229 O O . GLY A 1 393 ? 27.802 -7.290 -31.560 1.00 78.00 393 GLY A O 1
ATOM 3230 N N . GLY A 1 394 ? 27.127 -6.639 -33.600 1.00 85.00 394 GLY A N 1
ATOM 3231 C CA . GLY A 1 394 ? 26.496 -7.913 -33.963 1.00 85.00 394 GLY A CA 1
ATOM 3232 C C . GLY A 1 394 ? 25.234 -8.232 -33.150 1.00 85.00 394 GLY A C 1
ATOM 3233 O O . GLY A 1 394 ? 24.961 -9.397 -32.869 1.00 85.00 394 GLY A O 1
ATOM 3234 N N . ILE A 1 395 ? 24.483 -7.207 -32.738 1.00 88.81 395 ILE A N 1
ATOM 3235 C CA . ILE A 1 395 ? 23.341 -7.320 -31.823 1.00 88.81 395 ILE A CA 1
ATOM 3236 C C . ILE A 1 395 ? 22.039 -7.076 -32.598 1.00 88.81 395 ILE A C 1
ATOM 3238 O O . ILE A 1 395 ? 21.910 -6.038 -33.242 1.00 88.81 395 ILE A O 1
ATOM 3242 N N . PRO A 1 396 ? 21.046 -7.979 -32.529 1.00 90.75 396 PRO A N 1
ATOM 3243 C CA . PRO A 1 396 ? 19.822 -7.864 -33.324 1.00 90.75 396 PRO A CA 1
ATOM 3244 C C . PRO A 1 396 ? 18.760 -6.932 -32.722 1.00 90.75 396 PRO A C 1
ATOM 3246 O O . PRO A 1 396 ? 17.786 -6.615 -33.401 1.00 90.75 396 PRO A O 1
ATOM 3249 N N . PHE A 1 397 ? 18.927 -6.482 -31.474 1.00 91.62 397 PHE A N 1
ATOM 3250 C CA . PHE A 1 397 ? 17.926 -5.690 -30.754 1.00 91.62 397 PHE A CA 1
ATOM 3251 C C . PHE A 1 397 ? 18.469 -4.342 -30.269 1.00 91.62 397 PHE A C 1
ATOM 3253 O O . PHE A 1 397 ? 19.639 -4.213 -29.895 1.00 91.62 397 PHE A O 1
ATOM 3260 N N . GLY A 1 398 ? 17.584 -3.347 -30.235 1.00 90.00 398 GLY A N 1
ATOM 3261 C CA . GLY A 1 398 ? 17.871 -2.004 -29.747 1.00 90.00 398 GLY A CA 1
ATOM 3262 C C . GLY A 1 398 ? 16.666 -1.386 -29.041 1.00 90.00 398 GLY A C 1
ATOM 3263 O O . GLY A 1 398 ? 15.522 -1.748 -29.314 1.00 90.00 398 GLY A O 1
ATOM 3264 N N . TYR A 1 399 ? 16.942 -0.458 -28.135 1.00 88.62 399 TYR A N 1
ATOM 3265 C CA . TYR A 1 399 ? 15.979 0.323 -27.372 1.00 88.62 399 TYR A CA 1
ATOM 3266 C C . TYR A 1 399 ? 16.304 1.807 -27.541 1.00 88.62 399 TYR A C 1
ATOM 3268 O O . TYR A 1 399 ? 17.449 2.225 -27.360 1.00 88.62 399 TYR A O 1
ATOM 3276 N N . LEU A 1 400 ? 15.300 2.590 -27.927 1.00 87.75 400 LEU A N 1
ATOM 3277 C CA . LEU A 1 400 ? 15.390 4.042 -28.021 1.00 87.75 400 LEU A CA 1
ATOM 3278 C C . LEU A 1 400 ? 14.483 4.633 -26.950 1.00 87.75 400 LEU A C 1
ATOM 3280 O O . LEU A 1 400 ? 13.317 4.237 -26.869 1.00 87.75 400 LEU A O 1
ATOM 3284 N N . SER A 1 401 ? 15.013 5.576 -26.174 1.00 80.94 401 SER A N 1
ATOM 3285 C CA . SER A 1 401 ? 14.274 6.269 -25.117 1.00 80.94 401 SER A CA 1
ATOM 3286 C C . SER A 1 401 ? 14.449 7.770 -25.160 1.00 80.94 401 SER A C 1
ATOM 3288 O O . SER A 1 401 ? 15.523 8.243 -25.603 1.00 80.94 401 SER A O 1
#

Organism: Cordyceps fumosorosea (strain ARSEF 2679) (NCBI:txid1081104)

Secondary structure (DSSP, 8-state):
--THHHHHHHHHHHHHHHHHHHHHHHHHHHHHHHHHHHHHHHHHHHHHHHHHHHHHHHHHHHHHHHHHHHHHHHHHHHHHHHHHHHHHHHHHHHHHHHHHHHHHHHHHHHHHHHHHHHSPBPHHHHHHHIIIIIITT--B---GGGS----TT--TT----SEE---TTHHHHHHHHHHHHHTSGGGGS--B--HHHHHHHHHHHTT--B-SHHHHHHHHIIIIIHHHHHHHHHHHHSHHHHHHTT--SEEEEE--GGGSS-HHHHHHHHTT-----------TTS-SS-----------------------PPPPPTT-EEEEEE-SS-EEEEEEEE---TTTS-HHHHHHH-SSEEHHHHSS--TT--HHHHHHHHHHHHHHHHHHHHHHHT-S-EEE-

Sequence (401 aa):
MRFGELESLRKRLEEEERLRKQAEQRRDEAEQRRDEAEQRRDEAEQRRDEAEQRRDEAEQRRDEAEQRRDEAEQRRDEAEQRRDEAEQRRDEAEQRRDEVEQQRDAAKHQLRLQTQQTQNTTLLEFLNACHQHLFLGLDVQEDKESSTKGDPANAEQKLRPDHIREWTNFPREQAKIWKALMDADFVTERHFTPLLVLEDNGKDLRQRSLSSELDLGYFERQTVEMRVASVIKQLHKNTPLRETFQLKGDVAFENHANTLTDERILVTDMSSLSLKTGPLRRSGRIAAKSGGTSSLSAATLQESHQKPRQQRLARPKADQFCVYNKGSSERIPAFIVEYKAPHKLSLAHIKAGLMDMDLDDIVRLQENETPEMICRRVVAAVITQAYSYMVTGGIPFGYLS

pLDDT: mean 79.69, std 21.17, range [25.0, 97.94]